Protein AF-A0A7S2Q339-F1 (afdb_monomer)

Radius of gyration: 24.32 Å; Cα contacts (8 Å, |Δi|>4): 926; chains: 1; bounding box: 44×59×64 Å

InterPro domains:
  IPR000177 Apple domain [SM00223] (201-274)
  IPR000177 Apple domain [SM00223] (283-352)
  IPR000177 Apple domain [cd01100] (285-348)
  IPR003609 PAN/Apple domain [PF14295] (208-254)
  IPR003609 PAN/Apple domain [PF14295] (287-332)
  IPR003609 PAN/Apple domain [PS50948] (201-266)
  IPR003609 PAN/Apple domain [PS50948] (280-352)
  IPR036691 Endonuclease/exonuclease/phosphatase superfamily [G3DSA:3.60.10.10] (2-188)
  IPR036691 Endonuclease/exonuclease/phosphatase superfamily [SSF56219] (8-181)

Structure (mmCIF, N/CA/C/O backbone):
data_AF-A0A7S2Q339-F1
#
_entry.id   AF-A0A7S2Q339-F1
#
loop_
_atom_site.group_PDB
_atom_site.id
_atom_site.type_symbol
_atom_site.label_atom_id
_atom_site.label_alt_id
_atom_site.label_comp_id
_atom_site.label_asym_id
_atom_site.label_entity_id
_atom_site.label_seq_id
_atom_site.pdbx_PDB_ins_code
_atom_site.Cartn_x
_atom_site.Cartn_y
_atom_site.Cartn_z
_atom_site.occupancy
_atom_site.B_iso_or_equiv
_atom_site.auth_seq_id
_atom_site.auth_comp_id
_atom_site.auth_asym_id
_atom_site.auth_atom_id
_atom_site.pdbx_PDB_model_num
ATOM 1 N N . ALA A 1 1 ? -13.416 22.831 -3.984 1.00 58.16 1 ALA A N 1
ATOM 2 C CA . ALA A 1 1 ? -14.832 22.430 -4.177 1.00 58.16 1 ALA A CA 1
ATOM 3 C C . ALA A 1 1 ? -14.951 20.942 -4.512 1.00 58.16 1 ALA A C 1
ATOM 5 O O . ALA A 1 1 ? -15.651 20.247 -3.791 1.00 58.16 1 ALA A O 1
ATOM 6 N N . ARG A 1 2 ? -14.211 20.446 -5.516 1.00 77.88 2 ARG A N 1
ATOM 7 C CA . ARG A 1 2 ? -14.168 19.031 -5.934 1.00 77.88 2 ARG A CA 1
ATOM 8 C C . ARG A 1 2 ? -13.890 18.036 -4.796 1.00 77.88 2 ARG A C 1
ATOM 10 O O . ARG A 1 2 ? -14.763 17.239 -4.483 1.00 77.88 2 ARG A O 1
ATOM 17 N N . LEU A 1 3 ? -12.748 18.150 -4.105 1.00 81.31 3 LEU A N 1
ATOM 18 C CA . LEU A 1 3 ? -12.412 17.266 -2.972 1.00 81.31 3 LEU A CA 1
ATOM 19 C C . LEU A 1 3 ? -13.465 17.318 -1.852 1.00 81.31 3 LEU A C 1
ATOM 21 O O . LEU A 1 3 ? -13.786 16.310 -1.240 1.00 81.31 3 LEU A O 1
ATOM 25 N N . ARG A 1 4 ? -14.076 18.485 -1.615 1.00 78.56 4 ARG A N 1
ATOM 26 C CA . ARG A 1 4 ? -15.152 18.627 -0.622 1.00 78.56 4 ARG A CA 1
ATOM 27 C C . ARG A 1 4 ? -16.400 17.821 -1.003 1.00 78.56 4 ARG A C 1
ATOM 29 O O . ARG A 1 4 ? -17.017 17.238 -0.122 1.00 78.56 4 ARG A O 1
ATOM 36 N N . GLY A 1 5 ? -16.756 17.789 -2.289 1.00 75.75 5 GLY A N 1
ATOM 37 C CA . GLY A 1 5 ? -17.900 17.027 -2.804 1.00 75.75 5 GLY A CA 1
ATOM 38 C C . GLY A 1 5 ? -17.664 15.516 -2.882 1.00 75.75 5 GLY A C 1
ATOM 39 O O . GLY A 1 5 ? -18.626 14.761 -2.885 1.00 75.75 5 GLY A O 1
ATOM 40 N N . ALA A 1 6 ? -16.403 15.076 -2.899 1.00 81.12 6 ALA A N 1
ATOM 41 C CA . ALA A 1 6 ? -16.034 13.661 -2.959 1.00 81.12 6 ALA A CA 1
ATOM 42 C C . ALA A 1 6 ? -16.034 12.955 -1.589 1.00 81.12 6 ALA A C 1
ATOM 44 O O . ALA A 1 6 ? -15.820 11.743 -1.521 1.00 81.12 6 ALA A O 1
ATOM 45 N N . ARG A 1 7 ? -16.271 13.690 -0.494 1.00 80.81 7 ARG A N 1
ATOM 46 C CA . ARG A 1 7 ? -16.345 13.130 0.862 1.00 80.81 7 ARG A CA 1
ATOM 47 C C . ARG A 1 7 ? -17.466 12.085 1.002 1.00 80.81 7 ARG A C 1
ATOM 49 O O . ARG A 1 7 ? -18.466 12.176 0.292 1.00 80.81 7 ARG A O 1
ATOM 56 N N . PRO A 1 8 ? -17.333 11.121 1.932 1.00 86.31 8 PRO A N 1
ATOM 57 C CA . PRO A 1 8 ? -16.209 10.928 2.864 1.00 86.31 8 PRO A CA 1
ATOM 58 C C . PRO A 1 8 ? -15.007 10.233 2.207 1.00 86.31 8 PRO A C 1
ATOM 60 O O . PRO A 1 8 ? -15.196 9.502 1.240 1.00 86.31 8 PRO A O 1
ATOM 63 N N . PHE A 1 9 ? -13.797 10.479 2.708 1.00 89.88 9 PHE A N 1
ATOM 64 C CA . PHE A 1 9 ? -12.590 9.685 2.452 1.00 89.88 9 PHE A CA 1
ATOM 65 C C . PHE A 1 9 ? -11.576 9.923 3.573 1.00 89.88 9 PHE A C 1
ATOM 67 O O . PHE A 1 9 ? -11.584 11.001 4.163 1.00 89.88 9 PHE A O 1
ATOM 74 N N . ASP A 1 10 ? -10.719 8.938 3.824 1.00 95.50 10 ASP A N 1
ATOM 75 C CA . ASP A 1 10 ? -9.747 8.927 4.922 1.00 95.50 10 ASP A CA 1
ATOM 76 C C . ASP A 1 10 ? -8.309 9.055 4.405 1.00 95.50 10 ASP A C 1
ATOM 78 O O . ASP A 1 10 ? -7.446 9.593 5.091 1.00 95.50 10 ASP A O 1
ATOM 82 N N . LEU A 1 11 ? -8.050 8.562 3.189 1.00 98.25 11 LEU A N 1
ATOM 83 C CA . LEU A 1 11 ? -6.752 8.594 2.517 1.00 98.25 11 LEU A CA 1
ATOM 84 C C . LEU A 1 11 ? -6.882 9.339 1.185 1.00 98.25 11 LEU A C 1
ATOM 86 O O . LEU A 1 11 ? -7.855 9.147 0.452 1.00 98.25 11 LEU A O 1
ATOM 90 N N . LEU A 1 12 ? -5.909 10.189 0.867 1.00 98.00 12 LEU A N 1
ATOM 91 C CA . LEU A 1 12 ? -5.907 11.027 -0.328 1.00 98.00 12 LEU A CA 1
ATOM 92 C C . LEU A 1 12 ? -4.541 11.000 -1.022 1.00 98.00 12 LEU A C 1
ATOM 94 O O . LEU A 1 12 ? -3.536 11.418 -0.446 1.00 98.00 12 LEU A O 1
ATOM 98 N N . GLY A 1 13 ? -4.526 10.541 -2.272 1.00 98.12 13 GLY A N 1
ATOM 99 C CA . GLY A 1 13 ? -3.401 10.666 -3.197 1.00 98.12 13 GLY A CA 1
ATOM 100 C C . GLY A 1 13 ? -3.677 11.780 -4.201 1.00 98.12 13 GLY A C 1
ATOM 101 O O . GLY A 1 13 ? -4.756 11.822 -4.793 1.00 98.12 13 GLY A O 1
ATOM 102 N N . LEU A 1 14 ? -2.727 12.704 -4.366 1.00 97.00 14 LEU A N 1
ATOM 103 C CA . LEU A 1 14 ? -2.820 13.786 -5.348 1.00 97.00 14 LEU A CA 1
ATOM 104 C C . LEU A 1 14 ? -1.651 13.762 -6.329 1.00 97.00 14 LEU A C 1
ATOM 106 O O . LEU A 1 14 ? -0.545 13.357 -5.979 1.00 97.00 14 LEU A O 1
ATOM 110 N N . GLN A 1 15 ? -1.876 14.270 -7.533 1.00 96.00 15 GLN A N 1
ATOM 111 C CA . GLN A 1 15 ? -0.841 14.537 -8.533 1.00 96.00 15 GLN A CA 1
ATOM 112 C C . GLN A 1 15 ? -0.993 15.972 -9.037 1.00 96.00 15 GLN A C 1
ATOM 114 O O . GLN A 1 15 ? -2.033 16.610 -8.837 1.00 96.00 15 GLN A O 1
ATOM 119 N N . GLU A 1 16 ? 0.084 16.507 -9.616 1.00 92.81 16 GLU A N 1
ATOM 120 C CA . GLU A 1 16 ? 0.150 17.899 -10.097 1.00 92.81 16 GLU A CA 1
ATOM 121 C C . GLU A 1 16 ? -0.255 18.926 -9.028 1.00 92.81 16 GLU A C 1
ATOM 123 O O . GLU A 1 16 ? -0.877 19.956 -9.283 1.00 92.81 16 GLU A O 1
ATOM 128 N N . CYS A 1 17 ? 0.081 18.625 -7.774 1.00 94.00 17 CYS A N 1
ATOM 129 C CA . CYS A 1 17 ? -0.297 19.432 -6.628 1.00 94.00 17 CYS A CA 1
ATOM 130 C C . CYS A 1 17 ? 0.942 20.082 -6.017 1.00 94.00 17 CYS A C 1
ATOM 132 O O . CYS A 1 17 ? 1.569 19.530 -5.117 1.00 94.00 17 CYS A O 1
ATOM 134 N N . GLU A 1 18 ? 1.277 21.285 -6.478 1.00 94.19 18 GLU A N 1
ATOM 135 C CA . GLU A 1 18 ? 2.463 22.035 -6.026 1.00 94.19 18 GLU A CA 1
ATOM 136 C C . GLU A 1 18 ? 2.366 22.541 -4.574 1.00 94.19 18 GLU A C 1
ATOM 138 O O . GLU A 1 18 ? 3.360 22.957 -3.981 1.00 94.19 18 GLU A O 1
ATOM 143 N N . ASN A 1 19 ? 1.160 22.547 -3.992 1.00 95.44 19 ASN A N 1
ATOM 144 C CA . ASN A 1 19 ? 0.942 22.932 -2.600 1.00 95.44 19 ASN A CA 1
ATOM 145 C C . ASN A 1 19 ? -0.238 22.161 -1.989 1.00 95.44 19 ASN A C 1
ATOM 147 O O . ASN A 1 19 ? -1.398 22.599 -2.042 1.00 95.44 19 ASN A O 1
ATOM 151 N N . VAL A 1 20 ? 0.061 21.007 -1.393 1.00 95.94 20 VAL A N 1
ATOM 152 C CA . VAL A 1 20 ? -0.943 20.136 -0.770 1.00 95.94 20 VAL A CA 1
ATOM 153 C C . VAL A 1 20 ? -1.599 20.811 0.432 1.00 95.94 20 VAL A C 1
ATOM 155 O O . VAL A 1 20 ? -2.821 20.777 0.547 1.00 95.94 20 VAL A O 1
ATOM 158 N N . SER A 1 21 ? -0.837 21.534 1.257 1.00 96.06 21 SER A N 1
ATOM 159 C CA . SER A 1 21 ? -1.364 22.237 2.435 1.00 96.06 21 SER A CA 1
ATOM 160 C C . SER A 1 21 ? -2.459 23.242 2.053 1.00 96.06 21 SER A C 1
ATOM 162 O O . SER A 1 21 ? -3.567 23.213 2.592 1.00 96.06 21 SER A O 1
ATOM 164 N N . GLN A 1 22 ? -2.207 24.078 1.041 1.00 94.75 22 GLN A N 1
ATOM 165 C CA . GLN A 1 22 ? -3.202 25.029 0.544 1.00 94.75 22 GLN A CA 1
ATOM 166 C C . GLN A 1 22 ? -4.410 24.320 -0.094 1.00 94.75 22 GLN A C 1
ATOM 168 O O . GLN A 1 22 ? -5.547 24.784 0.046 1.00 94.75 22 GLN A O 1
ATOM 173 N N . THR A 1 23 ? -4.179 23.212 -0.801 1.00 93.00 23 THR A N 1
ATOM 174 C CA . THR A 1 23 ? -5.235 22.417 -1.449 1.00 93.00 23 THR A CA 1
ATOM 175 C C . THR A 1 23 ? -6.185 21.800 -0.420 1.00 93.00 23 THR A C 1
ATOM 177 O O . THR A 1 23 ? -7.412 21.876 -0.584 1.00 93.00 23 THR A O 1
ATOM 180 N N . LEU A 1 24 ? -5.637 21.260 0.671 1.00 93.19 24 LEU A N 1
ATOM 181 C CA . LEU A 1 24 ? -6.392 20.720 1.800 1.00 93.19 24 LEU A CA 1
ATOM 182 C C . LEU A 1 24 ? -7.191 21.817 2.507 1.00 93.19 24 LEU A C 1
ATOM 184 O O . LEU A 1 24 ? -8.406 21.666 2.664 1.00 93.19 24 LEU A O 1
ATOM 188 N N . ALA A 1 25 ? -6.566 22.958 2.811 1.00 92.31 25 ALA A N 1
ATOM 189 C CA . ALA A 1 25 ? -7.227 24.076 3.486 1.00 92.31 25 ALA A CA 1
ATOM 190 C C . ALA A 1 25 ? -8.428 24.619 2.692 1.00 92.31 25 ALA A C 1
ATOM 192 O O . ALA A 1 25 ? -9.550 24.735 3.190 1.00 92.31 25 ALA A O 1
ATOM 193 N N . LYS A 1 26 ? -8.261 24.844 1.381 1.00 90.38 26 LYS A N 1
ATOM 194 C CA . LYS A 1 26 ? -9.373 25.253 0.493 1.00 90.38 26 LYS A CA 1
ATOM 195 C C . LYS A 1 26 ? -10.493 24.203 0.426 1.00 90.38 26 LYS A C 1
ATOM 197 O O . LYS A 1 26 ? -11.649 24.521 0.114 1.00 90.38 26 LYS A O 1
ATOM 202 N N . SER A 1 27 ? -10.175 22.949 0.727 1.00 88.25 27 SER A N 1
ATOM 203 C CA . SER A 1 27 ? -11.104 21.817 0.716 1.00 88.25 27 SER A CA 1
ATOM 204 C C . SER A 1 27 ? -11.713 21.511 2.089 1.00 88.25 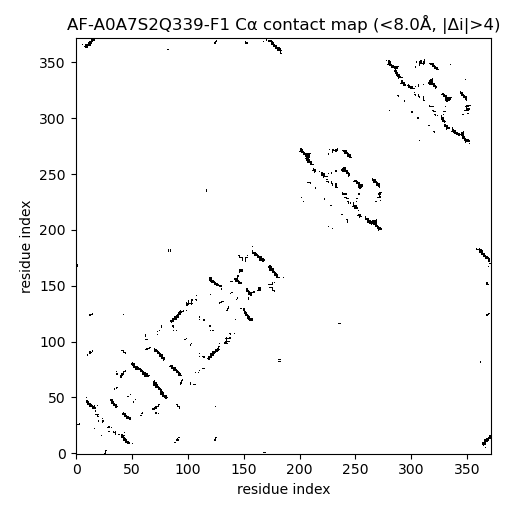27 SER A C 1
ATOM 206 O O . SER A 1 27 ? -12.584 20.641 2.167 1.00 88.25 27 SER A O 1
ATOM 208 N N . GLY A 1 28 ? -11.352 22.272 3.130 1.00 89.12 28 GLY A N 1
ATOM 209 C CA . GLY A 1 28 ? -11.799 22.086 4.515 1.00 89.12 28 GLY A CA 1
ATOM 210 C C . GLY A 1 28 ? -11.207 20.845 5.184 1.00 89.12 28 GLY A C 1
ATOM 211 O O . GLY A 1 28 ? -11.868 20.244 6.029 1.00 89.12 28 GLY A O 1
ATOM 212 N N . LEU A 1 29 ? -10.052 20.380 4.706 1.00 90.19 29 LEU A N 1
ATOM 213 C CA . LEU A 1 29 ? -9.312 19.211 5.198 1.00 90.19 29 LEU A CA 1
ATOM 214 C C . LEU A 1 29 ? -8.103 19.664 6.031 1.00 90.19 29 LEU A C 1
ATOM 216 O O . LEU A 1 29 ? -7.062 19.024 6.011 1.00 90.19 29 LEU A O 1
ATOM 220 N N . ASP A 1 30 ? -8.211 20.799 6.721 1.00 89.75 30 ASP A N 1
ATOM 221 C CA . ASP A 1 30 ? -7.119 21.404 7.495 1.00 89.75 30 ASP A CA 1
ATOM 222 C C . ASP A 1 30 ? -6.582 20.482 8.604 1.00 89.75 30 ASP A C 1
ATOM 224 O O . ASP A 1 30 ? -5.448 20.643 9.041 1.00 89.75 30 ASP A O 1
ATOM 228 N N . SER A 1 31 ? -7.394 19.518 9.050 1.00 90.00 31 SER A N 1
ATOM 229 C CA . SER A 1 31 ? -7.024 18.498 10.034 1.00 90.00 31 SER A CA 1
ATOM 230 C C . SER A 1 31 ? -6.265 17.307 9.446 1.00 90.00 31 SER A C 1
ATOM 232 O O . SER A 1 31 ? -5.758 16.495 10.215 1.00 90.00 31 SER A O 1
ATOM 234 N N . PHE A 1 32 ? -6.198 17.170 8.117 1.00 95.94 32 PHE A N 1
ATOM 235 C CA . PHE A 1 32 ? -5.480 16.063 7.491 1.00 95.94 32 PHE A CA 1
ATOM 236 C C . PHE A 1 32 ? -3.974 16.286 7.618 1.00 95.94 32 PHE A C 1
ATOM 238 O O . PHE A 1 32 ? -3.427 17.329 7.236 1.00 95.94 32 PHE A O 1
ATOM 245 N N . GLU A 1 33 ? -3.297 15.256 8.104 1.00 98.31 33 GLU A N 1
ATOM 246 C CA . GLU A 1 33 ? -1.851 15.159 7.999 1.00 98.31 33 GLU A CA 1
ATOM 247 C C . GLU A 1 33 ? -1.475 14.933 6.531 1.00 98.31 33 GLU A C 1
ATOM 249 O O . GLU A 1 33 ? -2.259 14.383 5.753 1.00 98.31 33 GLU A O 1
ATOM 254 N N . HIS A 1 34 ? -0.303 15.411 6.115 1.00 98.38 34 HIS A N 1
ATOM 255 C CA . HIS A 1 34 ? 0.071 15.382 4.707 1.00 98.38 34 HIS A CA 1
ATOM 256 C C . HIS A 1 34 ? 1.573 15.420 4.471 1.00 98.38 34 HIS A C 1
ATOM 258 O O . HIS A 1 34 ? 2.359 15.875 5.300 1.00 98.38 34 HIS A O 1
ATOM 264 N N . PHE A 1 35 ? 1.952 15.004 3.269 1.00 98.50 35 PHE A N 1
ATOM 265 C CA . PHE A 1 35 ? 3.314 15.041 2.773 1.00 98.50 35 PHE A CA 1
ATOM 266 C C . PHE A 1 35 ? 3.332 15.527 1.324 1.00 98.50 35 PHE A C 1
ATOM 268 O O . PHE A 1 35 ? 2.649 14.970 0.471 1.00 98.50 35 PHE A O 1
ATOM 275 N N . GLN A 1 36 ? 4.110 16.578 1.054 1.00 98.00 36 GLN A N 1
ATOM 276 C CA . GLN A 1 36 ? 4.171 17.245 -0.252 1.00 98.00 36 GLN A CA 1
ATOM 277 C C . GLN A 1 36 ? 4.900 16.417 -1.323 1.00 98.00 36 GLN A C 1
ATOM 279 O O . GLN A 1 36 ? 4.576 16.517 -2.503 1.00 98.00 36 GLN A O 1
ATOM 284 N N . GLY A 1 37 ? 5.886 15.610 -0.934 1.00 95.00 37 GLY A N 1
ATOM 285 C CA . GLY A 1 37 ? 6.795 14.974 -1.884 1.00 95.00 37 GLY A CA 1
ATOM 286 C C . GLY A 1 37 ? 7.755 15.958 -2.580 1.00 95.00 37 GLY A C 1
ATOM 287 O O . GLY A 1 37 ? 7.668 17.175 -2.380 1.00 95.00 37 GLY A O 1
ATOM 288 N N . PRO A 1 38 ? 8.720 15.443 -3.360 1.00 95.69 38 PRO A N 1
ATOM 289 C CA . PRO A 1 38 ? 9.753 16.259 -3.987 1.00 95.69 38 PRO A CA 1
ATOM 290 C C . PRO A 1 38 ? 9.215 17.070 -5.178 1.00 95.69 38 PRO A C 1
ATOM 292 O O . PRO A 1 38 ? 8.343 16.586 -5.902 1.00 95.69 38 PRO A O 1
ATOM 295 N N . PRO A 1 39 ? 9.749 18.281 -5.428 1.00 92.56 39 PRO A N 1
ATOM 296 C CA . PRO A 1 39 ? 9.611 18.944 -6.718 1.00 92.56 39 PRO A CA 1
ATOM 297 C C . PRO A 1 39 ? 10.627 18.365 -7.723 1.00 92.56 39 PRO A C 1
ATOM 299 O O . PRO A 1 39 ? 11.740 18.007 -7.348 1.00 92.56 39 PRO A O 1
ATOM 302 N N . LYS A 1 40 ? 10.363 18.340 -9.030 1.00 91.50 40 LYS A N 1
ATOM 303 C CA . LYS A 1 40 ? 9.132 18.721 -9.749 1.00 91.50 40 LYS A CA 1
ATOM 304 C C . LYS A 1 40 ? 8.213 17.506 -9.917 1.00 91.50 40 LYS A C 1
ATOM 306 O O . LYS A 1 40 ? 8.673 16.383 -9.795 1.00 91.50 40 LYS A O 1
ATOM 311 N N . ASN A 1 41 ? 6.949 17.736 -10.276 1.00 93.62 41 ASN A N 1
ATOM 312 C CA . ASN A 1 41 ? 5.931 16.690 -10.450 1.00 93.62 41 ASN A CA 1
ATOM 313 C C . ASN A 1 41 ? 5.606 15.942 -9.140 1.00 93.62 41 ASN A C 1
ATOM 315 O O . ASN A 1 41 ? 5.663 14.709 -9.103 1.00 93.62 41 ASN A O 1
ATOM 319 N N . PRO A 1 42 ? 5.264 16.662 -8.055 1.00 96.19 42 PRO A N 1
ATOM 320 C CA . PRO A 1 42 ? 4.991 16.023 -6.777 1.00 96.19 42 PRO A CA 1
ATOM 321 C C . PRO A 1 42 ? 3.787 15.075 -6.870 1.00 96.19 42 PRO A C 1
ATOM 323 O O . PRO A 1 42 ? 2.814 15.342 -7.584 1.00 96.19 42 PRO A O 1
ATOM 326 N N . CYS A 1 43 ? 3.827 14.006 -6.073 1.00 97.38 43 CYS A N 1
ATOM 327 C CA . CYS A 1 43 ? 2.689 13.127 -5.800 1.00 97.38 43 CYS A CA 1
ATOM 328 C C . CYS A 1 43 ? 2.366 13.131 -4.292 1.00 97.38 43 CYS A C 1
ATOM 330 O O . CYS A 1 43 ? 2.805 12.230 -3.563 1.00 97.38 43 CYS A O 1
ATOM 332 N N . PRO A 1 44 ? 1.679 14.171 -3.774 1.00 98.31 44 PRO A N 1
ATOM 333 C CA . PRO A 1 44 ? 1.427 14.294 -2.345 1.00 98.31 44 PRO A CA 1
ATOM 334 C C . PRO A 1 44 ? 0.542 13.189 -1.775 1.00 98.31 44 PRO A C 1
ATOM 336 O O . PRO A 1 44 ? -0.282 12.595 -2.472 1.00 98.31 44 PRO A O 1
ATOM 339 N N . LEU A 1 45 ? 0.676 12.986 -0.470 1.00 98.19 45 LEU A N 1
ATOM 340 C CA . LEU A 1 45 ? -0.202 12.155 0.346 1.00 98.19 45 LEU A CA 1
ATOM 341 C C . LEU A 1 45 ? -0.917 13.029 1.366 1.00 98.19 45 LEU A C 1
ATOM 343 O O . LEU A 1 45 ? -0.328 13.983 1.879 1.00 98.19 45 LEU A O 1
ATOM 347 N N . ALA A 1 46 ? -2.143 12.666 1.718 1.00 98.44 46 ALA A N 1
ATOM 348 C CA . ALA A 1 46 ? -2.798 13.151 2.920 1.00 98.44 46 ALA A CA 1
ATOM 349 C C . ALA A 1 46 ? -3.650 12.052 3.561 1.00 98.44 46 ALA A C 1
ATOM 351 O O . ALA A 1 46 ? -4.179 11.187 2.861 1.00 98.44 46 ALA A O 1
ATOM 352 N N . TRP A 1 47 ? -3.781 12.083 4.883 1.00 98.44 47 TRP A N 1
ATOM 353 C CA . TRP A 1 47 ? -4.583 11.125 5.639 1.00 98.44 47 TRP A CA 1
ATOM 354 C C . TRP A 1 47 ? -5.289 11.788 6.821 1.00 98.44 47 TRP A C 1
ATOM 356 O O . TRP A 1 47 ? -4.820 12.783 7.378 1.00 98.44 47 TRP A O 1
ATOM 366 N N . ASP A 1 48 ? -6.430 11.224 7.203 1.00 95.69 48 ASP A N 1
ATOM 367 C CA . ASP A 1 48 ? -7.164 11.633 8.393 1.00 95.69 48 ASP A CA 1
ATOM 368 C C . ASP A 1 48 ? -6.482 11.078 9.655 1.00 95.69 48 ASP A C 1
ATOM 370 O O . ASP A 1 48 ? -6.511 9.871 9.913 1.00 95.69 48 ASP A O 1
ATOM 374 N N . GLY A 1 49 ? -5.875 11.959 10.454 1.00 91.56 49 GLY A N 1
ATOM 375 C CA . GLY A 1 49 ? -5.196 11.598 11.703 1.00 91.56 49 GLY A CA 1
ATOM 376 C C . GLY A 1 49 ? -6.133 11.086 12.810 1.00 91.56 49 GLY A C 1
ATOM 377 O O . GLY A 1 49 ? -5.674 10.452 13.770 1.00 91.56 49 GLY A O 1
ATOM 378 N N . GLU A 1 50 ? -7.449 11.312 12.696 1.00 88.25 50 GLU A N 1
ATOM 379 C CA . GLU A 1 50 ? -8.454 10.725 13.595 1.00 88.25 50 GLU A CA 1
ATOM 380 C C . GLU A 1 50 ? -8.770 9.267 13.234 1.00 88.25 50 GLU A C 1
ATOM 382 O O . GLU A 1 50 ? -9.180 8.491 14.101 1.00 88.25 50 GLU A O 1
ATOM 387 N N . VAL A 1 51 ? -8.542 8.868 11.979 1.00 88.75 51 VAL A N 1
ATOM 388 C CA . VAL A 1 51 ? -8.770 7.502 11.476 1.00 88.75 51 VAL A CA 1
ATOM 389 C C . VAL A 1 51 ? -7.474 6.689 11.484 1.00 88.75 51 VAL A C 1
ATOM 391 O O . VAL A 1 51 ? -7.480 5.499 11.822 1.00 88.75 51 VAL A O 1
ATOM 394 N N . PHE A 1 52 ? -6.351 7.333 11.176 1.00 95.06 52 PHE A N 1
ATOM 395 C CA . PHE A 1 52 ? -5.040 6.712 11.051 1.00 95.06 52 PHE A CA 1
ATOM 396 C C . PHE A 1 52 ? -4.003 7.325 11.987 1.00 95.06 52 PHE A C 1
ATOM 398 O O . PHE A 1 52 ? -4.032 8.499 12.334 1.00 95.06 52 PHE A O 1
ATOM 405 N N . GLU A 1 53 ? -3.057 6.495 12.400 1.00 94.75 53 GLU A N 1
ATOM 406 C CA . GLU A 1 53 ? -1.846 6.909 13.097 1.00 94.75 53 GLU A CA 1
ATOM 407 C C . GLU A 1 53 ? -0.637 6.619 12.214 1.00 94.75 53 GLU A C 1
ATOM 409 O O . GLU A 1 53 ? -0.468 5.480 11.770 1.00 94.75 53 GLU A O 1
ATOM 414 N N . ALA A 1 54 ? 0.214 7.617 11.981 1.00 95.25 54 ALA A N 1
ATOM 415 C CA . ALA A 1 54 ? 1.478 7.405 11.291 1.00 95.25 54 ALA A CA 1
ATOM 416 C C . ALA A 1 54 ? 2.433 6.557 12.147 1.00 95.25 54 ALA A C 1
ATOM 418 O O . ALA A 1 54 ? 2.725 6.880 13.297 1.00 95.25 54 ALA A O 1
ATOM 419 N N . LEU A 1 55 ? 2.916 5.455 11.574 1.00 94.00 55 LEU A N 1
ATOM 420 C CA . LEU A 1 55 ? 3.930 4.573 12.163 1.00 94.00 55 LEU A CA 1
ATOM 421 C C . LEU A 1 55 ? 5.336 4.846 11.616 1.00 94.00 55 LEU A C 1
ATOM 423 O O . LEU A 1 55 ? 6.309 4.265 12.098 1.00 94.00 55 LEU A O 1
ATOM 427 N N . SER A 1 56 ? 5.440 5.684 10.588 1.00 94.06 56 SER A N 1
ATOM 428 C CA . SER A 1 56 ? 6.690 6.128 9.985 1.00 94.06 56 SER A CA 1
ATOM 429 C C . SER A 1 56 ? 6.599 7.606 9.627 1.00 94.06 56 SER A C 1
ATOM 431 O O . SER A 1 56 ? 5.513 8.119 9.364 1.00 94.06 56 SER A O 1
ATOM 433 N N . GLU A 1 57 ? 7.752 8.262 9.519 1.00 94.25 57 GLU A N 1
ATOM 434 C CA . GLU A 1 57 ? 7.827 9.524 8.785 1.00 94.25 57 GLU A CA 1
ATOM 435 C C . GLU A 1 57 ? 7.461 9.273 7.310 1.00 94.25 57 GLU A C 1
ATOM 437 O O . GLU A 1 57 ? 7.914 8.268 6.741 1.00 94.25 57 GLU A O 1
ATOM 442 N N . PRO A 1 58 ? 6.640 10.130 6.680 1.00 97.50 58 PRO A N 1
ATOM 443 C CA . PRO A 1 58 ? 6.343 10.011 5.260 1.00 97.50 58 PRO A CA 1
ATOM 444 C C . PRO A 1 58 ? 7.590 10.333 4.425 1.00 97.50 58 PRO A C 1
ATOM 446 O O . PRO A 1 58 ? 8.393 11.198 4.783 1.00 97.50 58 PRO A O 1
ATOM 449 N N . ASN A 1 59 ? 7.766 9.646 3.298 1.00 97.50 59 ASN A N 1
ATOM 450 C CA . ASN A 1 59 ? 8.939 9.833 2.442 1.00 97.50 59 ASN A CA 1
ATOM 451 C C . ASN A 1 59 ? 8.615 9.587 0.962 1.00 97.50 59 ASN A C 1
ATOM 453 O O . ASN A 1 59 ? 7.521 9.137 0.620 1.00 97.50 59 ASN A O 1
ATOM 457 N N . ALA A 1 60 ? 9.562 9.884 0.072 1.00 97.50 60 ALA A N 1
ATOM 458 C CA . ALA A 1 60 ? 9.440 9.643 -1.357 1.00 97.50 60 ALA A CA 1
ATOM 459 C C . ALA A 1 60 ? 10.716 9.080 -1.984 1.00 97.50 60 ALA A C 1
ATOM 461 O O . ALA A 1 60 ? 11.818 9.212 -1.456 1.00 97.50 60 ALA A O 1
ATOM 462 N N . SER A 1 61 ? 10.555 8.505 -3.169 1.00 95.56 61 SER A N 1
ATOM 463 C CA . SER A 1 61 ? 11.645 8.071 -4.041 1.00 95.56 61 SER A CA 1
ATOM 464 C C . SER A 1 61 ? 11.327 8.399 -5.496 1.00 95.56 61 SER A C 1
ATOM 466 O O . SER A 1 61 ? 10.165 8.583 -5.864 1.00 95.56 61 SER A O 1
ATOM 468 N N . THR A 1 62 ? 12.359 8.479 -6.330 1.00 97.06 62 THR A N 1
ATOM 469 C CA . THR A 1 62 ? 12.207 8.641 -7.779 1.00 97.06 62 THR A CA 1
ATOM 470 C C . THR A 1 62 ? 12.005 7.270 -8.422 1.00 97.06 62 THR A C 1
ATOM 472 O O . THR A 1 62 ? 12.818 6.367 -8.233 1.00 97.06 62 THR A O 1
ATOM 475 N N . ILE A 1 63 ? 10.916 7.109 -9.176 1.00 95.19 63 ILE A N 1
ATOM 476 C CA . ILE A 1 63 ? 10.535 5.850 -9.829 1.00 95.19 63 ILE A CA 1
ATOM 477 C C . ILE A 1 63 ? 10.957 5.784 -11.299 1.00 95.19 63 ILE A C 1
ATOM 479 O O . ILE A 1 63 ? 11.181 4.703 -11.857 1.00 95.19 63 ILE A O 1
ATOM 483 N N . ALA A 1 64 ? 11.056 6.950 -11.934 1.00 96.00 64 ALA A N 1
ATOM 484 C CA . ALA A 1 64 ? 11.458 7.116 -13.319 1.00 96.00 64 ALA A CA 1
ATOM 485 C C . ALA A 1 64 ? 11.861 8.573 -13.588 1.00 96.00 64 ALA A C 1
ATOM 487 O O . ALA A 1 64 ? 11.662 9.466 -12.763 1.00 96.00 64 ALA A O 1
ATOM 488 N N . THR A 1 65 ? 12.390 8.809 -14.782 1.00 95.88 65 THR A N 1
ATOM 489 C CA . THR A 1 65 ? 12.629 10.145 -15.323 1.00 95.88 65 THR A CA 1
ATOM 490 C C . THR A 1 65 ? 12.104 10.167 -16.749 1.00 95.88 65 THR A C 1
ATOM 492 O O . THR A 1 65 ? 12.367 9.237 -17.511 1.00 95.88 65 THR A O 1
ATOM 495 N N . ASP A 1 66 ? 11.373 11.216 -17.109 1.00 95.06 66 ASP A N 1
ATOM 496 C CA . ASP A 1 66 ? 10.905 11.453 -18.474 1.00 95.06 66 ASP A CA 1
ATOM 497 C C . ASP A 1 66 ? 11.296 12.863 -18.958 1.00 95.06 66 ASP A C 1
ATOM 499 O O . ASP A 1 66 ? 12.112 13.552 -18.341 1.00 95.06 66 ASP A O 1
ATOM 503 N N . ALA A 1 67 ? 10.731 13.303 -20.087 1.00 94.62 67 ALA A N 1
ATOM 504 C CA . ALA A 1 67 ? 11.017 14.613 -20.675 1.00 94.62 67 ALA A CA 1
ATOM 505 C C . ALA A 1 67 ? 10.642 15.814 -19.775 1.00 94.62 67 ALA A C 1
ATOM 507 O O . ALA A 1 67 ? 11.134 16.920 -20.005 1.00 94.62 67 ALA A O 1
ATOM 508 N N . HIS A 1 68 ? 9.799 15.613 -18.760 1.00 91.44 68 HIS A N 1
ATOM 509 C CA . HIS A 1 68 ? 9.322 16.631 -17.821 1.00 91.44 68 HIS A CA 1
ATOM 510 C C . HIS A 1 68 ? 10.001 16.544 -16.447 1.00 91.44 68 HIS A C 1
ATOM 512 O O . HIS A 1 68 ? 9.714 17.358 -15.564 1.00 91.44 68 HIS A O 1
ATOM 518 N N . GLY A 1 69 ? 10.945 15.616 -16.277 1.00 95.06 69 GLY A N 1
ATOM 519 C CA . GLY A 1 69 ? 11.804 15.510 -15.104 1.00 95.06 69 GLY A CA 1
ATOM 520 C C . GLY A 1 69 ? 11.611 14.213 -14.334 1.00 95.06 69 GLY A C 1
ATOM 521 O O . GLY A 1 69 ? 11.219 13.182 -14.880 1.00 95.06 69 GLY A O 1
ATOM 522 N N . GLU A 1 70 ? 11.962 14.262 -13.052 1.00 97.12 70 GLU A N 1
ATOM 523 C CA . GLU A 1 70 ? 11.785 13.130 -12.154 1.00 97.12 70 GLU A CA 1
ATOM 524 C C . GLU A 1 70 ? 10.302 12.858 -11.890 1.00 97.12 70 GLU A C 1
ATOM 526 O O . GLU A 1 70 ? 9.447 13.748 -11.947 1.00 97.12 70 GLU A O 1
ATOM 531 N N . ARG A 1 71 ? 10.019 11.580 -11.652 1.00 97.56 71 ARG A N 1
ATOM 532 C CA . ARG A 1 71 ? 8.699 11.027 -11.379 1.00 97.56 71 ARG A CA 1
ATOM 533 C C . ARG A 1 71 ? 8.776 10.250 -10.091 1.00 97.56 71 ARG A C 1
ATOM 535 O O . ARG A 1 71 ? 9.744 9.519 -9.874 1.00 97.56 71 ARG A O 1
ATOM 542 N N . HIS A 1 72 ? 7.783 10.418 -9.234 1.00 97.88 72 HIS A N 1
ATOM 543 C CA . HIS A 1 72 ? 7.937 10.079 -7.829 1.00 97.88 72 HIS A CA 1
ATOM 544 C C . HIS A 1 72 ? 6.937 9.028 -7.351 1.00 97.88 72 HIS A C 1
ATOM 546 O O . HIS A 1 72 ? 5.876 8.788 -7.937 1.00 97.88 72 HIS A O 1
ATOM 552 N N . PHE A 1 73 ? 7.330 8.396 -6.255 1.00 98.12 73 PHE A N 1
ATOM 553 C CA . PHE A 1 73 ? 6.536 7.508 -5.429 1.00 98.12 73 PHE A CA 1
ATOM 554 C C . PHE A 1 73 ? 6.669 7.999 -3.988 1.00 98.12 73 PHE A C 1
ATOM 556 O O . PHE A 1 73 ? 7.768 7.956 -3.432 1.00 98.12 73 PHE A O 1
ATOM 563 N N . SER A 1 74 ? 5.574 8.477 -3.408 1.00 98.69 74 SER A N 1
ATOM 564 C CA . SER A 1 74 ? 5.472 8.893 -2.007 1.00 98.69 74 SER A CA 1
ATOM 565 C C . SER A 1 74 ? 4.794 7.797 -1.197 1.00 98.69 74 SER A C 1
ATOM 567 O O . SER A 1 74 ? 3.889 7.132 -1.701 1.00 98.69 74 SER A O 1
ATOM 569 N N . TRP A 1 75 ? 5.168 7.634 0.067 1.00 98.69 75 TRP A N 1
ATOM 570 C CA . TRP A 1 75 ? 4.554 6.645 0.951 1.00 98.69 75 TRP A CA 1
ATOM 571 C C . TRP A 1 75 ? 4.554 7.082 2.418 1.00 98.69 75 TRP A C 1
ATOM 573 O O . TRP A 1 75 ? 5.356 7.915 2.845 1.00 98.69 75 TRP A O 1
ATOM 583 N N . VAL A 1 76 ? 3.657 6.475 3.191 1.00 98.69 76 VAL A N 1
ATOM 584 C CA . VAL A 1 76 ? 3.624 6.512 4.655 1.00 98.69 76 VAL A CA 1
ATOM 585 C C . VAL A 1 76 ? 3.069 5.187 5.177 1.00 98.69 76 VAL A C 1
ATOM 587 O O . VAL A 1 76 ? 2.143 4.615 4.593 1.00 98.69 76 VAL A O 1
ATOM 590 N N . ARG A 1 77 ? 3.629 4.670 6.272 1.00 98.19 77 ARG A N 1
ATOM 591 C CA . ARG A 1 77 ? 3.075 3.504 6.964 1.00 98.19 77 ARG A CA 1
ATOM 592 C C . ARG A 1 77 ? 2.099 3.964 8.041 1.00 98.19 77 ARG A C 1
ATOM 594 O O . ARG A 1 77 ? 2.452 4.780 8.888 1.00 98.19 77 ARG A O 1
ATOM 601 N N . LEU A 1 78 ? 0.888 3.421 8.027 1.00 97.44 78 LEU A N 1
ATOM 602 C CA . LEU A 1 78 ? -0.230 3.846 8.863 1.00 97.44 78 LEU A CA 1
ATOM 603 C C . LEU A 1 78 ? -0.793 2.678 9.678 1.00 97.44 78 LEU A C 1
ATOM 605 O O . LEU A 1 78 ? -0.772 1.526 9.246 1.00 97.44 78 LEU A O 1
ATOM 609 N N . ARG A 1 79 ? -1.361 2.986 10.842 1.00 91.88 79 ARG A N 1
ATOM 610 C CA . ARG A 1 79 ? -2.222 2.089 11.620 1.00 91.88 79 ARG A CA 1
ATOM 611 C C . ARG A 1 79 ? -3.636 2.638 11.640 1.00 91.88 79 ARG A C 1
ATOM 613 O O . ARG A 1 79 ? -3.861 3.738 12.138 1.00 91.88 79 ARG A O 1
ATOM 620 N N . HIS A 1 80 ? -4.590 1.861 11.145 1.00 90.69 80 HIS A N 1
ATOM 621 C CA . HIS A 1 80 ? -6.004 2.175 11.273 1.00 90.69 80 HIS A CA 1
ATOM 622 C C . HIS A 1 80 ? -6.412 2.062 12.745 1.00 90.69 80 HIS A C 1
ATOM 624 O O . HIS A 1 80 ? -6.344 0.982 13.337 1.00 90.69 80 HIS A O 1
ATOM 630 N N . ARG A 1 81 ? -6.829 3.170 13.360 1.00 85.50 81 ARG A N 1
ATOM 631 C CA . ARG A 1 81 ? -7.016 3.252 14.818 1.00 85.50 81 ARG A CA 1
ATOM 632 C C . ARG A 1 81 ? -8.112 2.326 15.333 1.00 85.50 81 ARG A C 1
ATOM 634 O O . ARG A 1 81 ? -7.978 1.778 16.422 1.00 85.50 81 ARG A O 1
ATOM 641 N N . ARG A 1 82 ? -9.186 2.133 14.559 1.00 78.81 82 ARG A N 1
ATOM 642 C CA . ARG A 1 82 ? -10.339 1.324 14.987 1.00 78.81 82 ARG A CA 1
ATOM 643 C C . ARG A 1 82 ? -10.082 -0.178 14.907 1.00 78.81 82 ARG A C 1
ATOM 645 O O . ARG A 1 82 ? -10.466 -0.893 15.824 1.00 78.81 82 ARG A O 1
ATOM 652 N N . SER A 1 83 ? -9.485 -0.655 13.813 1.00 79.31 83 SER A N 1
ATOM 653 C CA . SER A 1 83 ? -9.249 -2.095 13.611 1.00 79.31 83 SER A CA 1
ATOM 654 C C . SER A 1 83 ? -7.865 -2.553 14.065 1.00 79.31 83 SER A C 1
ATOM 656 O O . SER A 1 83 ? -7.624 -3.750 14.156 1.00 79.31 83 SER A O 1
ATOM 658 N N . GLY A 1 84 ? -6.932 -1.627 14.303 1.00 79.62 84 GLY A N 1
ATOM 659 C CA . GLY A 1 84 ? -5.528 -1.936 14.574 1.00 79.62 84 GLY A CA 1
ATOM 660 C C . GLY A 1 84 ? -4.742 -2.406 13.344 1.00 79.62 84 GLY A C 1
ATOM 661 O O . GLY A 1 84 ? -3.533 -2.603 13.449 1.00 79.62 84 GLY A O 1
ATOM 662 N N . ARG A 1 85 ? -5.394 -2.559 12.180 1.00 84.44 85 ARG A N 1
ATOM 663 C CA . ARG A 1 85 ? -4.769 -2.998 10.926 1.00 84.44 85 ARG A CA 1
ATOM 664 C C . ARG A 1 85 ? -3.708 -1.994 10.487 1.00 84.44 85 ARG A C 1
ATOM 666 O O . ARG A 1 85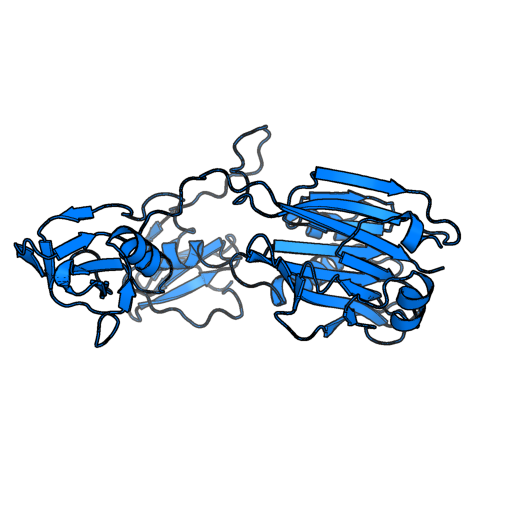 ? -3.965 -0.790 10.456 1.00 84.44 85 ARG A O 1
ATOM 673 N N . THR A 1 86 ? -2.531 -2.487 10.134 1.00 90.44 86 THR A N 1
ATOM 674 C CA . THR A 1 86 ? -1.446 -1.674 9.586 1.00 90.44 86 THR A CA 1
ATOM 675 C C . THR A 1 86 ? -1.443 -1.746 8.067 1.00 90.44 86 THR A C 1
ATOM 677 O O . THR A 1 86 ? -1.776 -2.780 7.486 1.00 90.44 86 THR A O 1
ATOM 680 N N . LEU A 1 87 ? -1.104 -0.636 7.417 1.00 94.50 87 LEU A N 1
ATOM 681 C CA . LEU A 1 87 ? -1.011 -0.560 5.966 1.00 94.50 87 LEU A CA 1
ATOM 682 C C . LEU A 1 87 ? 0.079 0.406 5.514 1.00 94.50 87 LEU A C 1
ATOM 684 O O . LEU A 1 87 ? 0.387 1.377 6.203 1.00 94.50 87 LEU A O 1
ATOM 688 N N . VAL A 1 88 ? 0.635 0.164 4.333 1.00 97.75 88 VAL A N 1
ATOM 689 C CA . VAL A 1 88 ? 1.407 1.158 3.586 1.00 97.75 88 VAL A CA 1
ATOM 690 C C . VAL A 1 88 ? 0.446 1.887 2.658 1.00 97.75 88 VAL A C 1
ATOM 692 O O . VAL A 1 88 ? -0.147 1.267 1.772 1.00 97.75 88 VAL A O 1
ATOM 695 N N . PHE A 1 89 ? 0.292 3.196 2.856 1.00 98.69 89 PHE A N 1
ATOM 696 C CA . PHE A 1 89 ? -0.405 4.058 1.910 1.00 98.69 89 PHE A CA 1
ATOM 697 C C . PHE A 1 89 ? 0.627 4.755 1.033 1.00 98.69 89 PHE A C 1
ATOM 699 O O . PHE A 1 89 ? 1.507 5.462 1.528 1.00 98.69 89 PHE A O 1
ATOM 706 N N . ALA A 1 90 ? 0.524 4.534 -0.269 1.00 98.75 90 ALA A N 1
ATOM 707 C CA . ALA A 1 90 ? 1.433 5.073 -1.254 1.00 98.75 90 ALA A CA 1
ATOM 708 C C . ALA A 1 90 ? 0.685 5.786 -2.381 1.00 98.75 90 ALA A C 1
ATOM 710 O O . ALA A 1 90 ? -0.480 5.506 -2.683 1.00 98.75 90 ALA A O 1
ATOM 711 N N . ASN A 1 91 ? 1.386 6.721 -3.008 1.00 98.81 91 ASN A N 1
ATOM 712 C CA . ASN A 1 91 ? 0.901 7.485 -4.139 1.00 98.81 91 ASN A CA 1
ATOM 713 C C . ASN A 1 91 ? 2.023 7.687 -5.160 1.00 98.81 91 ASN A C 1
ATOM 715 O O . ASN A 1 91 ? 3.181 7.869 -4.780 1.00 98.81 91 ASN A O 1
ATOM 719 N N . THR A 1 92 ? 1.696 7.683 -6.449 1.00 98.62 92 THR A N 1
ATOM 720 C CA . THR A 1 92 ? 2.668 7.910 -7.520 1.00 98.62 92 THR A CA 1
ATOM 721 C C . THR A 1 92 ? 2.176 8.916 -8.555 1.00 98.62 92 THR A C 1
ATOM 723 O O . THR A 1 92 ? 0.978 9.130 -8.736 1.00 98.62 92 THR A O 1
ATOM 726 N N . HIS A 1 93 ? 3.139 9.541 -9.226 1.00 97.94 93 HIS A N 1
ATOM 727 C CA . HIS A 1 93 ? 2.944 10.247 -10.483 1.00 97.94 93 HIS A CA 1
ATOM 728 C C . HIS A 1 93 ? 3.949 9.661 -11.478 1.00 97.94 93 HIS A C 1
ATOM 730 O O . HIS A 1 93 ? 5.144 9.960 -11.414 1.00 97.94 93 HIS A O 1
ATOM 736 N N . GLY A 1 94 ? 3.467 8.748 -12.319 1.00 97.31 94 GLY A N 1
ATOM 737 C CA . GLY A 1 94 ? 4.255 7.942 -13.245 1.00 97.31 94 GLY A CA 1
ATOM 738 C C . GLY A 1 94 ? 4.805 8.722 -14.443 1.00 97.31 94 GLY A C 1
ATOM 739 O O . GLY A 1 94 ? 4.369 9.843 -14.710 1.00 97.31 94 GLY A O 1
ATOM 740 N N . PRO A 1 95 ? 5.787 8.151 -15.163 1.00 97.44 95 PRO A N 1
ATOM 741 C CA . PRO A 1 95 ? 6.346 8.759 -16.366 1.00 97.44 95 PRO A CA 1
ATOM 742 C C . PRO A 1 95 ? 5.372 8.733 -17.542 1.00 97.44 95 PRO A C 1
ATOM 744 O O . PRO A 1 95 ? 4.570 7.814 -17.680 1.00 97.44 95 PRO A O 1
ATOM 747 N N . LEU A 1 96 ? 5.511 9.699 -18.450 1.00 94.62 96 LEU A N 1
ATOM 748 C CA . LEU A 1 96 ? 4.803 9.683 -19.728 1.00 94.62 96 LEU A CA 1
ATOM 749 C C . LEU A 1 96 ? 5.351 8.552 -20.621 1.00 94.62 96 LEU A C 1
ATOM 751 O O . LEU A 1 96 ? 6.336 8.727 -21.342 1.00 94.62 96 LEU A O 1
ATOM 755 N N . GLY A 1 97 ? 4.706 7.384 -20.572 1.00 92.00 97 GLY A N 1
ATOM 756 C CA . GLY A 1 97 ? 5.066 6.189 -21.341 1.00 92.00 97 GLY A CA 1
ATOM 757 C C . GLY A 1 97 ? 6.039 5.243 -20.623 1.00 92.00 97 GLY A C 1
ATOM 758 O O . GLY A 1 97 ? 6.307 5.365 -19.434 1.00 92.00 97 GLY A O 1
ATOM 759 N N . GLY A 1 98 ? 6.566 4.250 -21.352 1.00 92.50 98 GLY A N 1
ATOM 760 C CA . GLY A 1 98 ? 7.500 3.265 -20.781 1.00 92.50 98 GLY A CA 1
ATOM 761 C C . GLY A 1 98 ? 6.847 2.231 -19.853 1.00 92.50 98 GLY A C 1
ATOM 762 O O . GLY A 1 98 ? 7.492 1.751 -18.923 1.00 92.50 98 GLY A O 1
ATOM 763 N N . CYS A 1 99 ? 5.581 1.880 -20.108 1.00 96.38 99 CYS A N 1
ATOM 764 C CA . CYS A 1 99 ? 4.764 0.946 -19.319 1.00 96.38 99 CYS A CA 1
ATOM 765 C C . CYS A 1 99 ? 5.170 -0.537 -19.470 1.00 96.38 99 CYS A C 1
ATOM 767 O O . CYS A 1 99 ? 4.323 -1.409 -19.665 1.00 96.38 99 CYS A O 1
ATOM 769 N N . GLU A 1 100 ? 6.465 -0.827 -19.388 1.00 94.25 100 GLU A N 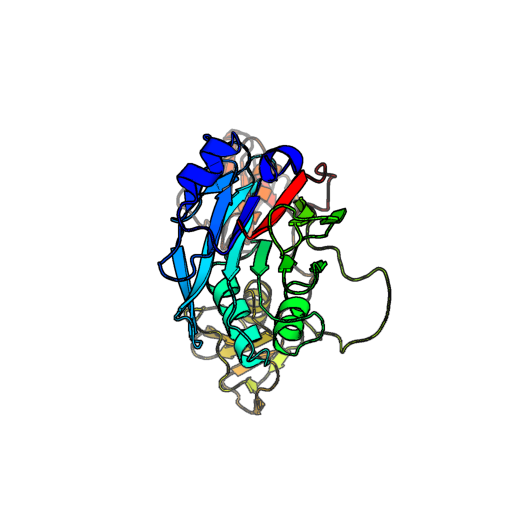1
ATOM 770 C CA . GLU A 1 100 ? 7.044 -2.173 -19.410 1.00 94.25 100 GLU A CA 1
ATOM 771 C C . GLU A 1 100 ? 7.078 -2.801 -18.006 1.00 94.25 100 GLU A C 1
ATOM 773 O O . GLU A 1 100 ? 7.033 -2.095 -16.996 1.00 94.25 100 GLU A O 1
ATOM 778 N N . ASP A 1 101 ? 7.259 -4.123 -17.928 1.00 90.75 101 ASP A N 1
ATOM 779 C CA . ASP A 1 101 ? 7.337 -4.869 -16.660 1.00 90.75 101 ASP A CA 1
ATOM 780 C C . ASP A 1 101 ? 8.365 -4.288 -15.685 1.00 90.75 101 ASP A C 1
ATOM 782 O O . ASP A 1 101 ? 8.149 -4.275 -14.476 1.00 90.75 101 ASP A O 1
ATOM 786 N N . SER A 1 102 ? 9.476 -3.751 -16.203 1.00 90.75 102 SER A N 1
ATOM 787 C CA . SER A 1 102 ? 10.526 -3.155 -15.374 1.00 90.75 102 SER A CA 1
ATOM 788 C C . SER A 1 102 ? 10.037 -1.944 -14.573 1.00 90.75 102 SER A C 1
ATOM 790 O O . SER A 1 102 ? 10.499 -1.734 -13.451 1.00 90.75 102 SER A O 1
ATOM 792 N N . LEU A 1 103 ? 9.114 -1.146 -15.121 1.00 97.38 103 LEU A N 1
ATOM 793 C CA . LEU A 1 103 ? 8.502 -0.018 -14.417 1.00 97.38 103 LEU A CA 1
ATOM 794 C C . LEU A 1 103 ? 7.511 -0.518 -13.361 1.00 97.38 103 LEU A C 1
ATOM 796 O O . LEU A 1 103 ? 7.563 -0.061 -12.220 1.00 97.38 103 LEU A O 1
ATOM 800 N N . GLY A 1 104 ? 6.695 -1.515 -13.715 1.00 94.50 104 GLY A N 1
ATOM 801 C CA . GLY A 1 104 ? 5.812 -2.215 -12.778 1.00 94.50 104 GLY A CA 1
ATOM 802 C C . GLY A 1 104 ? 6.564 -2.774 -11.570 1.00 94.50 104 GLY A C 1
ATOM 803 O O . GLY A 1 104 ? 6.174 -2.550 -10.424 1.00 94.50 104 GLY A O 1
ATOM 804 N N . GLN A 1 105 ? 7.699 -3.429 -11.823 1.00 93.25 105 GLN A N 1
ATOM 805 C CA . GLN A 1 105 ? 8.538 -4.012 -10.781 1.00 93.25 105 GLN A CA 1
ATOM 806 C C . GLN A 1 105 ? 9.137 -2.946 -9.862 1.00 93.25 105 GLN A C 1
ATOM 808 O O . GLN A 1 105 ? 9.169 -3.154 -8.654 1.00 93.25 105 GLN A O 1
ATOM 813 N N . ARG A 1 106 ? 9.545 -1.783 -10.392 1.00 95.31 106 ARG A N 1
ATOM 814 C CA . ARG A 1 106 ? 10.025 -0.674 -9.552 1.00 95.31 106 ARG A CA 1
ATOM 815 C C . ARG A 1 106 ? 8.945 -0.192 -8.586 1.00 95.31 106 ARG A C 1
ATOM 817 O O . ARG A 1 106 ? 9.239 -0.036 -7.406 1.00 95.31 106 ARG A O 1
ATOM 824 N N . TRP A 1 107 ? 7.708 0.015 -9.050 1.00 98.19 107 TRP A N 1
ATOM 825 C CA . TRP A 1 107 ? 6.608 0.407 -8.155 1.00 98.19 107 TRP A CA 1
ATOM 826 C C . TRP A 1 107 ? 6.351 -0.653 -7.085 1.00 98.19 107 TRP A C 1
ATOM 828 O O . TRP A 1 107 ? 6.240 -0.326 -5.903 1.00 98.19 107 TRP A O 1
ATOM 838 N N . LEU A 1 108 ? 6.295 -1.920 -7.491 1.00 94.38 108 LEU A N 1
ATOM 839 C CA . LEU A 1 108 ? 6.060 -3.041 -6.589 1.00 94.38 108 LEU A CA 1
ATOM 840 C C . LEU A 1 108 ? 7.163 -3.177 -5.528 1.00 94.38 108 LEU A C 1
ATOM 842 O O . LEU A 1 108 ? 6.862 -3.364 -4.349 1.00 94.38 108 LEU A O 1
ATOM 846 N N . ASP A 1 109 ? 8.428 -3.057 -5.927 1.00 86.75 109 ASP A N 1
ATOM 847 C CA . ASP A 1 109 ? 9.571 -3.092 -5.013 1.00 86.75 109 ASP A CA 1
ATOM 848 C C . ASP A 1 109 ? 9.539 -1.904 -4.046 1.00 86.75 109 ASP A C 1
ATOM 850 O O . ASP A 1 109 ? 9.762 -2.090 -2.848 1.00 86.75 109 ASP A O 1
ATOM 854 N N . SER A 1 110 ? 9.184 -0.707 -4.530 1.00 91.50 110 SER A N 1
ATOM 855 C CA . SER A 1 110 ? 9.020 0.479 -3.685 1.00 91.50 110 SER A CA 1
ATOM 856 C C . SER A 1 110 ? 7.922 0.310 -2.640 1.00 91.50 110 SER A C 1
ATOM 858 O O . SER A 1 110 ? 8.142 0.725 -1.506 1.00 91.50 110 SER A O 1
ATOM 860 N N . VAL A 1 111 ? 6.786 -0.320 -2.971 1.00 92.62 111 VAL A N 1
ATOM 861 C CA . VAL A 1 111 ? 5.736 -0.664 -1.991 1.00 92.62 111 VAL A CA 1
ATOM 862 C C . VAL A 1 111 ? 6.270 -1.671 -0.974 1.00 92.62 111 VAL A C 1
ATOM 864 O O . VAL A 1 111 ? 6.234 -1.416 0.229 1.00 92.62 111 VAL A O 1
ATOM 867 N N . ARG A 1 112 ? 6.810 -2.799 -1.449 1.00 87.31 112 ARG A N 1
ATOM 868 C CA . ARG A 1 112 ? 7.268 -3.911 -0.600 1.00 87.31 112 ARG A CA 1
ATOM 869 C C . ARG A 1 112 ? 8.361 -3.505 0.377 1.00 87.31 112 ARG A C 1
ATOM 871 O O . ARG A 1 112 ? 8.360 -3.982 1.506 1.00 87.31 112 ARG A O 1
ATOM 878 N N . ALA A 1 113 ? 9.261 -2.614 -0.030 1.00 84.88 113 ALA A N 1
ATOM 879 C CA . ALA A 1 113 ? 10.336 -2.121 0.824 1.00 84.88 113 ALA A CA 1
ATOM 880 C C . ALA A 1 113 ? 9.834 -1.394 2.087 1.00 84.88 113 ALA A C 1
ATOM 882 O O . ALA A 1 113 ? 10.593 -1.281 3.046 1.00 84.88 113 ALA A O 1
ATOM 883 N N . GLN A 1 114 ? 8.578 -0.930 2.105 1.00 88.19 114 GLN A N 1
ATOM 884 C CA . GLN A 1 114 ? 7.991 -0.212 3.248 1.00 88.19 114 GLN A CA 1
ATOM 885 C C . GLN A 1 114 ? 7.064 -1.084 4.099 1.00 88.19 114 GLN A C 1
ATOM 887 O O . GLN A 1 114 ? 6.579 -0.634 5.138 1.00 88.19 114 GLN A O 1
ATOM 892 N N . MET A 1 115 ? 6.794 -2.315 3.660 1.00 85.19 115 MET A N 1
ATOM 893 C CA . MET A 1 115 ? 5.873 -3.225 4.332 1.00 85.19 115 MET A CA 1
ATOM 894 C C . MET A 1 115 ? 6.578 -4.030 5.425 1.00 85.19 115 MET A C 1
ATOM 896 O O . MET A 1 115 ? 7.707 -4.495 5.266 1.00 85.19 115 MET A O 1
ATOM 900 N N . GLN A 1 116 ? 5.864 -4.266 6.519 1.00 81.19 116 GLN A N 1
ATOM 901 C CA . GLN A 1 116 ? 6.173 -5.284 7.520 1.00 81.19 116 GLN A CA 1
ATOM 902 C C . GLN A 1 116 ? 5.227 -6.488 7.377 1.00 81.19 116 GLN A C 1
ATOM 904 O O . GLN A 1 116 ? 4.158 -6.363 6.771 1.00 81.19 116 GLN A O 1
ATOM 909 N N . PRO A 1 117 ? 5.580 -7.664 7.935 1.00 78.75 117 PRO A N 1
ATOM 910 C CA . PRO A 1 117 ? 4.680 -8.811 7.955 1.00 78.75 117 PRO A CA 1
ATOM 911 C C . PRO A 1 117 ? 3.312 -8.442 8.530 1.00 78.75 117 PRO A C 1
ATOM 913 O O . PRO A 1 117 ? 3.213 -7.881 9.620 1.00 78.75 117 PRO A O 1
ATOM 916 N N . GLY A 1 118 ? 2.260 -8.767 7.782 1.00 76.94 118 GLY A N 1
ATOM 917 C CA . GLY A 1 118 ? 0.889 -8.442 8.152 1.00 76.94 118 GLY A CA 1
ATOM 918 C C . GLY A 1 118 ? 0.416 -7.055 7.720 1.00 76.94 118 GLY A C 1
ATOM 919 O O . GLY A 1 118 ? -0.765 -6.789 7.899 1.00 76.94 118 GLY A O 1
ATOM 920 N N . ASP A 1 119 ? 1.245 -6.198 7.123 1.00 85.81 119 ASP A N 1
ATOM 921 C CA . ASP A 1 119 ? 0.753 -4.944 6.548 1.00 85.81 119 ASP A CA 1
ATOM 922 C C . ASP A 1 119 ? -0.113 -5.197 5.308 1.00 85.81 119 ASP A C 1
ATOM 924 O O . ASP A 1 119 ? 0.187 -6.055 4.476 1.00 85.81 119 ASP A O 1
ATOM 928 N N . ALA A 1 120 ? -1.165 -4.399 5.165 1.00 91.75 120 ALA A N 1
ATOM 929 C CA . ALA A 1 120 ? -1.845 -4.193 3.895 1.00 91.75 120 ALA A CA 1
ATOM 930 C C . ALA A 1 120 ? -1.094 -3.171 3.022 1.00 91.75 120 ALA A C 1
ATOM 932 O O . ALA A 1 120 ? -0.240 -2.425 3.509 1.00 91.75 120 ALA A O 1
ATOM 933 N N . ALA A 1 121 ? -1.441 -3.076 1.742 1.00 96.06 121 ALA A N 1
ATOM 934 C CA . ALA A 1 121 ? -0.968 -2.003 0.873 1.00 96.06 121 ALA A CA 1
ATOM 935 C C . ALA A 1 121 ? -2.125 -1.352 0.113 1.00 96.06 121 ALA A C 1
ATOM 937 O O . ALA A 1 121 ? -3.039 -2.033 -0.354 1.00 96.06 121 ALA A O 1
ATOM 938 N N . ILE A 1 122 ? -2.064 -0.029 -0.021 1.00 98.06 122 ILE A N 1
ATOM 939 C CA . ILE A 1 122 ? -2.926 0.778 -0.885 1.00 98.06 122 ILE A CA 1
ATOM 940 C C . ILE A 1 122 ? -2.004 1.710 -1.669 1.00 98.06 122 ILE A C 1
ATOM 942 O O . ILE A 1 122 ? -1.376 2.595 -1.089 1.00 98.06 122 ILE A O 1
ATOM 946 N N . LEU A 1 123 ? -1.920 1.515 -2.980 1.00 98.56 123 LEU A N 1
ATOM 947 C CA . LEU A 1 123 ? -1.155 2.344 -3.903 1.00 98.56 123 LEU A CA 1
ATOM 948 C C . LEU A 1 123 ? -2.121 3.075 -4.836 1.00 98.56 123 LEU A C 1
ATOM 950 O O . LEU A 1 123 ? -2.788 2.455 -5.655 1.00 98.56 123 LEU A O 1
ATOM 954 N N . SER A 1 124 ? -2.173 4.395 -4.723 1.00 98.44 124 SER A N 1
ATOM 955 C CA . SER A 1 124 ? -2.912 5.275 -5.634 1.00 98.44 124 SER A CA 1
ATOM 956 C C . SER A 1 124 ? -1.969 5.969 -6.616 1.00 98.44 124 SER A C 1
ATOM 958 O O . SER A 1 124 ? -0.752 5.957 -6.425 1.00 98.44 124 SER A O 1
ATOM 960 N N . GLY A 1 125 ? -2.497 6.563 -7.678 1.00 97.81 125 GLY A N 1
ATOM 961 C CA . GLY A 1 125 ? -1.683 7.418 -8.529 1.00 97.81 125 GLY A CA 1
ATOM 962 C C . GLY A 1 125 ? -2.272 7.701 -9.892 1.00 97.81 125 GLY A C 1
ATOM 963 O O . GLY A 1 125 ? -3.139 6.967 -10.362 1.00 97.81 125 GLY A O 1
ATOM 964 N N . ASP A 1 126 ? -1.706 8.714 -10.541 1.00 97.75 126 ASP A N 1
ATOM 965 C CA . ASP A 1 126 ? -1.666 8.779 -11.998 1.00 97.75 126 ASP A CA 1
ATOM 966 C C . ASP A 1 126 ? -0.436 7.991 -12.451 1.00 97.75 126 ASP A C 1
ATOM 968 O O . ASP A 1 126 ? 0.709 8.387 -12.212 1.00 97.75 126 ASP A O 1
ATOM 972 N N . PHE A 1 127 ? -0.665 6.838 -13.067 1.00 97.88 127 PHE A N 1
ATOM 973 C CA . PHE A 1 127 ? 0.404 5.957 -13.522 1.00 97.88 127 PHE A CA 1
ATOM 974 C C . PHE A 1 127 ? 0.898 6.320 -14.918 1.00 97.88 127 PHE A C 1
ATOM 976 O O . PHE A 1 127 ? 1.946 5.815 -15.322 1.00 97.88 127 PHE A O 1
ATOM 983 N N . ASN A 1 128 ? 0.150 7.140 -15.668 1.00 96.62 128 ASN A N 1
ATOM 984 C CA . ASN A 1 128 ? 0.351 7.365 -17.101 1.00 96.62 128 ASN A CA 1
ATOM 985 C C . ASN A 1 128 ? 0.423 6.063 -17.930 1.00 96.62 128 ASN A C 1
ATOM 987 O O . ASN A 1 128 ? 0.969 6.019 -19.035 1.00 96.62 128 ASN A O 1
ATOM 991 N N . CYS A 1 129 ? -0.183 4.997 -17.402 1.00 94.31 129 CYS A N 1
ATOM 992 C CA . CYS A 1 129 ? -0.277 3.679 -18.008 1.00 94.31 129 CYS A CA 1
ATOM 993 C C . CYS A 1 129 ? -1.735 3.225 -17.995 1.00 94.31 129 CYS A C 1
ATOM 995 O O . CYS A 1 129 ? -2.416 3.320 -16.979 1.00 94.31 129 CYS A O 1
ATOM 997 N N . LEU A 1 130 ? -2.212 2.708 -19.128 1.00 89.44 130 LEU A N 1
ATOM 998 C CA . LEU A 1 130 ? -3.552 2.132 -19.219 1.00 89.44 130 LEU A CA 1
ATOM 999 C C . LEU A 1 130 ? -3.590 0.740 -18.582 1.00 89.44 130 LEU A C 1
ATOM 1001 O O . LEU A 1 130 ? -2.589 0.008 -18.586 1.00 89.44 130 LEU A O 1
ATOM 1005 N N . ALA A 1 131 ? -4.766 0.345 -18.095 1.00 87.44 131 ALA A N 1
ATOM 1006 C CA . ALA A 1 131 ? -5.012 -1.026 -17.667 1.00 87.44 131 ALA A CA 1
ATOM 1007 C C . ALA A 1 131 ? -4.641 -2.034 -18.771 1.00 87.44 131 ALA A C 1
ATOM 1009 O O . ALA A 1 131 ? -4.876 -1.811 -19.959 1.00 87.44 131 ALA A O 1
ATOM 1010 N N . GLY A 1 132 ? -4.032 -3.154 -18.372 1.00 82.62 132 GLY A N 1
ATOM 1011 C CA . GLY A 1 132 ? -3.557 -4.195 -19.292 1.00 82.62 132 GLY A CA 1
ATOM 1012 C C . GLY A 1 132 ? -2.167 -3.948 -19.888 1.00 82.62 132 GLY A C 1
ATOM 1013 O O . GLY A 1 132 ? -1.651 -4.819 -20.585 1.00 82.62 132 GLY A O 1
ATOM 1014 N N . THR A 1 133 ? -1.528 -2.809 -19.602 1.00 91.19 133 THR A N 1
ATOM 1015 C CA . THR A 1 133 ? -0.098 -2.636 -19.896 1.00 91.19 133 THR A CA 1
ATOM 1016 C C . THR A 1 133 ? 0.762 -3.580 -19.042 1.00 91.19 133 THR A C 1
ATOM 1018 O O . THR A 1 133 ? 0.374 -3.893 -17.911 1.00 91.19 133 THR A O 1
ATOM 1021 N N . PRO A 1 134 ? 1.943 -4.006 -19.536 1.00 90.12 134 PRO A N 1
ATOM 1022 C CA . PRO A 1 134 ? 2.850 -4.877 -18.783 1.00 90.12 134 PRO A CA 1
ATOM 1023 C C . PRO A 1 134 ? 3.184 -4.336 -17.377 1.00 90.12 134 PRO A C 1
ATOM 1025 O O . PRO A 1 134 ? 3.056 -5.047 -16.381 1.00 90.12 134 PRO A O 1
ATOM 1028 N N . ALA A 1 135 ? 3.458 -3.030 -17.255 1.00 94.38 135 ALA A N 1
ATOM 1029 C CA . ALA A 1 135 ? 3.722 -2.399 -15.958 1.00 94.38 135 ALA A CA 1
ATOM 1030 C C . ALA A 1 135 ? 2.581 -2.579 -14.937 1.00 94.38 135 ALA A C 1
ATOM 1032 O O . ALA A 1 135 ? 2.835 -2.924 -13.781 1.00 94.38 135 ALA A O 1
ATOM 1033 N N . LEU A 1 136 ? 1.324 -2.366 -15.345 1.00 93.81 136 LEU A N 1
ATOM 1034 C CA . LEU A 1 136 ? 0.182 -2.513 -14.436 1.00 93.81 136 LEU A CA 1
ATOM 1035 C C . LEU A 1 136 ? -0.199 -3.979 -14.202 1.00 93.81 136 LEU A C 1
ATOM 1037 O O . LEU A 1 136 ? -0.750 -4.297 -13.150 1.00 93.81 136 LEU A O 1
ATOM 1041 N N . ALA A 1 137 ? 0.134 -4.884 -15.127 1.00 87.38 137 ALA A N 1
ATOM 1042 C CA . ALA A 1 137 ? -0.028 -6.321 -14.917 1.00 87.38 137 ALA A CA 1
ATOM 1043 C C . ALA A 1 137 ? 0.852 -6.827 -13.760 1.00 87.38 137 ALA A C 1
ATOM 1045 O O . ALA A 1 137 ? 0.372 -7.595 -12.928 1.00 87.38 137 ALA A O 1
ATOM 1046 N N . VAL A 1 138 ? 2.095 -6.336 -13.647 1.00 89.19 138 VAL A N 1
ATOM 1047 C CA . VAL A 1 138 ? 2.990 -6.651 -12.515 1.00 89.19 138 VAL A CA 1
ATOM 1048 C C . VAL A 1 138 ? 2.386 -6.212 -11.179 1.00 89.19 138 VAL A C 1
ATOM 1050 O O . VAL A 1 138 ? 2.399 -6.981 -10.218 1.00 89.19 138 VAL A O 1
ATOM 1053 N N . LEU A 1 139 ? 1.828 -4.998 -11.115 1.00 91.00 139 LEU A N 1
ATOM 1054 C CA . LEU A 1 139 ? 1.170 -4.503 -9.904 1.00 91.00 139 LEU A CA 1
ATOM 1055 C C . LEU A 1 139 ? -0.073 -5.324 -9.570 1.00 91.00 139 LEU A C 1
ATOM 1057 O O . LEU A 1 139 ? -0.182 -5.817 -8.451 1.00 91.00 139 LEU A O 1
ATOM 1061 N N . LYS A 1 140 ? -0.963 -5.545 -10.541 1.00 83.62 140 LYS A N 1
ATOM 1062 C CA . LYS A 1 140 ? -2.208 -6.298 -10.346 1.00 83.62 140 LYS A CA 1
ATOM 1063 C C . LYS A 1 140 ? -1.971 -7.746 -9.912 1.00 83.62 140 LYS A C 1
ATOM 1065 O O . LYS A 1 140 ? -2.763 -8.295 -9.159 1.00 83.62 140 LYS A O 1
ATOM 1070 N N . ALA A 1 141 ? -0.868 -8.364 -10.328 1.00 81.12 141 ALA A N 1
ATOM 1071 C CA . ALA A 1 141 ? -0.515 -9.713 -9.887 1.00 81.12 141 ALA A CA 1
ATOM 1072 C C . ALA A 1 141 ? -0.217 -9.809 -8.377 1.00 81.12 141 ALA A C 1
ATOM 1074 O O . ALA A 1 141 ? -0.181 -10.910 -7.835 1.00 81.12 141 ALA A O 1
ATOM 1075 N N . GLN A 1 142 ? 0.059 -8.690 -7.701 1.00 84.06 142 GLN A N 1
ATOM 1076 C CA . GLN A 1 142 ? 0.460 -8.654 -6.286 1.00 84.06 142 GLN A CA 1
ATOM 1077 C C . GLN A 1 142 ? -0.441 -7.765 -5.422 1.00 84.06 142 GLN A C 1
ATOM 1079 O O . GLN A 1 142 ? -0.519 -7.959 -4.212 1.00 84.06 142 GLN A O 1
ATOM 1084 N N . LEU A 1 143 ? -1.124 -6.815 -6.051 1.00 90.25 143 LEU A N 1
ATOM 1085 C CA . LEU A 1 143 ? -2.133 -5.922 -5.499 1.00 90.25 143 LEU A CA 1
ATOM 1086 C C . LEU A 1 143 ? -3.412 -6.112 -6.344 1.00 90.25 143 LEU A C 1
ATOM 1088 O O . LEU A 1 143 ? -3.690 -5.294 -7.224 1.00 90.25 143 LEU A O 1
ATOM 1092 N N . PRO A 1 144 ? -4.116 -7.249 -6.184 1.00 84.94 144 PRO A N 1
ATOM 1093 C CA . PRO A 1 144 ? -5.154 -7.688 -7.123 1.00 84.94 144 PRO A CA 1
ATOM 1094 C C . PRO A 1 144 ? -6.436 -6.858 -7.064 1.00 84.94 144 PRO A C 1
ATOM 1096 O O . PRO A 1 144 ? -7.184 -6.811 -8.044 1.00 84.94 144 PRO A O 1
ATOM 1099 N N . GLU A 1 145 ? -6.675 -6.201 -5.934 1.00 90.12 145 GLU A N 1
ATOM 1100 C CA . GLU A 1 145 ? -7.841 -5.366 -5.694 1.00 90.12 145 GLU A CA 1
ATOM 1101 C C . GLU A 1 145 ? -7.564 -3.946 -6.175 1.00 90.12 145 GLU A C 1
ATOM 1103 O O . GLU A 1 145 ? -6.430 -3.468 -6.123 1.00 90.12 145 GLU A O 1
ATOM 1108 N N . GLY A 1 146 ? -8.582 -3.243 -6.659 1.00 88.44 146 GLY A N 1
ATOM 1109 C CA . GLY A 1 146 ? -8.351 -1.903 -7.165 1.00 88.44 146 GLY A CA 1
ATOM 1110 C C . GLY A 1 146 ? -9.459 -1.318 -8.015 1.00 88.44 146 GLY A C 1
ATOM 1111 O O . GLY A 1 146 ? -10.492 -1.937 -8.262 1.00 88.44 146 GLY A O 1
ATOM 1112 N N . LEU A 1 147 ? -9.217 -0.094 -8.466 1.00 89.94 147 LEU A N 1
ATOM 1113 C CA . LEU A 1 147 ? -10.126 0.695 -9.283 1.00 89.94 147 LEU A CA 1
ATOM 1114 C C . LEU A 1 147 ? -9.366 1.327 -10.442 1.00 89.94 147 LEU A C 1
ATOM 1116 O O . LEU A 1 147 ? -8.278 1.868 -10.251 1.00 89.94 147 LEU A O 1
ATOM 1120 N N . ASP A 1 148 ? -9.986 1.279 -11.615 1.00 89.50 148 ASP A N 1
ATOM 1121 C CA . ASP A 1 148 ? -9.454 1.778 -12.879 1.00 89.50 148 ASP A CA 1
ATOM 1122 C C . ASP A 1 148 ? -10.186 3.068 -13.282 1.00 89.50 148 ASP A C 1
ATOM 1124 O O . ASP A 1 148 ? -11.413 3.087 -13.430 1.00 89.50 148 ASP A O 1
ATOM 1128 N N . GLY A 1 149 ? -9.430 4.152 -13.430 1.00 87.31 149 GLY A N 1
ATOM 1129 C CA . GLY A 1 149 ? -9.859 5.447 -13.956 1.00 87.31 149 GLY A CA 1
ATOM 1130 C C . GLY A 1 149 ? -9.184 5.817 -15.278 1.00 87.31 149 GLY A C 1
ATOM 1131 O O . GLY A 1 149 ? -9.173 6.990 -15.645 1.00 87.31 149 GLY A O 1
ATOM 1132 N N . GLY A 1 150 ? -8.615 4.851 -16.000 1.00 87.81 150 GLY A N 1
ATOM 1133 C CA . GLY A 1 150 ? -7.866 5.054 -17.236 1.00 87.81 150 GLY A CA 1
ATOM 1134 C C . GLY A 1 150 ? -6.364 5.148 -16.982 1.00 87.81 150 GLY A C 1
ATOM 1135 O O . GLY A 1 150 ? -5.665 4.139 -17.055 1.00 87.81 150 GLY A O 1
ATOM 1136 N N . LEU A 1 151 ? -5.857 6.360 -16.742 1.00 91.56 151 LEU A N 1
ATOM 1137 C CA . LEU A 1 151 ? -4.456 6.592 -16.341 1.00 91.56 151 LEU A CA 1
ATOM 1138 C C . LEU A 1 151 ? -4.296 6.608 -14.815 1.00 91.56 151 LEU A C 1
ATOM 1140 O O . LEU A 1 151 ? -3.235 6.273 -14.289 1.00 91.56 151 LEU A O 1
ATOM 1144 N N . ASP A 1 152 ? -5.383 6.938 -14.124 1.00 95.62 152 ASP A N 1
ATOM 1145 C CA . ASP A 1 152 ? -5.497 6.954 -12.676 1.00 95.62 152 ASP A CA 1
ATOM 1146 C C . ASP A 1 152 ? -5.932 5.593 -12.147 1.00 95.62 152 ASP A C 1
ATOM 1148 O O . ASP A 1 152 ? -6.964 5.068 -12.566 1.00 95.62 152 ASP A O 1
ATOM 1152 N N . HIS A 1 153 ? -5.197 5.041 -11.184 1.00 96.00 153 HIS A N 1
ATOM 1153 C CA . HIS A 1 153 ? -5.536 3.751 -10.580 1.00 96.00 153 HIS A CA 1
ATOM 1154 C C . HIS A 1 153 ? -5.423 3.797 -9.061 1.00 96.00 153 HIS A C 1
ATOM 1156 O O . HIS A 1 153 ? -4.662 4.576 -8.483 1.00 96.00 153 HIS A O 1
ATOM 1162 N N . ILE A 1 154 ? -6.171 2.913 -8.408 1.00 98.06 154 ILE A N 1
ATOM 1163 C CA . ILE A 1 154 ? -5.907 2.501 -7.029 1.00 98.06 154 ILE A CA 1
ATOM 1164 C C . ILE A 1 154 ? -5.689 0.992 -7.055 1.00 98.06 154 ILE A C 1
ATOM 1166 O O . ILE A 1 154 ? -6.539 0.279 -7.569 1.00 98.06 154 ILE A O 1
ATOM 1170 N N . PHE A 1 155 ? -4.584 0.516 -6.492 1.00 97.00 155 PHE A N 1
ATOM 1171 C CA . PHE A 1 155 ? -4.258 -0.894 -6.299 1.00 97.00 155 PHE A CA 1
ATOM 1172 C C . PHE A 1 155 ? -4.176 -1.207 -4.808 1.00 97.00 155 PHE A C 1
ATOM 1174 O O . PHE A 1 155 ? -3.679 -0.393 -4.027 1.00 97.00 155 PHE A O 1
ATOM 1181 N N . SER A 1 156 ? -4.624 -2.385 -4.393 1.00 95.38 156 SER A N 1
ATOM 1182 C CA . SER A 1 156 ? -4.604 -2.795 -2.997 1.00 95.38 156 SER A CA 1
ATOM 1183 C C . SER A 1 156 ? -4.462 -4.303 -2.812 1.00 95.38 156 SER A C 1
ATOM 1185 O O . SER A 1 156 ? -4.770 -5.103 -3.693 1.00 95.38 156 SER A O 1
ATOM 1187 N N . THR A 1 157 ? -3.983 -4.688 -1.631 1.00 91.19 157 THR A N 1
ATOM 1188 C CA . THR A 1 157 ? -4.122 -6.053 -1.107 1.00 91.19 157 THR A CA 1
ATOM 1189 C C . THR A 1 157 ? -5.485 -6.304 -0.462 1.00 91.19 157 THR A C 1
ATOM 1191 O O . THR A 1 157 ? -5.816 -7.452 -0.190 1.00 91.19 157 THR A O 1
ATOM 1194 N N . GLU A 1 158 ? -6.243 -5.253 -0.149 1.00 85.94 158 GLU A N 1
ATOM 1195 C CA . GLU A 1 158 ? -7.500 -5.333 0.595 1.00 85.94 158 GLU A CA 1
ATOM 1196 C C . GLU A 1 158 ? -8.690 -5.225 -0.358 1.00 85.94 158 GLU A C 1
ATOM 1198 O O . GLU A 1 158 ? -8.640 -4.495 -1.346 1.00 85.94 158 GLU A O 1
ATOM 1203 N N . GLN A 1 159 ? -9.768 -5.944 -0.047 1.00 83.81 159 GLN A N 1
ATOM 1204 C CA . GLN A 1 159 ? -10.929 -6.055 -0.924 1.00 83.81 159 GLN A CA 1
ATOM 1205 C C . GLN A 1 159 ? -11.605 -4.704 -1.163 1.00 83.81 159 GLN A C 1
ATOM 1207 O O . GLN A 1 159 ? -11.948 -4.000 -0.206 1.00 83.81 159 GLN A O 1
ATOM 1212 N N . VAL A 1 160 ? -11.889 -4.390 -2.430 1.00 84.81 160 VAL A N 1
ATOM 1213 C CA . VAL A 1 160 ? -12.777 -3.276 -2.784 1.00 84.81 160 VAL A CA 1
ATOM 1214 C C . VAL A 1 160 ? -14.218 -3.646 -2.428 1.00 84.81 160 VAL A C 1
ATOM 1216 O O . VAL A 1 160 ? -14.774 -4.620 -2.928 1.00 84.81 160 VAL A O 1
ATOM 1219 N N . VAL A 1 161 ? -14.841 -2.840 -1.574 1.00 83.25 161 VAL A N 1
ATOM 1220 C CA . VAL A 1 161 ? -16.248 -2.978 -1.161 1.00 83.25 161 VAL A CA 1
ATOM 1221 C C . VAL A 1 161 ? -17.167 -2.148 -2.053 1.00 83.25 161 VAL A C 1
ATOM 1223 O O . VAL A 1 161 ? -18.272 -2.571 -2.379 1.00 83.25 161 VAL A O 1
ATOM 1226 N N . ASP A 1 162 ? -16.719 -0.952 -2.427 1.00 77.88 162 ASP A N 1
ATOM 1227 C CA . ASP A 1 162 ? -17.458 -0.014 -3.271 1.00 77.88 162 ASP A CA 1
ATOM 1228 C C . ASP A 1 162 ? -16.477 0.967 -3.917 1.00 77.88 162 ASP A C 1
ATOM 1230 O O . ASP A 1 162 ? -15.391 1.203 -3.383 1.00 77.88 162 ASP A O 1
ATOM 1234 N N . GLY A 1 163 ? -16.845 1.571 -5.040 1.00 87.56 163 GLY A N 1
ATOM 1235 C CA . GLY A 1 163 ? -16.027 2.596 -5.672 1.00 87.56 163 GLY A CA 1
ATOM 1236 C C . GLY A 1 163 ? -16.076 2.611 -7.189 1.00 87.56 163 GLY A C 1
ATOM 1237 O O . GLY A 1 163 ? -16.775 1.838 -7.838 1.00 87.56 163 GLY A O 1
ATOM 1238 N N . GLY A 1 164 ? -15.312 3.536 -7.756 1.00 80.75 164 GLY A N 1
ATOM 1239 C CA . GLY A 1 164 ? -15.204 3.719 -9.193 1.00 80.75 164 GLY A CA 1
ATOM 1240 C C . GLY A 1 164 ? -14.551 5.039 -9.573 1.00 80.75 164 GLY A C 1
ATOM 1241 O O . GLY A 1 164 ? -14.051 5.789 -8.727 1.00 80.75 164 GLY A O 1
ATOM 1242 N N . ALA A 1 165 ? -14.576 5.313 -10.873 1.00 84.62 165 ALA A N 1
ATOM 1243 C CA . ALA A 1 165 ? -14.179 6.592 -11.433 1.00 84.62 165 ALA A CA 1
ATOM 1244 C C . ALA A 1 165 ? -15.385 7.538 -11.534 1.00 84.62 165 ALA A C 1
ATOM 1246 O O . ALA A 1 165 ? -16.480 7.144 -11.941 1.00 84.62 165 ALA A O 1
ATOM 1247 N N . PHE A 1 166 ? -15.176 8.807 -11.196 1.00 84.06 166 PHE A N 1
ATOM 1248 C CA . PHE A 1 166 ? -16.194 9.855 -11.215 1.00 84.06 166 PHE A CA 1
ATOM 1249 C C . PHE A 1 166 ? -15.671 11.091 -11.959 1.00 84.06 166 PHE A C 1
ATOM 1251 O O . PHE A 1 166 ? -14.459 11.329 -11.971 1.00 84.06 166 PHE A O 1
ATOM 1258 N N . PRO A 1 167 ? -16.556 11.919 -12.551 1.00 80.44 167 PRO A N 1
ATOM 1259 C CA . PRO A 1 167 ? -16.146 13.139 -13.239 1.00 80.44 167 PRO A CA 1
ATOM 1260 C C . PRO A 1 167 ? -15.240 14.023 -12.373 1.00 80.44 167 PRO A C 1
ATOM 1262 O O . PRO A 1 167 ? -15.569 14.345 -11.230 1.00 80.44 167 PRO A O 1
ATOM 1265 N N . GLY A 1 168 ? -14.097 14.420 -12.929 1.00 70.25 168 GLY A N 1
ATOM 1266 C CA . GLY A 1 168 ? -13.048 15.123 -12.193 1.00 70.25 168 GLY A CA 1
ATOM 1267 C C . GLY A 1 168 ? -12.988 16.635 -12.390 1.00 70.25 168 GLY A C 1
ATOM 1268 O O . GLY A 1 168 ? -12.066 17.276 -11.891 1.00 70.25 168 GLY A O 1
ATOM 1269 N N . PHE A 1 169 ? -13.979 17.235 -13.053 1.00 73.25 169 PHE A N 1
ATOM 1270 C CA . PHE A 1 169 ? -14.007 18.681 -13.281 1.00 73.25 169 PHE A CA 1
ATOM 1271 C C . PHE A 1 169 ? -13.779 19.472 -11.967 1.00 73.25 169 PHE A C 1
ATOM 1273 O O . PHE A 1 169 ? -14.415 19.168 -10.946 1.00 73.25 169 PHE A O 1
ATOM 1280 N N . PRO A 1 170 ? -12.900 20.497 -11.946 1.00 74.75 170 PRO A N 1
ATOM 1281 C CA . PRO A 1 170 ? -12.275 21.179 -13.089 1.00 74.75 170 PRO A CA 1
ATOM 1282 C C . PRO A 1 170 ? -10.998 20.546 -13.661 1.00 74.75 170 PRO A C 1
ATOM 1284 O O . PRO A 1 170 ? -10.508 21.061 -14.659 1.00 74.75 170 PRO A O 1
ATOM 1287 N N . SER A 1 171 ? -10.484 19.458 -13.082 1.00 83.50 171 SER A N 1
ATOM 1288 C CA . SER A 1 171 ? -9.369 18.717 -13.683 1.00 83.50 171 SER A CA 1
ATOM 1289 C C . SER A 1 171 ? -9.840 17.951 -14.919 1.00 83.50 171 SER A C 1
ATOM 1291 O O . SER A 1 171 ? -11.013 17.582 -15.046 1.00 83.50 171 SER A O 1
ATOM 1293 N N . ASP A 1 172 ? -8.902 17.730 -15.823 1.00 80.81 172 ASP A N 1
ATOM 1294 C CA . ASP A 1 172 ? -8.983 16.871 -16.997 1.00 80.81 172 ASP A CA 1
ATOM 1295 C C . ASP A 1 172 ? -8.907 15.370 -16.671 1.00 80.81 172 ASP A C 1
ATOM 1297 O O . ASP A 1 172 ? -9.363 14.555 -17.474 1.00 80.81 172 ASP A O 1
ATOM 1301 N N . HIS A 1 173 ? -8.428 15.003 -15.482 1.00 86.75 173 HIS A N 1
ATOM 1302 C CA . HIS A 1 173 ? -8.425 13.630 -14.980 1.00 86.75 173 HIS A CA 1
ATOM 1303 C C . HIS A 1 173 ? -9.666 13.328 -14.130 1.00 86.75 173 HIS A C 1
ATOM 1305 O O . HIS A 1 173 ? -10.115 14.194 -13.369 1.00 86.75 173 HIS A O 1
ATOM 1311 N N . PRO A 1 174 ? -10.227 12.104 -14.186 1.00 84.94 174 PRO A N 1
ATOM 1312 C CA . PRO A 1 174 ? -11.295 11.687 -13.280 1.00 84.94 174 PRO A CA 1
ATOM 1313 C C . PRO A 1 174 ? -10.830 11.662 -11.813 1.00 84.94 174 PRO A C 1
ATOM 1315 O O . PRO A 1 174 ? -9.646 11.685 -11.500 1.00 84.94 174 PRO A O 1
ATOM 1318 N N . LEU A 1 175 ? -11.779 11.641 -10.873 1.00 87.62 175 LEU A N 1
ATOM 1319 C CA . LEU A 1 175 ? -11.483 11.144 -9.523 1.00 87.62 175 LEU A CA 1
ATOM 1320 C C . LEU A 1 175 ? -11.642 9.633 -9.519 1.00 87.62 175 LEU A C 1
ATOM 1322 O O . LEU A 1 175 ? -12.654 9.144 -10.014 1.00 87.62 175 LEU A O 1
ATOM 1326 N N . VAL A 1 176 ? -10.733 8.919 -8.868 1.00 91.50 176 VAL A N 1
ATOM 1327 C CA . VAL A 1 176 ? -10.923 7.498 -8.558 1.00 91.50 176 VAL A CA 1
ATOM 1328 C C . VAL A 1 176 ? -11.110 7.375 -7.056 1.00 91.50 176 VAL A C 1
ATOM 1330 O O . VAL A 1 176 ? -10.280 7.853 -6.287 1.00 91.50 176 VAL A O 1
ATOM 1333 N N . LYS A 1 177 ? -12.227 6.794 -6.619 1.00 90.44 177 LYS A N 1
ATOM 1334 C CA . LYS A 1 177 ? -12.559 6.664 -5.197 1.00 90.44 177 LYS A CA 1
ATOM 1335 C C . LYS A 1 177 ? -12.985 5.244 -4.884 1.00 90.44 177 LYS A C 1
ATOM 1337 O O . LYS A 1 177 ? -13.884 4.740 -5.552 1.00 90.44 177 LYS A O 1
ATOM 1342 N N . GLY A 1 178 ? -12.409 4.656 -3.841 1.00 88.38 178 GLY A N 1
ATOM 1343 C CA . GLY A 1 178 ? -12.747 3.310 -3.388 1.00 88.38 178 GLY A CA 1
ATOM 1344 C C . GLY A 1 178 ? -12.874 3.191 -1.885 1.00 88.38 178 GLY A C 1
ATOM 1345 O O . GLY A 1 178 ? -12.148 3.846 -1.147 1.00 88.38 178 GLY A O 1
ATOM 1346 N N . THR A 1 179 ? -13.783 2.333 -1.450 1.00 85.88 179 THR A N 1
ATOM 1347 C CA . THR A 1 179 ? -13.931 1.871 -0.075 1.00 85.88 179 THR A CA 1
ATOM 1348 C C . THR A 1 179 ? -13.363 0.461 0.006 1.00 85.88 179 THR A C 1
ATOM 1350 O O . THR A 1 179 ? -13.775 -0.409 -0.756 1.00 85.88 179 THR A O 1
ATOM 1353 N N . PHE A 1 180 ? -12.441 0.232 0.932 1.00 88.62 180 PHE A N 1
ATOM 1354 C CA . PHE A 1 180 ? -11.700 -1.013 1.098 1.00 88.62 180 PHE A CA 1
ATOM 1355 C C . PHE A 1 180 ? -12.015 -1.631 2.456 1.00 88.62 180 PHE A C 1
ATOM 1357 O O . PHE A 1 180 ? -12.054 -0.916 3.462 1.00 88.62 180 PHE A O 1
ATOM 1364 N N . SER A 1 181 ? -12.242 -2.943 2.493 1.00 84.56 181 SER A N 1
ATOM 1365 C CA . SER A 1 181 ? -12.471 -3.688 3.734 1.00 84.56 181 SER A CA 1
ATOM 1366 C C . SER A 1 181 ? -11.149 -3.880 4.472 1.00 84.56 181 SER A C 1
ATOM 1368 O O . SER A 1 181 ? -10.246 -4.521 3.957 1.00 84.56 181 SER A O 1
ATOM 1370 N N . LEU A 1 182 ? -11.041 -3.325 5.676 1.00 78.62 182 LEU A N 1
ATOM 1371 C CA . LEU A 1 182 ? -9.931 -3.495 6.605 1.00 78.62 182 LEU A CA 1
ATOM 1372 C C . LEU A 1 182 ? -10.383 -4.385 7.768 1.00 78.62 182 LEU A C 1
ATOM 1374 O O . LEU A 1 182 ? -11.087 -3.926 8.675 1.00 78.62 182 LEU A O 1
ATOM 1378 N N . GLY A 1 183 ? -9.922 -5.633 7.808 1.00 57.50 183 GLY A N 1
ATOM 1379 C CA . GLY A 1 183 ? -10.151 -6.502 8.970 1.00 57.50 183 GLY A CA 1
ATOM 1380 C C . GLY A 1 183 ? -10.754 -7.872 8.691 1.00 57.50 183 GLY A C 1
ATOM 1381 O O . GLY A 1 183 ? -11.240 -8.497 9.627 1.00 57.50 183 GLY A O 1
ATOM 1382 N N . GLU A 1 184 ? -10.682 -8.371 7.463 1.00 51.50 184 GLU A N 1
ATOM 1383 C CA . GLU A 1 184 ? -10.671 -9.817 7.255 1.00 51.50 184 GLU A CA 1
ATOM 1384 C C . GLU A 1 184 ? -9.202 -10.268 7.234 1.00 51.50 184 GLU A C 1
ATOM 1386 O O . GLU A 1 184 ? -8.349 -9.617 6.627 1.00 51.50 184 GLU A O 1
ATOM 1391 N N . THR A 1 185 ? -8.863 -11.369 7.911 1.00 45.41 185 THR A N 1
ATOM 1392 C CA . THR A 1 185 ? -7.712 -12.163 7.456 1.00 45.41 185 THR A CA 1
ATOM 1393 C C . THR A 1 185 ? -7.903 -12.425 5.958 1.00 45.41 185 THR A C 1
ATOM 1395 O O . THR A 1 185 ? -9.054 -12.594 5.552 1.00 45.41 185 THR A O 1
ATOM 1398 N N . PRO A 1 186 ? -6.837 -12.428 5.130 1.00 37.69 186 PRO A N 1
ATOM 1399 C CA . PRO A 1 186 ? -6.976 -12.608 3.687 1.00 37.69 186 PRO A CA 1
ATOM 1400 C C . PRO A 1 186 ? -7.950 -13.748 3.403 1.00 37.69 186 PRO A C 1
ATOM 1402 O O . PRO A 1 186 ? -7.774 -14.837 3.956 1.00 37.69 186 PRO A O 1
ATOM 1405 N N . ARG A 1 187 ? -9.006 -13.481 2.620 1.00 33.91 187 ARG A N 1
ATOM 1406 C CA . ARG A 1 187 ? -9.959 -14.516 2.208 1.00 33.91 187 ARG A CA 1
ATOM 1407 C C . ARG A 1 187 ? -9.157 -15.721 1.719 1.00 33.91 187 ARG A C 1
ATOM 1409 O O . ARG A 1 187 ? -8.334 -15.585 0.814 1.00 33.91 187 ARG A O 1
ATOM 1416 N N . ALA A 1 188 ? -9.392 -16.881 2.333 1.00 36.81 188 ALA A N 1
ATOM 1417 C CA . ALA A 1 188 ? -8.977 -18.148 1.758 1.00 36.81 188 ALA A CA 1
ATOM 1418 C C . ALA A 1 188 ? -9.511 -18.201 0.319 1.00 36.81 188 ALA A C 1
ATOM 1420 O O . ALA A 1 188 ? -10.671 -17.867 0.065 1.00 36.81 188 ALA A O 1
ATOM 1421 N N . VAL A 1 189 ? -8.637 -18.554 -0.618 1.00 38.44 189 VAL A N 1
ATOM 1422 C CA . VAL A 1 189 ? -8.859 -18.484 -2.069 1.00 38.44 189 VAL A CA 1
ATOM 1423 C C . VAL A 1 189 ? -9.719 -19.661 -2.560 1.00 38.44 189 VAL A C 1
ATOM 1425 O O . VAL A 1 189 ? -9.451 -20.230 -3.611 1.00 38.44 189 VAL A O 1
ATOM 1428 N N . ASP A 1 190 ? -10.748 -20.046 -1.803 1.00 39.50 190 ASP A N 1
ATOM 1429 C CA . ASP A 1 190 ? -11.528 -21.260 -2.082 1.00 39.50 190 ASP A CA 1
ATOM 1430 C C . ASP A 1 190 ? -12.901 -21.007 -2.713 1.00 39.50 190 ASP A C 1
ATOM 1432 O O . ASP A 1 190 ? -13.591 -21.963 -3.056 1.00 39.50 190 ASP A O 1
ATOM 1436 N N . ASP A 1 191 ? -13.283 -19.757 -2.981 1.00 38.94 191 ASP A N 1
ATOM 1437 C CA . ASP A 1 191 ? -14.530 -19.476 -3.695 1.00 38.94 191 ASP A CA 1
ATOM 1438 C C . ASP A 1 191 ? -14.289 -18.729 -5.017 1.00 38.94 191 ASP A C 1
ATOM 1440 O O . ASP A 1 191 ? -14.180 -17.504 -5.064 1.00 38.94 191 ASP A O 1
ATOM 1444 N N . ILE A 1 192 ? -14.352 -19.530 -6.092 1.00 38.59 192 ILE A N 1
ATOM 1445 C CA . ILE A 1 192 ? -14.560 -19.232 -7.526 1.00 38.59 192 ILE A CA 1
ATOM 1446 C C . ILE A 1 192 ? -13.320 -19.478 -8.416 1.00 38.59 192 ILE A C 1
ATOM 1448 O O . ILE A 1 192 ? -12.313 -18.783 -8.386 1.00 38.59 192 ILE A O 1
ATOM 1452 N N . ALA A 1 193 ? -13.460 -20.511 -9.252 1.00 35.31 193 ALA A N 1
ATOM 1453 C CA . ALA A 1 193 ? -12.435 -21.219 -10.014 1.00 35.31 193 ALA A CA 1
ATOM 1454 C C . ALA A 1 193 ? -11.881 -20.519 -11.275 1.00 35.31 193 ALA A C 1
ATOM 1456 O O . ALA A 1 193 ? -12.656 -20.020 -12.090 1.00 35.31 193 ALA A O 1
ATOM 1457 N N . ALA A 1 194 ? -10.565 -20.658 -11.507 1.00 33.12 194 ALA A N 1
ATOM 1458 C CA . ALA A 1 194 ? -9.913 -21.263 -12.692 1.00 33.12 194 ALA A CA 1
ATOM 1459 C C . ALA A 1 194 ? -8.369 -21.298 -12.492 1.00 33.12 194 ALA A C 1
ATOM 1461 O O . ALA A 1 194 ? -7.857 -20.512 -11.701 1.00 33.12 194 ALA A O 1
ATOM 1462 N N . PRO A 1 195 ? -7.614 -22.218 -13.135 1.00 42.06 195 PRO A N 1
ATOM 1463 C CA . PRO A 1 195 ? -6.369 -22.742 -12.579 1.00 42.06 195 PRO A CA 1
ATOM 1464 C C . PRO A 1 195 ? -5.131 -21.959 -13.031 1.00 42.06 195 PRO A C 1
ATOM 1466 O O . PRO A 1 195 ? -4.744 -22.018 -14.198 1.00 42.06 195 PRO A O 1
ATOM 1469 N N . GLU A 1 196 ? -4.429 -21.341 -12.088 1.00 41.12 196 GLU A N 1
ATOM 1470 C CA . GLU A 1 196 ? -2.999 -21.071 -12.225 1.00 41.12 196 GLU A CA 1
ATOM 1471 C C . GLU A 1 196 ? -2.254 -21.923 -11.194 1.00 41.12 196 GLU A C 1
ATOM 1473 O O . GLU A 1 196 ? -2.643 -21.985 -10.032 1.00 41.12 196 GLU A O 1
ATOM 1478 N N . LYS A 1 197 ? -1.250 -22.667 -11.680 1.00 38.50 197 LYS A N 1
ATOM 1479 C CA . LYS A 1 197 ? -0.410 -23.650 -10.970 1.00 38.50 197 LYS A CA 1
ATOM 1480 C C . LYS A 1 197 ? -0.330 -23.398 -9.456 1.00 38.50 197 LYS A C 1
ATOM 1482 O O . LYS A 1 197 ? 0.310 -22.441 -9.026 1.00 38.50 197 LYS A O 1
ATOM 1487 N N . GLU A 1 198 ? -0.928 -24.302 -8.679 1.00 45.34 198 GLU A N 1
ATOM 1488 C CA . GLU A 1 198 ? -0.870 -24.295 -7.217 1.00 45.34 198 GLU A CA 1
ATOM 1489 C C . GLU A 1 198 ? 0.570 -24.100 -6.716 1.00 45.34 198 GLU A C 1
ATOM 1491 O O . GLU A 1 198 ? 1.515 -24.758 -7.169 1.00 45.34 198 GLU A O 1
ATOM 1496 N N . ILE A 1 199 ? 0.737 -23.202 -5.744 1.00 49.66 199 ILE A N 1
ATOM 1497 C CA . ILE A 1 199 ? 1.945 -23.136 -4.928 1.00 49.66 199 ILE A CA 1
ATOM 1498 C C . ILE A 1 199 ? 1.960 -24.410 -4.079 1.00 49.66 199 ILE A C 1
ATOM 1500 O O . ILE A 1 199 ? 1.391 -24.445 -2.994 1.00 49.66 199 ILE A O 1
ATOM 1504 N N . GLU A 1 200 ? 2.609 -25.467 -4.570 1.00 66.38 200 GLU A N 1
ATOM 1505 C CA . GLU A 1 200 ? 2.853 -26.672 -3.771 1.00 66.38 200 GLU A CA 1
ATOM 1506 C C . GLU A 1 200 ? 3.649 -26.256 -2.520 1.00 66.38 200 GLU A C 1
ATOM 1508 O O . GLU A 1 200 ? 4.764 -25.735 -2.648 1.00 66.38 200 GLU A O 1
ATOM 1513 N N . CYS A 1 201 ? 3.036 -26.396 -1.343 1.00 71.50 201 CYS A N 1
ATOM 1514 C CA . CYS A 1 201 ? 3.609 -26.109 -0.029 1.00 71.50 201 CYS A CA 1
ATOM 1515 C C . CYS A 1 201 ? 4.067 -27.410 0.650 1.00 71.50 201 CYS A C 1
ATOM 1517 O O . CYS A 1 201 ? 3.706 -28.509 0.241 1.00 71.50 201 CYS A O 1
ATOM 1519 N N . GLY A 1 202 ? 4.869 -27.304 1.710 1.00 76.06 202 GLY A N 1
ATOM 1520 C CA . GLY A 1 202 ? 5.243 -28.439 2.560 1.00 76.06 202 GLY A CA 1
ATOM 1521 C C . GLY A 1 202 ? 6.226 -29.448 1.955 1.00 76.06 202 GLY A C 1
ATOM 1522 O O . GLY A 1 202 ? 6.595 -30.404 2.636 1.00 76.06 202 GLY A O 1
ATOM 1523 N N . LYS A 1 203 ? 6.703 -29.242 0.723 1.00 86.44 203 LYS A N 1
ATOM 1524 C CA . LYS A 1 203 ? 7.757 -30.057 0.115 1.00 86.44 203 LYS A CA 1
ATOM 1525 C C . LYS A 1 203 ? 9.070 -29.881 0.881 1.00 86.44 203 LYS A C 1
ATOM 1527 O O . LYS A 1 203 ? 9.515 -28.754 1.094 1.00 86.44 203 LYS A O 1
ATOM 1532 N N . VAL A 1 204 ? 9.699 -30.996 1.247 1.00 86.38 204 VAL A N 1
ATOM 1533 C CA . VAL A 1 204 ? 11.039 -31.054 1.848 1.00 86.38 204 VAL A CA 1
ATOM 1534 C C . VAL A 1 204 ? 11.884 -32.038 1.046 1.00 86.38 204 VAL A C 1
ATOM 1536 O O . VAL A 1 204 ? 11.474 -33.174 0.816 1.00 86.38 204 VAL A O 1
ATOM 1539 N N . GLU A 1 205 ? 13.056 -31.591 0.619 1.00 89.31 205 GLU A N 1
ATOM 1540 C CA . GLU A 1 205 ? 14.022 -32.340 -0.175 1.00 89.31 205 GLU A CA 1
ATOM 1541 C C . GLU A 1 205 ? 15.325 -32.447 0.611 1.00 89.31 205 GLU A C 1
ATOM 1543 O O . GLU A 1 205 ? 16.052 -31.470 0.804 1.00 89.31 205 GLU A O 1
ATOM 1548 N N . GLU A 1 206 ? 15.597 -33.653 1.101 1.00 89.06 206 GLU A N 1
ATOM 1549 C CA . GLU A 1 206 ? 16.866 -33.971 1.746 1.00 89.06 206 GLU A CA 1
ATOM 1550 C C . GLU A 1 206 ? 18.019 -33.950 0.744 1.00 89.06 206 GLU A C 1
ATOM 1552 O O . GLU A 1 206 ? 17.837 -34.171 -0.455 1.00 89.06 206 GLU A O 1
ATOM 1557 N N . ASP A 1 207 ? 19.213 -33.681 1.268 1.00 90.00 207 ASP A N 1
ATOM 1558 C CA . ASP A 1 207 ? 20.480 -33.685 0.535 1.00 90.00 207 ASP A CA 1
ATOM 1559 C C . ASP A 1 207 ? 20.420 -32.854 -0.755 1.00 90.00 207 ASP A C 1
ATOM 1561 O O . ASP A 1 207 ? 20.881 -33.263 -1.824 1.00 90.00 207 ASP A O 1
ATOM 1565 N N . THR A 1 208 ? 19.792 -31.684 -0.641 1.00 89.00 208 THR A N 1
ATOM 1566 C CA . THR A 1 208 ? 19.528 -30.763 -1.742 1.00 89.00 208 THR A CA 1
ATOM 1567 C C . THR A 1 208 ? 19.843 -29.339 -1.300 1.00 89.00 208 THR A C 1
ATOM 1569 O O . THR A 1 208 ? 19.308 -28.869 -0.292 1.00 89.00 208 THR A O 1
ATOM 1572 N N . ASP A 1 209 ? 20.659 -28.625 -2.077 1.00 87.75 209 ASP A N 1
ATOM 1573 C CA . ASP A 1 209 ? 20.891 -27.185 -1.932 1.00 87.75 209 ASP A CA 1
ATOM 1574 C C . ASP A 1 209 ? 20.253 -26.407 -3.088 1.00 87.75 209 ASP A C 1
ATOM 1576 O O . ASP A 1 209 ? 20.665 -26.517 -4.249 1.00 87.75 209 ASP A O 1
ATOM 1580 N N . TYR A 1 210 ? 19.264 -25.572 -2.769 1.00 87.69 210 TYR A N 1
ATOM 1581 C CA . TYR A 1 210 ? 18.823 -24.511 -3.666 1.00 87.69 210 TYR A CA 1
ATOM 1582 C C . TYR A 1 210 ? 19.825 -23.349 -3.656 1.00 87.69 210 TYR A C 1
ATOM 1584 O O . TYR A 1 210 ? 19.749 -22.429 -2.838 1.00 87.69 210 TYR A O 1
ATOM 1592 N N . SER A 1 211 ? 20.761 -23.359 -4.603 1.00 76.75 211 SER A N 1
ATOM 1593 C CA . SER A 1 211 ? 21.791 -22.319 -4.703 1.00 76.75 211 SER A CA 1
ATOM 1594 C C . SER A 1 211 ? 21.236 -20.959 -5.166 1.00 76.75 211 SER A C 1
ATOM 1596 O O . SER A 1 211 ? 20.339 -20.879 -6.002 1.00 76.75 211 SER A O 1
ATOM 1598 N N . GLY A 1 212 ? 21.796 -19.858 -4.651 1.00 75.25 212 GLY A N 1
ATOM 1599 C CA . GLY A 1 212 ? 21.419 -18.500 -5.066 1.00 75.25 212 GLY A CA 1
ATOM 1600 C C . GLY A 1 212 ? 20.031 -18.057 -4.584 1.00 75.25 212 GLY A C 1
ATOM 1601 O O . GLY A 1 212 ? 19.477 -18.626 -3.647 1.00 75.25 212 GLY A O 1
ATOM 1602 N N . GLY A 1 213 ? 19.503 -16.975 -5.171 1.00 70.06 213 GLY A N 1
ATOM 1603 C CA . GLY A 1 213 ? 18.116 -16.528 -4.963 1.00 70.06 213 GLY A CA 1
ATOM 1604 C C . GLY A 1 213 ? 17.725 -16.118 -3.539 1.00 70.06 213 GLY A C 1
ATOM 1605 O O . GLY A 1 213 ? 16.531 -16.055 -3.253 1.00 70.06 213 GLY A O 1
ATOM 1606 N N . ASN A 1 214 ? 18.686 -15.849 -2.648 1.00 78.12 214 ASN A N 1
ATOM 1607 C CA . ASN A 1 214 ? 18.392 -15.453 -1.269 1.00 78.12 214 ASN A CA 1
ATOM 1608 C C . ASN A 1 214 ? 17.532 -14.177 -1.235 1.00 78.12 214 ASN A C 1
ATOM 1610 O O . ASN A 1 214 ? 17.737 -13.245 -2.023 1.00 78.12 214 ASN A O 1
ATOM 1614 N N . LEU A 1 215 ? 16.564 -14.141 -0.325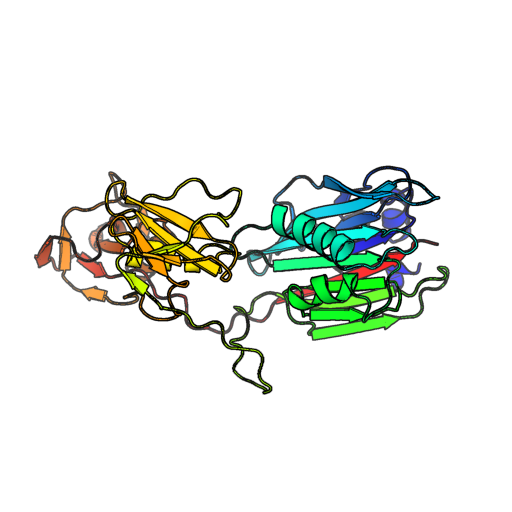 1.00 70.44 215 LEU A N 1
ATOM 1615 C CA . LEU A 1 215 ? 15.761 -12.957 -0.041 1.00 70.44 215 LEU A CA 1
ATOM 1616 C C . LEU A 1 215 ? 16.682 -11.875 0.561 1.00 70.44 215 LEU A C 1
ATOM 1618 O O . LEU A 1 215 ? 17.283 -12.083 1.613 1.00 70.44 215 LEU A O 1
ATOM 1622 N N . HIS A 1 216 ? 16.852 -10.739 -0.124 1.00 51.25 216 HIS A N 1
ATOM 1623 C CA . HIS A 1 216 ? 17.700 -9.647 0.369 1.00 51.25 216 HIS A CA 1
ATOM 1624 C C . HIS A 1 216 ? 17.029 -8.959 1.567 1.00 51.25 216 HIS A C 1
ATOM 1626 O O . HIS A 1 216 ? 15.846 -8.642 1.502 1.00 51.25 216 HIS A O 1
ATOM 1632 N N . GLY A 1 217 ? 17.780 -8.736 2.652 1.00 48.38 217 GLY A N 1
ATOM 1633 C CA . GLY A 1 217 ? 17.272 -8.127 3.890 1.00 48.38 217 GLY A CA 1
ATOM 1634 C C . GLY A 1 217 ? 16.851 -9.120 4.982 1.00 48.38 217 GLY A C 1
ATOM 1635 O O . GLY A 1 217 ? 16.677 -8.709 6.124 1.00 48.38 217 GLY A O 1
ATOM 1636 N N . ALA A 1 218 ? 16.759 -10.422 4.682 1.00 50.28 218 ALA A N 1
ATOM 1637 C CA . ALA A 1 218 ? 16.730 -11.449 5.721 1.00 50.28 218 ALA A CA 1
ATOM 1638 C C . ALA A 1 218 ? 18.172 -11.710 6.189 1.00 50.28 218 ALA A C 1
ATOM 1640 O O . ALA A 1 218 ? 18.990 -12.229 5.425 1.00 50.28 218 ALA A O 1
ATOM 1641 N N . GLU A 1 219 ? 18.510 -11.334 7.425 1.00 58.81 219 GLU A N 1
ATOM 1642 C CA . GLU A 1 219 ? 19.693 -11.896 8.087 1.00 58.81 219 GLU A CA 1
ATOM 1643 C C . GLU A 1 219 ? 19.591 -13.432 8.075 1.00 58.81 219 GLU A C 1
ATOM 1645 O O . GLU A 1 219 ? 18.487 -13.981 8.089 1.00 58.81 219 GLU A O 1
ATOM 1650 N N . VAL A 1 220 ? 20.725 -14.143 8.015 1.00 68.25 220 VAL A N 1
ATOM 1651 C CA . VAL A 1 220 ? 20.712 -15.615 8.071 1.00 68.25 220 VAL A CA 1
ATOM 1652 C C . VAL A 1 220 ? 20.056 -16.035 9.384 1.00 68.25 220 VAL A C 1
ATOM 1654 O O . VAL A 1 220 ? 20.590 -15.776 10.462 1.00 68.25 220 VAL A O 1
ATOM 1657 N N . ILE A 1 221 ? 18.893 -16.678 9.289 1.00 76.19 221 ILE A N 1
ATOM 1658 C CA . ILE A 1 221 ? 18.147 -17.154 10.452 1.00 76.19 221 ILE A CA 1
ATOM 1659 C C . ILE A 1 221 ? 18.781 -18.472 10.888 1.00 76.19 221 ILE A C 1
ATOM 1661 O O . ILE A 1 221 ? 19.114 -19.294 10.044 1.00 76.19 221 ILE A O 1
ATOM 1665 N N . PHE A 1 222 ? 18.938 -18.708 12.186 1.00 78.06 222 PHE A N 1
ATOM 1666 C CA . PHE A 1 222 ? 19.384 -20.006 12.689 1.00 78.06 222 PHE A CA 1
ATOM 1667 C C . PHE A 1 222 ? 18.189 -20.788 13.224 1.00 78.06 222 PHE A C 1
ATOM 1669 O O . PHE A 1 222 ? 17.472 -20.313 14.105 1.00 78.06 222 PHE A O 1
ATOM 1676 N N . THR A 1 223 ? 17.967 -21.987 12.692 1.00 76.81 223 THR A N 1
ATOM 1677 C CA . THR A 1 223 ? 16.871 -22.879 13.090 1.00 76.81 223 THR A CA 1
ATOM 1678 C C . THR A 1 223 ? 17.417 -24.227 13.553 1.00 76.81 223 THR A C 1
ATOM 1680 O O . THR A 1 223 ? 18.524 -24.608 13.192 1.00 76.81 223 THR A O 1
ATOM 1683 N N . GLY A 1 224 ? 16.651 -24.968 14.360 1.00 73.62 224 GLY A N 1
ATOM 1684 C CA . GLY A 1 224 ? 17.094 -26.276 14.867 1.00 73.62 224 GLY A CA 1
ATOM 1685 C C . GLY A 1 224 ? 17.027 -27.409 13.838 1.00 73.62 224 GLY A C 1
ATOM 1686 O O . GLY A 1 224 ? 17.742 -28.399 13.970 1.00 73.62 224 GLY A O 1
ATOM 1687 N N . ASP A 1 225 ? 16.166 -27.276 12.827 1.00 78.25 225 ASP A N 1
ATOM 1688 C CA . ASP A 1 225 ? 15.956 -28.275 11.782 1.00 78.25 225 ASP A CA 1
ATOM 1689 C C . ASP A 1 225 ? 15.347 -27.655 10.508 1.00 78.25 225 ASP A C 1
ATOM 1691 O O . ASP A 1 225 ? 14.911 -26.498 10.484 1.00 78.25 225 ASP A O 1
ATOM 1695 N N . ALA A 1 226 ? 15.300 -28.449 9.435 1.00 83.19 226 ALA A N 1
ATOM 1696 C CA . ALA A 1 226 ? 14.738 -28.049 8.147 1.00 83.19 226 ALA A CA 1
ATOM 1697 C C . ALA A 1 226 ? 13.236 -27.737 8.211 1.00 83.19 226 ALA A C 1
ATOM 1699 O O . ALA A 1 226 ? 12.748 -26.880 7.477 1.00 83.19 226 ALA A O 1
ATOM 1700 N N . ARG A 1 227 ? 12.492 -28.384 9.117 1.00 82.50 227 ARG A N 1
ATOM 1701 C CA . ARG A 1 227 ? 11.063 -28.110 9.321 1.00 82.50 227 ARG A CA 1
ATOM 1702 C C . ARG A 1 227 ? 10.853 -26.711 9.901 1.00 82.50 227 ARG A C 1
ATOM 1704 O O . ARG A 1 227 ? 9.984 -25.981 9.437 1.00 82.50 227 ARG A O 1
ATOM 1711 N N . SER A 1 228 ? 11.673 -26.323 10.867 1.00 79.25 228 SER A N 1
ATOM 1712 C CA . SER A 1 228 ? 11.684 -24.991 11.468 1.00 79.25 228 SER A CA 1
ATOM 1713 C C . SER A 1 228 ? 12.094 -23.939 10.436 1.00 79.25 228 SER A C 1
ATOM 1715 O O . SER A 1 228 ? 11.531 -22.848 10.415 1.00 79.25 228 SER A O 1
ATOM 1717 N N . CYS A 1 229 ? 13.008 -24.278 9.522 1.00 84.19 229 CYS A N 1
ATOM 1718 C CA . CYS A 1 229 ? 13.358 -23.413 8.396 1.00 84.19 229 CYS A CA 1
ATOM 1719 C C . CYS A 1 229 ? 12.210 -23.256 7.377 1.00 84.19 229 CYS A C 1
ATOM 1721 O O . CYS A 1 229 ? 11.914 -22.144 6.940 1.00 84.19 229 CYS A O 1
ATOM 1723 N N . SER A 1 230 ? 11.488 -24.336 7.064 1.00 86.44 230 SER A N 1
ATOM 1724 C CA . SER A 1 230 ? 10.271 -24.302 6.237 1.00 86.44 230 SER A CA 1
ATOM 1725 C C . SER A 1 230 ? 9.169 -23.429 6.858 1.00 86.44 230 SER A C 1
ATOM 1727 O O . SER A 1 230 ? 8.514 -22.655 6.155 1.00 86.44 230 SER A O 1
ATOM 1729 N N . GLN A 1 231 ? 9.002 -23.490 8.184 1.00 79.44 231 GLN A N 1
ATOM 1730 C CA . GLN A 1 231 ? 8.087 -22.617 8.931 1.00 79.44 231 GLN A CA 1
ATOM 1731 C C . GLN A 1 231 ? 8.537 -21.153 8.903 1.00 79.44 231 GLN A C 1
ATOM 1733 O O . GLN A 1 231 ? 7.723 -20.268 8.653 1.00 79.44 231 GLN A O 1
ATOM 1738 N N . ALA A 1 232 ? 9.833 -20.888 9.092 1.00 74.88 232 ALA A N 1
ATOM 1739 C CA . ALA A 1 232 ? 10.387 -19.543 8.969 1.00 74.88 232 ALA A CA 1
ATOM 1740 C C . ALA A 1 232 ? 10.153 -18.961 7.565 1.00 74.88 232 ALA A C 1
ATOM 1742 O O . ALA A 1 232 ? 9.788 -17.795 7.443 1.00 74.88 232 ALA A O 1
ATOM 1743 N N . CYS A 1 233 ? 10.284 -19.783 6.519 1.00 80.12 233 CYS A N 1
ATOM 1744 C CA . CYS A 1 233 ? 9.956 -19.384 5.154 1.00 80.12 233 CYS A CA 1
ATOM 1745 C C . CYS A 1 233 ? 8.473 -19.023 5.003 1.00 80.12 233 CYS A C 1
ATOM 1747 O O . CYS A 1 233 ? 8.166 -17.975 4.450 1.00 80.12 233 CYS A O 1
ATOM 1749 N N . ARG A 1 234 ? 7.543 -19.809 5.561 1.00 80.31 234 ARG A N 1
ATOM 1750 C CA . ARG A 1 234 ? 6.106 -19.463 5.546 1.00 80.31 234 ARG A CA 1
ATOM 1751 C C . ARG A 1 234 ? 5.822 -18.106 6.198 1.00 80.31 234 ARG A C 1
ATOM 1753 O O . ARG A 1 234 ? 4.990 -17.361 5.690 1.00 80.31 234 ARG A O 1
ATOM 1760 N N . SER A 1 235 ? 6.515 -17.782 7.285 1.00 67.38 235 SER A N 1
ATOM 1761 C CA . SER A 1 235 ? 6.328 -16.525 8.020 1.00 67.38 235 SER A CA 1
ATOM 1762 C C . SER A 1 235 ? 6.987 -15.303 7.365 1.00 67.38 235 SER A C 1
ATOM 1764 O O . SER A 1 235 ? 6.745 -14.179 7.804 1.00 67.38 235 SER A O 1
ATOM 1766 N N . TYR A 1 236 ? 7.815 -15.490 6.332 1.00 65.06 236 TYR A N 1
ATOM 1767 C CA . TYR A 1 236 ? 8.517 -14.407 5.641 1.00 65.06 236 TYR A CA 1
ATOM 1768 C C . TYR A 1 236 ? 7.840 -14.055 4.314 1.00 65.06 236 TYR A C 1
ATOM 1770 O O . TYR A 1 236 ? 7.837 -14.839 3.363 1.00 65.06 236 TYR A O 1
ATOM 1778 N N . VAL A 1 237 ? 7.315 -12.829 4.228 1.00 62.59 237 VAL A N 1
ATOM 1779 C CA . VAL A 1 237 ? 6.707 -12.290 3.002 1.00 62.59 237 VAL A CA 1
ATOM 1780 C C . VAL A 1 237 ? 7.734 -12.315 1.865 1.00 62.59 237 VAL A C 1
ATOM 1782 O O . VAL A 1 237 ? 8.831 -11.775 1.988 1.00 62.59 237 VAL A O 1
ATOM 1785 N N . GLY A 1 238 ? 7.381 -12.967 0.754 1.00 67.31 238 GLY A N 1
ATOM 1786 C CA . GLY A 1 238 ? 8.259 -13.133 -0.408 1.00 67.31 238 GLY A CA 1
ATOM 1787 C C . GLY A 1 238 ? 9.172 -14.363 -0.368 1.00 67.31 238 GLY A C 1
ATOM 1788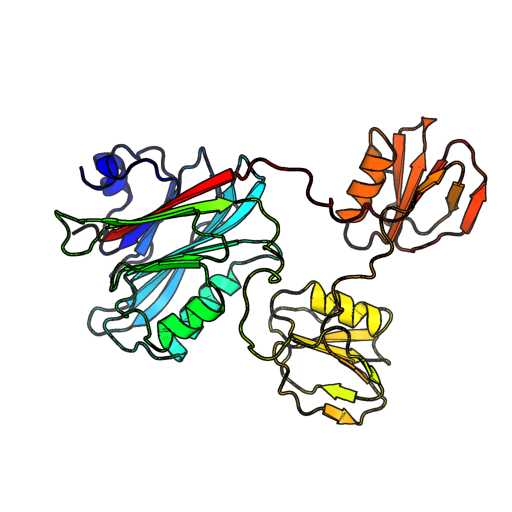 O O . GLY A 1 238 ? 9.911 -14.581 -1.328 1.00 67.31 238 GLY A O 1
ATOM 1789 N N . CYS A 1 239 ? 9.122 -15.190 0.684 1.00 77.88 239 CYS A N 1
ATOM 1790 C CA . CYS A 1 239 ? 9.801 -16.482 0.672 1.00 77.88 239 CYS A CA 1
ATOM 1791 C C . CYS A 1 239 ? 9.003 -17.505 -0.145 1.00 77.88 239 CYS A C 1
ATOM 1793 O O . CYS A 1 239 ? 7.862 -17.833 0.174 1.00 77.88 239 CYS A O 1
ATOM 1795 N N . LEU A 1 240 ? 9.619 -18.024 -1.203 1.00 82.50 240 LEU A N 1
ATOM 1796 C CA . LEU A 1 240 ? 9.042 -19.031 -2.093 1.00 82.50 240 LEU A CA 1
ATOM 1797 C C . LEU A 1 240 ? 9.715 -20.403 -1.955 1.00 82.50 240 LEU A C 1
ATOM 1799 O O . LEU A 1 240 ? 9.158 -21.398 -2.416 1.00 82.50 240 LEU A O 1
ATOM 1803 N N . ALA A 1 241 ? 10.890 -20.464 -1.323 1.00 88.19 241 ALA A N 1
ATOM 1804 C CA . ALA A 1 241 ? 11.617 -21.692 -1.010 1.00 88.19 241 ALA A CA 1
ATOM 1805 C C . ALA A 1 241 ? 12.637 -21.457 0.120 1.00 88.19 241 ALA A C 1
ATOM 1807 O O . ALA A 1 241 ? 12.934 -20.314 0.467 1.00 88.19 241 ALA A O 1
ATOM 1808 N N . PHE A 1 242 ? 13.207 -22.519 0.682 1.00 90.69 242 PHE A N 1
ATOM 1809 C CA . PHE A 1 242 ? 14.250 -22.434 1.707 1.00 90.69 242 PHE A CA 1
ATOM 1810 C C . PHE A 1 242 ? 15.382 -23.436 1.457 1.00 90.69 242 PHE A C 1
ATOM 1812 O O . PHE A 1 242 ? 15.157 -24.471 0.832 1.00 90.69 242 PHE A O 1
ATOM 1819 N N . THR A 1 243 ? 16.564 -23.144 2.007 1.00 92.12 243 THR A N 1
ATOM 1820 C CA . THR A 1 243 ? 17.661 -24.105 2.212 1.00 92.12 243 THR A CA 1
ATOM 1821 C C . THR A 1 243 ? 18.065 -24.084 3.685 1.00 92.12 243 THR A C 1
ATOM 1823 O O . THR A 1 243 ? 18.419 -23.032 4.212 1.00 92.12 243 THR A O 1
ATOM 1826 N N . TYR A 1 244 ? 18.062 -25.235 4.348 1.00 93.00 244 TYR A N 1
ATOM 1827 C CA . TYR A 1 244 ? 18.603 -25.432 5.691 1.00 93.00 244 TYR A CA 1
ATOM 1828 C C . TYR A 1 244 ? 19.980 -26.101 5.623 1.00 93.00 244 TYR A C 1
ATOM 1830 O O . TYR A 1 244 ? 20.118 -27.158 5.015 1.00 93.00 244 TYR A O 1
ATOM 1838 N N . SER A 1 245 ? 20.988 -25.517 6.269 1.00 92.06 245 SER A N 1
ATOM 1839 C CA . SER A 1 245 ? 22.336 -26.078 6.392 1.00 92.06 245 SER A CA 1
ATOM 1840 C C . SER A 1 245 ? 22.456 -26.928 7.657 1.00 92.06 245 SER A C 1
ATOM 1842 O O . SER A 1 245 ? 22.389 -26.415 8.776 1.00 92.06 245 SER A O 1
ATOM 1844 N N . LYS A 1 246 ? 22.700 -28.232 7.486 1.00 86.88 246 LYS A N 1
ATOM 1845 C CA . LYS A 1 246 ? 22.801 -29.209 8.583 1.00 86.88 246 LYS A CA 1
ATOM 1846 C C . LYS A 1 246 ? 23.995 -28.942 9.510 1.00 86.88 246 LYS A C 1
ATOM 1848 O O . LYS A 1 246 ? 23.948 -29.319 10.676 1.00 86.88 246 LYS A O 1
ATOM 1853 N N . SER A 1 247 ? 25.064 -28.314 9.007 1.00 84.00 247 SER A N 1
ATOM 1854 C CA . SER A 1 247 ? 26.311 -28.090 9.753 1.00 84.00 247 SER A CA 1
ATOM 1855 C C . SER A 1 247 ? 26.322 -26.793 10.562 1.00 84.00 247 SER A C 1
ATOM 1857 O O . SER A 1 247 ? 26.890 -26.766 11.652 1.00 84.00 247 SER A O 1
ATOM 1859 N N . SER A 1 248 ? 25.706 -25.725 10.046 1.00 82.88 248 SER A N 1
ATOM 1860 C CA . SER A 1 248 ? 25.669 -24.418 10.713 1.00 82.88 248 SER A CA 1
ATOM 1861 C C . SER A 1 248 ? 24.344 -24.124 11.417 1.00 82.88 248 SER A C 1
ATOM 1863 O O . SER A 1 248 ? 24.284 -23.192 12.215 1.00 82.88 248 SER A O 1
ATOM 1865 N N . GLY A 1 249 ? 23.280 -24.874 11.112 1.00 82.38 249 GLY A N 1
ATOM 1866 C CA . GLY A 1 249 ? 21.912 -24.536 11.512 1.00 82.38 249 GLY A CA 1
ATOM 1867 C C . GLY A 1 249 ? 21.334 -23.339 10.746 1.00 82.38 249 GLY A C 1
ATOM 1868 O O . GLY A 1 249 ? 20.270 -22.837 11.103 1.00 82.38 249 GLY A O 1
ATOM 1869 N N . GLY A 1 250 ? 22.036 -22.845 9.719 1.00 86.81 250 GLY A N 1
ATOM 1870 C CA . GLY A 1 250 ? 21.614 -21.691 8.931 1.00 86.81 250 GLY A CA 1
ATOM 1871 C C . GLY A 1 250 ? 20.405 -22.004 8.049 1.00 86.81 250 GLY A C 1
ATOM 1872 O O . GLY A 1 250 ? 20.393 -22.998 7.326 1.00 86.81 250 GLY A O 1
ATOM 1873 N N . CYS A 1 251 ? 19.408 -21.131 8.087 1.00 89.38 251 CYS A N 1
ATOM 1874 C CA . CYS A 1 251 ? 18.188 -21.155 7.299 1.00 89.38 251 CYS A CA 1
ATOM 1875 C C . CYS A 1 251 ? 18.207 -20.001 6.291 1.00 89.38 251 CYS A C 1
ATOM 1877 O O . CYS A 1 251 ? 18.145 -18.822 6.649 1.00 89.38 251 CYS A O 1
ATOM 1879 N N . TYR A 1 252 ? 18.306 -20.353 5.014 1.00 89.88 252 TYR A N 1
ATOM 1880 C CA . TYR A 1 252 ? 18.432 -19.425 3.899 1.00 89.88 252 TYR A CA 1
ATOM 1881 C C . TYR A 1 252 ? 17.109 -19.348 3.143 1.00 89.88 252 TYR A C 1
ATOM 1883 O O . TYR A 1 252 ? 16.742 -20.265 2.407 1.00 89.88 252 TYR A O 1
ATOM 1891 N N . LEU A 1 253 ? 16.399 -18.238 3.324 1.00 88.00 253 LEU A N 1
ATOM 1892 C CA . LEU A 1 253 ? 15.113 -17.977 2.684 1.00 88.00 253 LEU A CA 1
ATOM 1893 C C . LEU A 1 253 ? 15.304 -17.500 1.242 1.00 88.00 253 LEU A C 1
ATOM 1895 O O . LEU A 1 253 ? 16.175 -16.670 0.964 1.00 88.00 253 LEU A O 1
ATOM 1899 N N . LYS A 1 254 ? 14.493 -18.011 0.316 1.00 83.94 254 LYS A N 1
ATOM 1900 C CA . LYS A 1 254 ? 14.647 -17.815 -1.131 1.00 83.94 254 LYS A CA 1
ATOM 1901 C C . LYS A 1 254 ? 13.447 -17.094 -1.723 1.00 83.94 254 LYS A C 1
ATOM 1903 O O . LYS A 1 254 ? 12.313 -17.393 -1.374 1.00 83.94 254 LYS A O 1
ATOM 1908 N N . ARG A 1 255 ? 13.692 -16.202 -2.684 1.00 79.81 255 ARG A N 1
ATOM 1909 C CA . ARG A 1 255 ? 12.656 -15.390 -3.352 1.00 79.81 255 ARG A CA 1
ATOM 1910 C C . ARG A 1 255 ? 12.119 -15.972 -4.664 1.00 79.81 255 ARG A C 1
ATOM 1912 O O . ARG A 1 255 ? 11.356 -15.308 -5.350 1.00 79.81 255 ARG A O 1
ATOM 1919 N N . THR A 1 256 ? 12.575 -17.157 -5.068 1.00 71.44 256 THR A N 1
ATOM 1920 C CA . THR A 1 256 ? 12.166 -17.828 -6.315 1.00 71.44 256 THR A CA 1
ATOM 1921 C C . THR A 1 256 ? 12.192 -19.349 -6.153 1.00 71.44 256 THR A C 1
ATOM 1923 O O . THR A 1 256 ? 12.931 -19.864 -5.311 1.00 71.44 256 THR A O 1
ATOM 1926 N N . ARG A 1 257 ? 11.374 -20.046 -6.957 1.00 64.12 257 ARG A N 1
ATOM 1927 C CA . ARG A 1 257 ? 11.329 -21.515 -7.083 1.00 64.12 257 ARG A CA 1
ATOM 1928 C C . ARG A 1 257 ? 12.219 -22.045 -8.214 1.00 64.12 257 ARG A C 1
ATOM 1930 O O . ARG A 1 257 ? 12.505 -23.236 -8.227 1.00 64.12 257 ARG A O 1
ATOM 1937 N N . ASP A 1 258 ? 12.691 -21.185 -9.119 1.00 60.22 258 ASP A N 1
ATOM 1938 C CA . ASP A 1 258 ? 13.505 -21.562 -10.290 1.00 60.22 258 ASP A CA 1
ATOM 1939 C C . ASP A 1 258 ? 14.987 -21.775 -9.936 1.00 60.22 258 ASP A C 1
ATOM 1941 O O . ASP A 1 258 ? 15.901 -21.391 -10.671 1.00 60.22 258 ASP A O 1
ATOM 1945 N N . LEU A 1 259 ? 15.249 -22.349 -8.764 1.00 62.25 259 LEU A N 1
ATOM 1946 C CA . LEU A 1 259 ? 16.602 -22.608 -8.300 1.00 62.25 259 LEU A CA 1
ATOM 1947 C C . LEU A 1 259 ? 17.027 -23.997 -8.766 1.00 62.25 259 LEU A C 1
ATOM 1949 O O . LEU A 1 259 ? 16.337 -24.987 -8.534 1.00 62.25 259 LEU A O 1
ATOM 1953 N N . HIS A 1 260 ? 18.177 -24.071 -9.439 1.00 60.47 260 HIS A N 1
ATOM 1954 C CA . HIS A 1 260 ? 18.818 -25.350 -9.726 1.00 60.47 260 HIS A CA 1
ATOM 1955 C C . HIS A 1 260 ? 19.219 -25.990 -8.392 1.00 60.47 260 HIS A C 1
ATOM 1957 O O . HIS A 1 260 ? 20.136 -25.509 -7.723 1.00 60.47 260 HIS A O 1
ATOM 1963 N N . GLY A 1 261 ? 18.492 -27.040 -8.004 1.00 64.25 261 GLY A N 1
ATOM 1964 C CA . GLY A 1 261 ? 18.829 -27.872 -6.858 1.00 64.25 261 GLY A CA 1
ATOM 1965 C C . GLY A 1 261 ? 20.036 -28.740 -7.186 1.00 64.25 261 GLY A C 1
ATOM 1966 O O . GLY A 1 261 ? 19.989 -29.542 -8.121 1.00 64.25 261 GLY A O 1
ATOM 1967 N N . TYR A 1 262 ? 21.115 -28.580 -6.428 1.00 74.94 262 TYR A N 1
ATOM 1968 C CA . TYR A 1 262 ? 22.247 -29.498 -6.480 1.00 74.94 262 TYR A CA 1
ATOM 1969 C C . TYR A 1 262 ? 22.076 -30.557 -5.400 1.00 74.94 262 TYR A C 1
ATOM 1971 O O . TYR A 1 262 ? 21.694 -30.235 -4.277 1.00 74.94 262 TYR A O 1
ATOM 1979 N N . SER A 1 263 ? 22.361 -31.816 -5.740 1.00 77.00 263 SER A N 1
ATOM 1980 C CA . SER A 1 263 ? 22.445 -32.864 -4.726 1.00 77.00 263 SER A CA 1
ATOM 1981 C C . SER A 1 263 ? 23.662 -32.587 -3.846 1.00 77.00 263 SER A C 1
ATOM 1983 O O . SER A 1 263 ? 24.798 -32.653 -4.318 1.00 77.00 263 SER A O 1
ATOM 1985 N N . ASP A 1 264 ? 23.409 -32.237 -2.591 1.00 77.31 264 ASP A N 1
ATOM 1986 C CA . ASP A 1 264 ? 24.424 -31.911 -1.599 1.00 77.31 264 ASP A CA 1
ATOM 1987 C C . ASP A 1 264 ? 23.957 -32.343 -0.205 1.00 77.31 264 ASP A C 1
ATOM 1989 O O . ASP A 1 264 ? 22.989 -31.817 0.346 1.00 77.31 264 ASP A O 1
ATOM 1993 N N . GLY A 1 265 ? 24.692 -33.279 0.399 1.00 82.25 265 GLY A N 1
ATOM 1994 C CA . GLY A 1 265 ? 24.426 -33.772 1.751 1.00 82.25 265 GLY A CA 1
ATOM 1995 C C . GLY A 1 265 ? 24.569 -32.715 2.854 1.00 82.25 265 GLY A C 1
ATOM 1996 O O . GLY A 1 265 ? 24.241 -32.996 4.008 1.00 82.25 265 GLY A O 1
ATOM 1997 N N . CYS A 1 266 ? 25.048 -31.504 2.542 1.00 85.56 266 CYS A N 1
ATOM 1998 C CA . CYS A 1 266 ? 25.091 -30.390 3.488 1.00 85.56 266 CYS A CA 1
ATOM 1999 C C . CYS A 1 266 ? 23.711 -29.928 3.939 1.00 85.56 266 CYS A C 1
ATOM 2001 O O . CYS A 1 266 ? 23.595 -29.325 5.012 1.00 85.56 266 CYS A O 1
ATOM 2003 N N . CYS A 1 267 ? 22.698 -30.118 3.094 1.00 89.31 267 CYS A N 1
ATOM 2004 C CA . CYS A 1 267 ? 21.567 -29.217 3.093 1.00 89.31 267 CYS A CA 1
ATOM 2005 C C . CYS A 1 267 ? 20.240 -29.937 2.862 1.00 89.31 267 CYS A C 1
ATOM 2007 O O . CYS A 1 267 ? 20.168 -30.984 2.227 1.00 89.31 267 CYS A O 1
ATOM 2009 N N . THR A 1 268 ? 19.181 -29.363 3.417 1.00 92.38 268 THR A N 1
ATOM 2010 C CA . THR A 1 268 ? 17.802 -29.798 3.202 1.00 92.38 268 THR A CA 1
ATOM 2011 C C . THR A 1 268 ? 17.034 -28.595 2.683 1.00 92.38 268 THR A C 1
ATOM 2013 O O . THR A 1 268 ? 16.976 -27.570 3.363 1.00 92.38 268 THR A O 1
ATOM 2016 N N . SER A 1 269 ? 16.461 -28.695 1.492 1.00 92.44 269 SER A N 1
ATOM 2017 C CA . SER A 1 269 ? 15.737 -27.592 0.853 1.00 92.44 269 SER A CA 1
ATOM 2018 C C . SER A 1 269 ? 14.246 -27.888 0.762 1.00 92.44 269 SER A C 1
ATOM 2020 O O . SER A 1 269 ? 13.799 -28.984 1.093 1.00 92.44 269 SER A O 1
ATOM 2022 N N . GLY A 1 270 ? 13.445 -26.918 0.338 1.00 90.12 270 GLY A N 1
ATOM 2023 C CA . GLY A 1 270 ? 12.020 -27.154 0.154 1.00 90.12 270 GLY A CA 1
ATOM 2024 C C . GLY A 1 270 ? 11.187 -25.896 -0.023 1.00 90.12 270 GLY A C 1
ATOM 2025 O O . GLY A 1 270 ? 11.706 -24.792 -0.188 1.00 90.12 270 GLY A O 1
ATOM 2026 N N . THR A 1 271 ? 9.872 -26.068 0.016 1.00 87.38 271 THR A N 1
ATOM 2027 C CA . THR A 1 271 ? 8.878 -24.990 -0.099 1.00 87.38 271 THR A CA 1
ATOM 2028 C C . THR A 1 271 ? 8.428 -24.515 1.290 1.00 87.38 271 THR A C 1
ATOM 2030 O O . THR A 1 271 ? 8.632 -25.237 2.274 1.00 87.38 271 THR A O 1
ATOM 2033 N N . PRO A 1 272 ? 7.786 -23.335 1.411 1.00 82.88 272 PRO A N 1
ATOM 2034 C CA . PRO A 1 272 ? 7.167 -22.913 2.665 1.00 82.88 272 PRO A CA 1
ATOM 2035 C C . PRO A 1 272 ? 6.285 -24.012 3.258 1.00 82.88 272 PRO A C 1
ATOM 2037 O O . PRO A 1 272 ? 5.642 -24.753 2.509 1.00 82.88 272 PRO A O 1
ATOM 2040 N N . ALA A 1 273 ? 6.242 -24.116 4.585 1.00 79.31 273 ALA A N 1
ATOM 2041 C CA . ALA A 1 273 ? 5.331 -25.041 5.251 1.00 79.31 273 ALA A CA 1
ATOM 2042 C C . ALA A 1 273 ? 3.882 -24.751 4.816 1.00 79.31 273 ALA A C 1
ATOM 2044 O O . ALA A 1 273 ? 3.519 -23.587 4.625 1.00 79.31 273 ALA A O 1
ATOM 2045 N N . CYS A 1 274 ? 3.069 -25.797 4.640 1.00 74.00 274 CYS A N 1
ATOM 2046 C CA . CYS A 1 274 ? 1.635 -25.616 4.421 1.00 74.00 274 CYS A CA 1
ATOM 2047 C C . CYS A 1 274 ? 0.983 -24.941 5.632 1.00 74.00 274 CYS A C 1
ATOM 2049 O O . CYS A 1 274 ? 1.495 -25.040 6.753 1.00 74.00 274 CYS A O 1
ATOM 2051 N N . GLU A 1 275 ? -0.150 -24.271 5.411 1.00 61.88 275 GLU A N 1
ATOM 2052 C CA . GLU A 1 275 ? -1.061 -24.009 6.523 1.00 61.88 275 GLU A CA 1
ATOM 2053 C C . GLU A 1 275 ? -1.507 -25.357 7.102 1.00 61.88 275 GLU A C 1
ATOM 2055 O O . GLU A 1 275 ? -1.758 -26.302 6.361 1.00 61.88 275 GLU A O 1
ATOM 2060 N N . ASP A 1 276 ? -1.488 -25.431 8.433 1.00 48.25 276 ASP A N 1
ATOM 2061 C CA . ASP A 1 276 ? -1.688 -26.603 9.294 1.00 48.25 276 ASP A CA 1
ATOM 2062 C C . ASP A 1 276 ? -0.465 -27.494 9.587 1.00 48.25 276 ASP A C 1
ATOM 2064 O O . ASP A 1 276 ? -0.205 -28.520 8.965 1.00 48.25 276 ASP A O 1
ATOM 2068 N N . MET A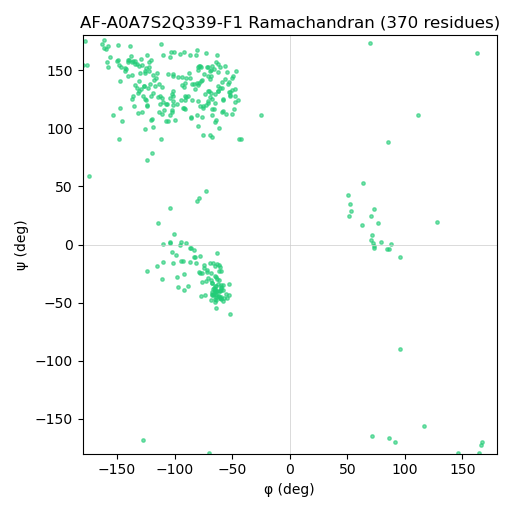 1 277 ? 0.256 -27.124 10.656 1.00 45.94 277 MET A N 1
ATOM 2069 C CA . MET A 1 277 ? 0.461 -27.969 11.853 1.00 45.94 277 MET A CA 1
ATOM 2070 C C . MET A 1 277 ? 1.221 -27.184 12.949 1.00 45.94 277 MET A C 1
ATOM 2072 O O . MET A 1 277 ? 2.304 -27.566 13.411 1.00 45.94 277 MET A O 1
ATOM 2076 N N . GLN A 1 278 ? 0.652 -26.058 13.391 1.00 50.25 278 GLN A N 1
ATOM 2077 C CA . GLN A 1 278 ? 0.993 -25.487 14.695 1.00 50.25 278 GLN A CA 1
ATOM 2078 C C . GLN A 1 278 ? 0.092 -26.183 15.725 1.00 50.25 278 GLN A C 1
ATOM 2080 O O . GLN A 1 278 ? -1.112 -25.972 15.731 1.00 50.25 278 GLN A O 1
ATOM 2085 N N . ASP A 1 279 ? 0.665 -27.052 16.560 1.00 61.84 279 ASP A N 1
ATOM 2086 C CA . ASP A 1 279 ? -0.015 -27.587 17.748 1.00 61.84 279 ASP A CA 1
ATOM 2087 C C . ASP A 1 279 ? -0.338 -26.397 18.669 1.00 61.84 279 ASP A C 1
ATOM 2089 O O . ASP A 1 279 ? 0.566 -25.821 19.281 1.00 61.84 279 ASP A O 1
ATOM 2093 N N . CYS A 1 280 ? -1.588 -25.939 18.633 1.00 68.62 280 CYS A N 1
ATOM 2094 C CA . CYS A 1 280 ? -2.080 -24.734 19.291 1.00 68.62 280 CYS A CA 1
ATOM 2095 C C . CYS A 1 280 ? -3.402 -25.030 20.008 1.00 68.62 280 CYS A C 1
ATOM 2097 O O . CYS A 1 280 ? -4.108 -25.983 19.685 1.00 68.62 280 CYS A O 1
ATOM 2099 N N . GLY A 1 281 ? -3.753 -24.209 20.996 1.00 70.19 281 GLY A N 1
ATOM 2100 C CA . GLY A 1 281 ? -5.018 -24.320 21.727 1.00 70.19 281 GLY A CA 1
ATOM 2101 C C . GLY A 1 281 ? -5.124 -25.496 22.707 1.00 70.19 281 GLY A C 1
ATOM 2102 O O . GLY A 1 281 ? -6.132 -25.601 23.403 1.00 70.19 281 GLY A O 1
ATOM 2103 N N . ALA A 1 282 ? -4.108 -26.354 22.827 1.00 82.31 282 ALA A N 1
ATOM 2104 C CA . ALA A 1 282 ? -4.065 -27.383 23.857 1.00 82.31 282 ALA A CA 1
ATOM 2105 C C . ALA A 1 282 ? -3.887 -26.751 25.245 1.00 82.31 282 ALA A C 1
ATOM 2107 O O . ALA A 1 282 ? -2.983 -25.940 25.462 1.00 82.31 282 ALA A O 1
ATOM 2108 N N . VAL A 1 283 ? -4.732 -27.160 26.193 1.00 86.94 283 VAL A N 1
ATOM 2109 C CA . VAL A 1 283 ? -4.701 -26.712 27.589 1.00 86.94 283 VAL A CA 1
ATOM 2110 C C . VAL A 1 283 ? -4.755 -27.925 28.513 1.00 86.94 283 VAL A C 1
ATOM 2112 O O . VAL A 1 283 ? -5.595 -28.809 28.363 1.00 86.94 283 VAL A O 1
ATOM 2115 N N . GLU A 1 284 ? -3.862 -27.950 29.494 1.00 89.38 284 GLU A N 1
ATOM 2116 C CA . GLU A 1 284 ? -3.730 -28.983 30.513 1.00 89.38 284 GLU A CA 1
ATOM 2117 C C . GLU A 1 284 ? -3.908 -28.359 31.900 1.00 89.38 284 GLU A C 1
ATOM 2119 O O . GLU A 1 284 ? -3.038 -27.648 32.415 1.00 89.38 284 GLU A O 1
ATOM 2124 N N . GLU A 1 285 ? -5.052 -28.632 32.524 1.00 92.06 285 GLU A N 1
ATOM 2125 C CA . GLU A 1 285 ? -5.333 -28.176 33.880 1.00 92.06 285 GLU A CA 1
ATOM 2126 C C . GLU A 1 285 ? -4.595 -29.028 34.922 1.00 92.06 285 GLU A C 1
ATOM 2128 O O . GLU A 1 285 ? -4.503 -30.253 34.818 1.00 92.06 285 GLU A O 1
ATOM 2133 N N . GLY A 1 286 ? -4.075 -28.382 35.964 1.00 92.19 286 GLY A N 1
ATOM 2134 C CA . GLY A 1 286 ? -3.388 -29.059 37.056 1.00 92.19 286 GLY A CA 1
ATOM 2135 C C . GLY A 1 286 ? -1.968 -29.508 36.705 1.00 92.19 286 GLY A C 1
ATOM 2136 O O . GLY A 1 286 ? -1.421 -30.385 37.384 1.00 92.19 286 GLY A O 1
ATOM 2137 N N . ILE A 1 287 ? -1.377 -28.945 35.648 1.00 92.19 287 ILE A N 1
ATOM 2138 C CA . ILE A 1 287 ? -0.043 -29.286 35.154 1.00 92.19 287 ILE A CA 1
ATOM 2139 C C . ILE A 1 287 ? 0.836 -28.035 35.124 1.00 92.19 287 ILE A C 1
ATOM 2141 O O . ILE A 1 287 ? 0.421 -26.980 34.653 1.00 92.19 287 ILE A O 1
ATOM 2145 N N . ASP A 1 288 ? 2.067 -28.176 35.612 1.00 91.12 288 ASP A N 1
ATOM 2146 C CA . ASP A 1 288 ? 3.167 -27.220 35.483 1.00 91.12 288 ASP A CA 1
ATOM 2147 C C . ASP A 1 288 ? 4.197 -27.745 34.473 1.00 91.12 288 ASP A C 1
ATOM 2149 O O . ASP A 1 288 ? 4.773 -28.822 34.672 1.00 91.12 288 ASP A O 1
ATOM 2153 N N .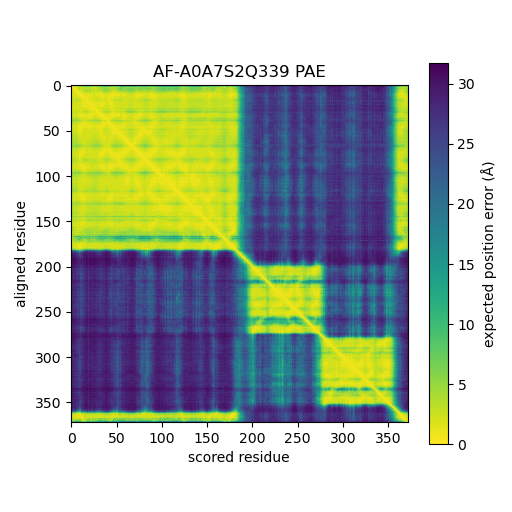 TYR A 1 289 ? 4.453 -26.994 33.401 1.00 91.31 289 TYR A N 1
ATOM 2154 C CA . TYR A 1 289 ? 5.608 -27.219 32.532 1.00 91.31 289 TYR A CA 1
ATOM 2155 C C . TYR A 1 289 ? 6.862 -26.611 33.178 1.00 91.31 289 TYR A C 1
ATOM 2157 O O . TYR A 1 289 ? 7.082 -25.403 33.147 1.00 91.31 289 TYR A O 1
ATOM 2165 N N . ASN A 1 290 ? 7.723 -27.432 33.780 1.00 82.94 290 ASN A N 1
ATOM 2166 C CA . ASN A 1 290 ? 8.882 -26.922 34.512 1.00 82.94 290 ASN A CA 1
ATOM 2167 C C . ASN A 1 290 ? 10.074 -26.592 33.590 1.00 82.94 290 ASN A C 1
ATOM 2169 O O . ASN A 1 290 ? 10.485 -27.428 32.782 1.00 82.94 290 ASN A O 1
ATOM 2173 N N . GLY A 1 291 ? 10.688 -25.419 33.791 1.00 82.19 291 GLY A N 1
ATOM 2174 C CA . GLY A 1 291 ? 11.851 -24.951 33.027 1.00 82.19 291 GLY A CA 1
ATOM 2175 C C . GLY A 1 291 ? 11.477 -24.223 31.733 1.00 82.19 291 GLY A C 1
ATOM 2176 O O . GLY A 1 291 ? 10.331 -23.808 31.563 1.00 82.19 291 GLY A O 1
ATOM 2177 N N . GLY A 1 292 ? 12.467 -24.013 30.860 1.00 81.38 292 GLY A N 1
ATOM 2178 C CA . GLY A 1 292 ? 12.250 -23.516 29.495 1.00 81.38 292 GLY A CA 1
ATOM 2179 C C . GLY A 1 292 ? 11.815 -22.052 29.367 1.00 81.38 292 GLY A C 1
ATOM 2180 O O . GLY A 1 292 ? 11.572 -21.604 28.251 1.00 81.38 292 GLY A O 1
ATOM 2181 N N . ASN A 1 293 ? 11.738 -21.287 30.462 1.00 87.69 293 ASN A N 1
ATOM 2182 C CA . ASN A 1 293 ? 11.203 -19.925 30.428 1.00 87.69 293 ASN A CA 1
ATOM 2183 C C . ASN A 1 293 ? 11.992 -19.026 29.465 1.00 87.69 293 ASN A C 1
ATOM 2185 O O . ASN A 1 293 ? 13.226 -19.038 29.468 1.00 87.69 293 ASN A O 1
ATOM 2189 N N . LEU A 1 294 ? 11.280 -18.247 28.654 1.00 79.38 294 LEU A N 1
ATOM 2190 C CA . LEU A 1 294 ? 11.850 -17.207 27.796 1.00 79.38 294 LEU A CA 1
ATOM 2191 C C . LEU A 1 294 ? 12.418 -16.048 28.620 1.00 79.38 294 LEU A C 1
ATOM 2193 O O . LEU A 1 294 ? 13.440 -15.477 28.249 1.00 79.38 294 LEU A O 1
ATOM 2197 N N . GLU A 1 295 ? 11.796 -15.765 29.762 1.00 84.81 295 GLU A N 1
ATOM 2198 C CA . GLU A 1 295 ? 12.118 -14.647 30.647 1.00 84.81 295 GLU A CA 1
ATOM 2199 C C . GLU A 1 295 ? 12.418 -15.133 32.075 1.00 84.81 295 GLU A C 1
ATOM 2201 O O . GLU A 1 295 ? 12.096 -16.262 32.458 1.00 84.81 295 GLU A O 1
ATOM 2206 N N . THR A 1 296 ? 13.061 -14.284 32.883 1.00 83.75 296 THR A N 1
ATOM 2207 C CA . THR A 1 296 ? 13.422 -14.600 34.278 1.00 83.75 296 THR A CA 1
ATOM 2208 C C . THR A 1 296 ? 12.219 -14.633 35.224 1.00 83.75 296 THR A C 1
ATOM 2210 O O . THR A 1 296 ? 12.295 -15.279 36.269 1.00 83.75 296 THR A O 1
ATOM 2213 N N . GLY A 1 297 ? 11.111 -13.980 34.866 1.00 86.06 297 GLY A N 1
ATOM 2214 C CA . GLY A 1 297 ? 9.894 -13.894 35.675 1.00 86.06 297 GLY A CA 1
ATOM 2215 C C . GLY A 1 297 ? 8.613 -14.047 34.848 1.00 86.06 297 GLY A C 1
ATOM 2216 O O . GLY A 1 297 ? 8.682 -14.090 33.620 1.00 86.06 297 GLY A O 1
ATOM 2217 N N . PRO A 1 298 ? 7.447 -14.166 35.512 1.00 91.56 298 PRO A N 1
ATOM 2218 C CA . PRO A 1 298 ? 6.161 -14.241 34.833 1.00 91.56 298 PRO A CA 1
ATOM 2219 C C . PRO A 1 298 ? 5.688 -12.867 34.356 1.00 91.56 298 PRO A C 1
ATOM 2221 O O . PRO A 1 298 ? 5.968 -11.842 34.982 1.00 91.56 298 PRO A O 1
ATOM 2224 N N . ARG A 1 299 ? 4.872 -12.866 33.305 1.00 91.75 299 ARG A N 1
ATOM 2225 C CA . ARG A 1 299 ? 4.024 -11.729 32.934 1.00 91.75 299 ARG A CA 1
ATOM 2226 C C . ARG A 1 299 ? 2.669 -11.861 33.624 1.00 91.75 299 ARG A C 1
ATOM 2228 O O . ARG A 1 299 ? 2.168 -12.968 33.773 1.00 91.75 299 ARG A O 1
ATOM 2235 N N . MET A 1 300 ? 2.074 -10.758 34.057 1.00 91.75 300 MET A N 1
ATOM 2236 C CA . MET A 1 300 ? 0.822 -10.798 34.820 1.00 91.75 300 MET A CA 1
ATOM 2237 C C . MET A 1 300 ? -0.381 -10.718 33.876 1.00 91.75 300 MET A C 1
ATOM 2239 O O . MET A 1 300 ? -0.464 -9.771 33.097 1.00 91.75 300 MET A O 1
ATOM 2243 N N . VAL A 1 301 ? -1.299 -11.685 33.948 1.00 87.00 301 VAL A N 1
ATOM 2244 C CA . VAL A 1 301 ? -2.516 -11.758 33.110 1.00 87.00 301 VAL A CA 1
ATOM 2245 C C . VAL A 1 301 ? -3.720 -12.241 33.919 1.00 87.00 301 VAL A C 1
ATOM 2247 O O . VAL A 1 301 ? -3.563 -12.880 34.961 1.00 87.00 301 VAL A O 1
ATOM 2250 N N . GLY A 1 302 ? -4.933 -11.955 33.453 1.00 81.19 302 GLY A N 1
ATOM 2251 C CA . GLY A 1 302 ? -6.171 -12.258 34.170 1.00 81.19 302 GLY A CA 1
ATOM 2252 C C . GLY A 1 302 ? -6.517 -13.747 34.232 1.00 81.19 302 GLY A C 1
ATOM 2253 O O . GLY A 1 302 ? -7.165 -14.185 35.182 1.00 81.19 302 GLY A O 1
ATOM 2254 N N . ASN A 1 303 ? -6.101 -14.540 33.240 1.00 86.00 303 ASN A N 1
ATOM 2255 C CA . ASN A 1 303 ? -6.441 -15.963 33.136 1.00 86.00 303 ASN A CA 1
ATOM 2256 C C . ASN A 1 303 ? -5.493 -16.734 32.190 1.00 86.00 303 ASN A C 1
ATOM 2258 O O . ASN A 1 303 ? -4.624 -16.163 31.531 1.00 86.00 303 ASN A O 1
ATOM 2262 N N . SER A 1 304 ? -5.673 -18.056 32.100 1.00 91.06 304 SER A N 1
ATOM 2263 C CA . SER A 1 304 ? -4.864 -18.920 31.232 1.00 91.06 304 SER A CA 1
ATOM 2264 C C . SER A 1 304 ? -5.097 -18.700 29.734 1.00 91.06 304 SER A C 1
ATOM 2266 O O . SER A 1 304 ? -4.188 -18.982 28.960 1.00 91.06 304 SER A O 1
ATOM 2268 N N . SER A 1 305 ? -6.263 -18.189 29.317 1.00 85.69 305 SER A N 1
ATOM 2269 C CA . SER A 1 305 ? -6.533 -17.850 27.909 1.00 85.69 305 SER A CA 1
ATOM 2270 C C . SER A 1 305 ? -5.680 -16.665 27.466 1.00 85.69 305 SER A C 1
ATOM 2272 O O . SER A 1 305 ? -4.968 -16.755 26.472 1.00 85.69 305 SER A O 1
ATOM 2274 N N . GLU A 1 306 ? -5.650 -15.599 28.267 1.00 84.12 306 GLU A N 1
ATOM 2275 C CA . GLU A 1 306 ? -4.771 -14.447 28.035 1.00 84.12 306 GLU A CA 1
ATOM 2276 C C . GLU A 1 306 ? -3.292 -14.856 28.036 1.00 84.12 306 GLU A C 1
ATOM 2278 O O . GLU A 1 306 ? -2.499 -14.332 27.261 1.00 84.12 306 GLU A O 1
ATOM 2283 N N . CYS A 1 307 ? -2.904 -15.836 28.860 1.00 91.56 307 CYS A N 1
ATOM 2284 C CA . CYS A 1 307 ? -1.546 -16.385 28.837 1.00 91.56 307 CYS A CA 1
ATOM 2285 C C . CYS A 1 307 ? -1.235 -17.144 27.531 1.00 91.56 307 CYS A C 1
ATOM 2287 O O . CYS A 1 307 ? -0.129 -17.039 26.995 1.00 91.56 307 CYS A O 1
ATOM 2289 N N . ALA A 1 308 ? -2.213 -17.877 26.991 1.00 87.44 308 ALA A N 1
ATOM 2290 C CA . ALA A 1 308 ? -2.098 -18.567 25.709 1.00 87.44 308 ALA A CA 1
ATOM 2291 C C . ALA A 1 308 ? -1.972 -17.578 24.537 1.00 87.44 308 ALA A C 1
ATOM 2293 O O . ALA A 1 308 ? -1.141 -17.782 23.650 1.00 87.44 308 ALA A O 1
ATOM 2294 N N . GLU A 1 309 ? -2.758 -16.500 24.548 1.00 82.69 309 GLU A N 1
ATOM 2295 C CA . GLU A 1 309 ? -2.688 -15.403 23.572 1.00 82.69 309 GLU A CA 1
ATOM 2296 C C . GLU A 1 309 ? -1.353 -14.665 23.660 1.00 82.69 309 GLU A C 1
ATOM 2298 O O . GLU A 1 309 ? -0.679 -14.468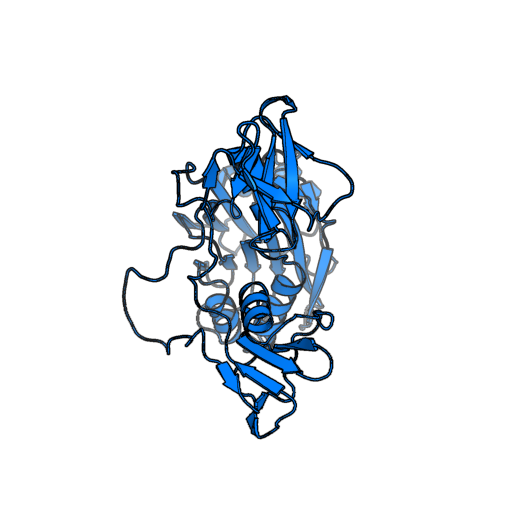 22.653 1.00 82.69 309 GLU A O 1
ATOM 2303 N N . LEU A 1 310 ? -0.903 -14.363 24.877 1.00 82.62 310 LEU A N 1
ATOM 2304 C CA . LEU A 1 310 ? 0.397 -13.750 25.110 1.00 82.62 310 LEU A CA 1
ATOM 2305 C C . LEU A 1 310 ? 1.543 -14.622 24.589 1.00 82.62 310 LEU A C 1
ATOM 2307 O O . LEU A 1 310 ? 2.520 -14.097 24.059 1.00 82.62 310 LEU A O 1
ATOM 2311 N N . CYS A 1 311 ? 1.432 -15.947 24.719 1.00 83.75 311 CYS A N 1
ATOM 2312 C CA . CYS A 1 311 ? 2.392 -16.873 24.131 1.00 83.75 311 CYS A CA 1
ATOM 2313 C C . CYS A 1 311 ? 2.326 -16.859 22.599 1.00 83.75 311 CYS A C 1
ATOM 2315 O O . CYS A 1 311 ? 3.369 -16.779 21.962 1.00 83.75 311 CYS A O 1
ATOM 2317 N N . ARG A 1 312 ? 1.133 -16.850 21.992 1.00 82.12 312 ARG A N 1
ATOM 2318 C CA . ARG A 1 312 ? 0.975 -16.715 20.529 1.00 82.12 312 ARG A CA 1
ATOM 2319 C C . ARG A 1 312 ? 1.673 -15.461 19.998 1.00 82.12 312 ARG A C 1
ATOM 2321 O O . ARG A 1 312 ? 2.365 -15.536 18.988 1.00 82.12 312 ARG A O 1
ATOM 2328 N N . ASP A 1 313 ? 1.529 -14.346 20.703 1.00 74.94 313 ASP A N 1
ATOM 2329 C CA . ASP A 1 313 ? 2.035 -13.042 20.265 1.00 74.94 313 ASP A CA 1
ATOM 2330 C C . ASP A 1 313 ? 3.503 -12.796 20.663 1.00 74.94 313 ASP A C 1
ATOM 2332 O O . ASP A 1 313 ? 4.080 -11.766 20.314 1.00 74.94 313 ASP A O 1
ATOM 2336 N N . THR A 1 314 ? 4.137 -13.728 21.386 1.00 72.31 314 THR A N 1
ATOM 2337 C CA . THR A 1 314 ? 5.534 -13.603 21.822 1.00 72.31 314 THR A CA 1
ATOM 2338 C C . THR A 1 314 ? 6.456 -14.461 20.948 1.00 72.31 314 THR A C 1
ATOM 2340 O O . THR A 1 314 ? 6.400 -15.693 21.026 1.00 72.31 314 THR A O 1
ATOM 2343 N N . PRO A 1 315 ? 7.369 -13.849 20.166 1.00 71.56 315 PRO A N 1
ATOM 2344 C CA . PRO A 1 315 ? 8.325 -14.584 19.344 1.00 71.56 315 PRO A CA 1
ATOM 2345 C C . PRO A 1 315 ? 9.122 -15.619 20.145 1.00 71.56 315 PRO A C 1
ATOM 2347 O O . PRO A 1 315 ? 9.670 -15.326 21.208 1.00 71.56 315 PRO A O 1
ATOM 2350 N N . GLY A 1 316 ? 9.191 -16.843 19.620 1.00 68.00 316 GLY A N 1
ATOM 2351 C CA . GLY A 1 316 ? 9.895 -17.956 20.258 1.00 68.00 316 GLY A CA 1
ATOM 2352 C C . GLY A 1 316 ? 9.128 -18.648 21.390 1.00 68.00 316 GLY A C 1
ATOM 2353 O O . GLY A 1 316 ? 9.674 -19.578 21.985 1.00 68.00 316 GLY A O 1
ATOM 2354 N N . CYS A 1 317 ? 7.887 -18.245 21.695 1.00 80.00 317 CYS A N 1
ATOM 2355 C CA . CYS A 1 317 ? 7.053 -18.967 22.653 1.00 80.00 317 CYS A CA 1
ATOM 2356 C C . CYS A 1 317 ? 6.421 -20.201 22.004 1.00 80.00 317 CYS A C 1
ATOM 2358 O O . CYS A 1 317 ? 5.739 -20.124 20.986 1.00 80.00 317 CYS A O 1
ATOM 2360 N N . MET A 1 318 ? 6.665 -21.359 22.608 1.00 80.25 318 MET A N 1
ATOM 2361 C CA . MET A 1 318 ? 6.184 -22.660 22.149 1.00 80.25 318 MET A CA 1
ATOM 2362 C C . MET A 1 318 ? 5.199 -23.304 23.130 1.00 80.25 318 MET A C 1
ATOM 2364 O O . MET A 1 318 ? 4.477 -24.218 22.738 1.00 80.25 318 MET A O 1
ATOM 2368 N N . SER A 1 319 ? 5.168 -22.855 24.389 1.00 88.75 319 SER A N 1
ATOM 2369 C CA . SER A 1 319 ? 4.194 -23.261 25.408 1.00 88.75 319 SER A CA 1
ATOM 2370 C C . SER A 1 319 ? 4.144 -22.253 26.562 1.00 88.75 319 SER A C 1
ATOM 2372 O O . SER A 1 319 ? 4.999 -21.370 26.671 1.00 88.75 319 SER A O 1
ATOM 2374 N N . PHE A 1 320 ? 3.150 -22.377 27.441 1.00 93.44 320 PHE A N 1
ATOM 2375 C CA . PHE A 1 320 ? 2.999 -21.529 28.621 1.00 93.44 320 PHE A CA 1
ATOM 2376 C C . PHE A 1 320 ? 2.641 -22.333 29.880 1.00 93.44 320 PHE A C 1
ATOM 2378 O O . PHE A 1 320 ? 2.080 -23.425 29.787 1.00 93.44 320 PHE A O 1
ATOM 2385 N N . THR A 1 321 ? 2.920 -21.753 31.054 1.00 95.00 321 THR A N 1
ATOM 2386 C CA . THR A 1 321 ? 2.309 -22.132 32.343 1.00 95.00 321 THR A CA 1
ATOM 2387 C C . THR A 1 321 ? 1.683 -20.894 32.985 1.00 95.00 321 THR A C 1
ATOM 2389 O O . THR A 1 321 ? 2.383 -19.917 33.240 1.00 95.00 321 THR A O 1
ATOM 2392 N N . PHE A 1 322 ? 0.393 -20.947 33.301 1.00 96.81 322 PHE A N 1
ATOM 2393 C CA . PHE A 1 322 ? -0.337 -19.949 34.078 1.00 96.81 322 PHE A CA 1
ATOM 2394 C C . PHE A 1 322 ? -0.533 -20.418 35.526 1.00 96.81 322 PHE A C 1
ATOM 2396 O O . PHE A 1 322 ? -0.981 -21.544 35.747 1.00 96.81 322 PHE A O 1
ATOM 2403 N N . THR A 1 323 ? -0.237 -19.567 36.510 1.00 95.25 323 THR A N 1
ATOM 2404 C CA . THR A 1 323 ? -0.485 -19.821 37.939 1.00 95.25 323 THR A CA 1
ATOM 2405 C C . THR A 1 323 ? -1.741 -19.090 38.408 1.00 95.25 323 THR A C 1
ATOM 2407 O O . THR A 1 323 ? -1.820 -17.863 38.343 1.00 95.25 323 THR A O 1
ATOM 2410 N N . LYS A 1 324 ? -2.736 -19.836 38.904 1.00 90.50 324 LYS A N 1
ATOM 2411 C CA . LYS A 1 324 ? -4.051 -19.292 39.282 1.00 90.50 324 LYS A CA 1
ATOM 2412 C C . LYS A 1 324 ? -3.944 -18.317 40.454 1.00 90.50 324 LYS A C 1
ATOM 2414 O O . LYS A 1 324 ? -4.502 -17.227 40.382 1.00 90.50 324 LYS A O 1
ATOM 2419 N N . ALA A 1 325 ? -3.220 -18.680 41.515 1.00 87.31 325 ALA A N 1
ATOM 2420 C CA . ALA A 1 325 ? -3.133 -17.865 42.729 1.00 87.31 325 ALA A CA 1
ATOM 2421 C C . ALA A 1 325 ? -2.378 -16.537 42.544 1.00 87.31 325 ALA A C 1
ATOM 2423 O O . ALA A 1 325 ? -2.668 -15.564 43.237 1.00 87.31 325 ALA A O 1
ATOM 2424 N N . ALA A 1 326 ? -1.398 -16.505 41.639 1.00 88.31 326 ALA A N 1
ATOM 2425 C CA . ALA A 1 326 ? -0.520 -15.354 41.442 1.00 88.31 326 ALA A CA 1
ATOM 2426 C C . ALA A 1 326 ? -0.760 -14.626 40.116 1.00 88.31 326 ALA A C 1
ATOM 2428 O O . ALA A 1 326 ? -0.047 -13.668 39.846 1.00 88.31 326 ALA A O 1
ATOM 2429 N N . SER A 1 327 ? -1.710 -15.066 39.282 1.00 91.69 327 SER A N 1
ATOM 2430 C CA . SER A 1 327 ? -1.958 -14.497 37.948 1.00 91.69 327 SER A CA 1
ATOM 2431 C C . SER A 1 327 ? -0.703 -14.441 37.059 1.00 91.69 327 SER A C 1
ATOM 2433 O O . SER A 1 327 ? -0.562 -13.556 36.215 1.00 91.69 327 SER A O 1
ATOM 2435 N N . GLY A 1 328 ? 0.237 -15.369 37.264 1.00 95.19 328 GLY A N 1
ATOM 2436 C CA . GLY A 1 328 ? 1.540 -15.364 36.605 1.00 95.19 328 GLY A CA 1
ATOM 2437 C C . GLY A 1 328 ? 1.555 -16.227 35.346 1.00 95.19 328 GLY A C 1
ATOM 2438 O O . GLY A 1 328 ? 1.278 -17.420 35.412 1.00 95.19 328 GLY A O 1
ATOM 2439 N N . CYS A 1 329 ? 1.934 -15.645 34.213 1.00 96.75 329 CYS A N 1
ATOM 2440 C CA . CYS A 1 329 ? 2.113 -16.297 32.920 1.00 96.75 329 CYS A CA 1
ATOM 2441 C C . CYS A 1 329 ? 3.600 -16.488 32.600 1.00 96.75 329 CYS A C 1
ATOM 2443 O O . CYS A 1 329 ? 4.333 -15.530 32.347 1.00 96.75 329 CYS A O 1
ATOM 2445 N N . TYR A 1 330 ? 4.050 -17.738 32.601 1.00 94.75 330 TYR A N 1
ATOM 2446 C CA . TYR A 1 330 ? 5.417 -18.127 32.271 1.00 94.75 330 TYR A CA 1
ATOM 2447 C C . TYR A 1 330 ? 5.476 -18.634 30.830 1.00 94.75 330 TYR A C 1
ATOM 2449 O O . TYR A 1 330 ? 5.017 -19.740 30.544 1.00 94.75 330 TYR A O 1
ATOM 2457 N N . LEU A 1 331 ? 6.062 -17.832 29.941 1.00 93.25 331 LEU A N 1
ATOM 2458 C CA . LEU A 1 331 ? 6.243 -18.147 28.521 1.00 93.25 331 LEU A CA 1
ATOM 2459 C C . LEU A 1 331 ? 7.485 -19.008 28.308 1.00 93.25 331 LEU A C 1
ATOM 2461 O O . LEU A 1 331 ? 8.523 -18.748 28.924 1.00 93.25 331 LEU A O 1
ATOM 2465 N N . LYS A 1 332 ? 7.408 -20.019 27.442 1.00 85.62 332 LYS A N 1
ATOM 2466 C CA . LYS A 1 332 ? 8.441 -21.057 27.327 1.00 85.62 332 LYS A CA 1
ATOM 2467 C C . LYS A 1 332 ? 8.891 -21.271 25.899 1.00 85.62 332 LYS A C 1
ATOM 2469 O O . LYS A 1 332 ? 8.101 -21.160 24.970 1.00 85.62 332 LYS A O 1
ATOM 2474 N N . ARG A 1 333 ? 10.166 -21.618 25.744 1.00 82.94 333 ARG A N 1
ATOM 2475 C CA . ARG A 1 333 ? 10.831 -21.835 24.451 1.00 82.94 333 ARG A CA 1
ATOM 2476 C C . ARG A 1 333 ? 10.756 -23.277 23.940 1.00 82.94 333 ARG A C 1
ATOM 2478 O O . ARG A 1 333 ? 11.361 -23.582 22.923 1.00 82.94 333 ARG A O 1
ATOM 2485 N N . ASP A 1 334 ? 10.092 -24.172 24.664 1.00 78.56 334 ASP A N 1
ATOM 2486 C CA . ASP A 1 334 ? 9.930 -25.590 24.345 1.00 78.56 334 ASP A CA 1
ATOM 2487 C C . ASP A 1 334 ? 8.445 -25.986 24.325 1.00 78.56 334 ASP A C 1
ATOM 2489 O O . ASP A 1 334 ? 7.626 -25.426 25.051 1.00 78.56 334 ASP A O 1
ATOM 2493 N N . LYS A 1 335 ? 8.066 -26.944 23.463 1.00 63.34 335 LYS A N 1
ATOM 2494 C CA . LYS A 1 335 ? 6.658 -27.365 23.306 1.00 63.34 335 LYS A CA 1
ATOM 2495 C C . LYS A 1 335 ? 6.102 -28.072 24.545 1.00 63.34 335 LYS A C 1
ATOM 2497 O O . LYS A 1 335 ? 4.920 -27.943 24.839 1.00 63.34 335 LYS A O 1
ATOM 2502 N N . GLN A 1 336 ? 6.944 -28.818 25.263 1.00 62.56 336 GLN A N 1
ATOM 2503 C CA . GLN A 1 336 ? 6.595 -29.564 26.473 1.00 62.56 336 GLN A CA 1
ATOM 2504 C C . GLN A 1 336 ? 7.799 -29.547 27.423 1.00 62.56 336 GLN A C 1
ATOM 2506 O O . GLN A 1 336 ? 8.787 -30.242 27.194 1.00 62.56 336 GLN A O 1
ATOM 2511 N N . GLY A 1 337 ? 7.712 -28.756 28.494 1.00 60.12 337 GLY A N 1
ATOM 2512 C CA . GLY A 1 337 ? 8.668 -28.831 29.602 1.00 60.12 337 GLY A CA 1
ATOM 2513 C C . GLY A 1 337 ? 8.503 -30.126 30.414 1.00 60.12 337 GLY A C 1
ATOM 2514 O O . GLY A 1 337 ? 7.619 -30.948 30.155 1.00 60.12 337 GLY A O 1
ATOM 2515 N N . ARG A 1 338 ? 9.311 -30.313 31.469 1.00 74.12 338 ARG A N 1
ATOM 2516 C CA . ARG A 1 338 ? 9.111 -31.432 32.415 1.00 74.12 338 ARG A CA 1
ATOM 2517 C C . ARG A 1 338 ? 7.776 -31.249 33.142 1.00 74.12 338 ARG A C 1
ATOM 2519 O O . ARG A 1 338 ? 7.676 -30.404 34.029 1.00 74.12 338 ARG A O 1
ATOM 2526 N N . LYS A 1 339 ? 6.765 -32.036 32.769 1.00 84.88 339 LYS A N 1
ATOM 2527 C CA . LYS A 1 339 ? 5.408 -31.941 33.323 1.00 84.88 339 LYS A CA 1
ATOM 2528 C C . LYS A 1 339 ? 5.369 -32.389 34.783 1.00 84.88 339 LYS A C 1
ATOM 2530 O O . LYS A 1 339 ? 5.782 -33.503 35.110 1.00 84.88 339 LYS A O 1
ATOM 2535 N N . LYS A 1 340 ? 4.822 -31.550 35.660 1.00 88.62 340 LYS A N 1
ATOM 2536 C CA . LYS A 1 340 ? 4.574 -31.871 37.070 1.00 88.62 340 LYS A CA 1
ATOM 2537 C C . LYS A 1 340 ? 3.114 -31.602 37.417 1.00 88.62 340 LYS A C 1
ATOM 2539 O O . LYS A 1 340 ? 2.577 -30.562 37.060 1.00 88.62 340 LYS A O 1
ATOM 2544 N N . LYS A 1 341 ? 2.482 -32.518 38.156 1.00 91.38 341 LYS A N 1
ATOM 2545 C CA . LYS A 1 341 ? 1.140 -32.280 38.708 1.00 91.38 341 LYS A CA 1
ATOM 2546 C C . LYS A 1 341 ? 1.191 -31.142 39.727 1.00 91.38 341 LYS A C 1
ATOM 2548 O O . LYS A 1 341 ? 1.922 -31.237 40.715 1.00 91.38 341 LYS A O 1
ATOM 2553 N N . ASN A 1 342 ? 0.410 -30.099 39.488 1.00 90.62 342 ASN A N 1
ATOM 2554 C CA . ASN A 1 342 ? 0.208 -28.971 40.384 1.00 90.62 342 ASN A CA 1
ATOM 2555 C C . ASN A 1 342 ? -1.172 -28.348 40.123 1.00 90.62 342 ASN A C 1
ATOM 2557 O O . ASN A 1 342 ? -1.377 -27.733 39.083 1.00 90.62 342 ASN A O 1
ATOM 2561 N N . GLY A 1 343 ? -2.102 -28.483 41.074 1.00 89.81 343 GLY A N 1
ATOM 2562 C CA . GLY A 1 343 ? -3.485 -28.003 40.932 1.00 89.81 343 GLY A CA 1
ATOM 2563 C C . GLY A 1 343 ? -3.639 -26.484 40.768 1.00 89.81 343 GLY A C 1
ATOM 2564 O O . GLY A 1 343 ? -4.689 -26.032 40.310 1.00 89.81 343 GLY A O 1
ATOM 2565 N N . ASP A 1 344 ? -2.605 -25.709 41.107 1.00 93.25 344 ASP A N 1
ATOM 2566 C CA . ASP A 1 344 ? -2.573 -24.250 40.931 1.00 93.25 344 ASP A CA 1
ATOM 2567 C C . ASP A 1 344 ? -2.167 -23.821 39.508 1.00 93.25 344 ASP A C 1
ATOM 2569 O O . ASP A 1 344 ? -2.306 -22.654 39.148 1.00 93.25 344 ASP A O 1
ATOM 2573 N N . CYS A 1 345 ? -1.690 -24.750 38.676 1.00 93.25 345 CYS A N 1
ATOM 2574 C CA . CYS A 1 345 ? -1.178 -24.438 37.346 1.00 93.25 345 CYS A CA 1
ATOM 2575 C C . CYS A 1 345 ? -2.139 -24.861 36.228 1.00 93.25 345 CYS A C 1
ATOM 2577 O O . CYS A 1 345 ? -2.812 -25.890 36.310 1.00 93.25 345 CYS A O 1
ATOM 2579 N N . ILE A 1 346 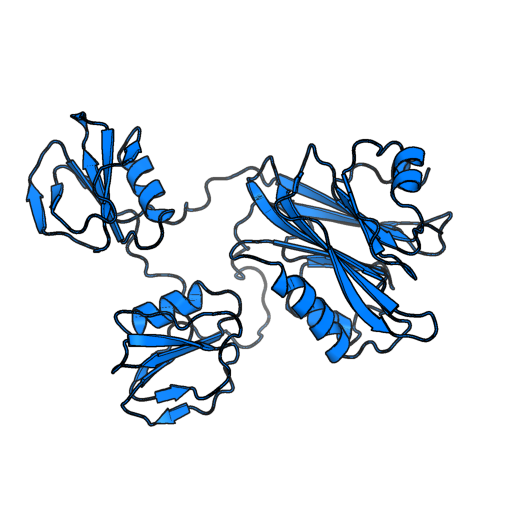? -2.154 -24.080 35.153 1.00 94.94 346 ILE A N 1
ATOM 2580 C CA . ILE A 1 346 ? -2.723 -24.440 33.853 1.00 94.94 346 ILE A CA 1
ATOM 2581 C C . ILE A 1 346 ? -1.611 -24.264 32.826 1.00 94.94 346 ILE A C 1
ATOM 2583 O O . ILE A 1 346 ? -1.108 -23.155 32.671 1.00 94.94 346 ILE A O 1
ATOM 2587 N N . SER A 1 347 ? -1.218 -25.326 32.134 1.00 94.12 347 SER A N 1
ATOM 2588 C CA . SER A 1 347 ? -0.206 -25.245 31.072 1.00 94.12 347 SER A CA 1
ATOM 2589 C C . SER A 1 347 ? -0.834 -25.467 29.704 1.00 94.12 347 SER A C 1
ATOM 2591 O O . SER A 1 347 ? -1.944 -25.982 29.613 1.00 94.12 347 SER A O 1
ATOM 2593 N N . GLY A 1 348 ? -0.147 -25.095 28.630 1.00 90.69 348 GLY A N 1
ATOM 2594 C CA . GLY A 1 348 ? -0.697 -25.277 27.292 1.00 90.69 348 GLY A CA 1
ATOM 2595 C C . GLY A 1 348 ? 0.227 -24.842 26.169 1.00 90.69 348 GLY A C 1
ATOM 2596 O O . GLY A 1 348 ? 1.312 -24.307 26.399 1.00 90.69 348 GLY A O 1
ATOM 2597 N N . THR A 1 349 ? -0.205 -25.094 24.942 1.00 86.94 349 THR A N 1
ATOM 2598 C CA . THR A 1 349 ? 0.392 -24.530 23.722 1.00 86.94 349 THR A CA 1
ATOM 2599 C C . THR A 1 349 ? -0.127 -23.106 23.493 1.00 86.94 349 THR A C 1
ATOM 2601 O O . THR A 1 349 ? -1.170 -22.768 24.051 1.00 86.94 349 THR A O 1
ATOM 2604 N N . PRO A 1 350 ? 0.522 -22.274 22.655 1.00 82.88 350 PRO A N 1
ATOM 2605 C CA . PRO A 1 350 ? -0.017 -20.972 22.266 1.00 82.88 350 PRO A CA 1
ATOM 2606 C C . PRO A 1 350 ? -1.490 -21.049 21.865 1.00 82.88 350 PRO A C 1
ATOM 2608 O O . PRO A 1 350 ? -1.935 -22.068 21.325 1.00 82.88 350 PRO A O 1
ATOM 2611 N N . ALA A 1 351 ? -2.242 -19.972 22.093 1.00 77.25 351 ALA A N 1
ATOM 2612 C CA . ALA A 1 351 ? -3.576 -19.857 21.525 1.00 77.25 351 ALA A CA 1
ATOM 2613 C C . ALA A 1 351 ? -3.476 -20.071 20.012 1.00 77.25 351 ALA A C 1
ATOM 2615 O O . ALA A 1 351 ? -2.546 -19.571 19.369 1.00 77.25 351 ALA A O 1
ATOM 2616 N N . CYS A 1 352 ? -4.425 -20.812 19.442 1.00 65.69 352 CYS A N 1
ATOM 2617 C CA . CYS A 1 352 ? -4.541 -20.828 17.995 1.00 65.69 352 CYS A CA 1
ATOM 2618 C C . CYS A 1 352 ? -4.728 -19.400 17.489 1.00 65.69 352 CYS A C 1
ATOM 2620 O O . CYS A 1 352 ? -5.228 -18.528 18.214 1.00 65.69 352 CYS A O 1
ATOM 2622 N N . ALA A 1 353 ? -4.318 -19.161 16.242 1.00 58.28 353 ALA A N 1
ATOM 2623 C CA . ALA A 1 353 ? -4.784 -17.974 15.546 1.00 58.28 353 ALA A CA 1
ATOM 2624 C C . ALA A 1 353 ? -6.308 -17.919 15.743 1.00 58.28 353 ALA A C 1
ATOM 2626 O O . ALA A 1 353 ? -6.959 -18.959 15.590 1.00 58.28 353 ALA A O 1
ATOM 2627 N N . PRO A 1 354 ? -6.862 -16.790 16.213 1.00 46.88 354 PRO A N 1
ATOM 2628 C CA . PRO A 1 354 ? -8.277 -16.719 16.521 1.00 46.88 354 PRO A CA 1
ATOM 2629 C C . PRO A 1 354 ? -9.053 -17.123 15.267 1.00 46.88 354 PRO A C 1
ATOM 2631 O O . PRO A 1 354 ? -9.010 -16.430 14.254 1.00 46.88 354 PRO A O 1
ATOM 2634 N N . GLY A 1 355 ? -9.722 -18.279 15.327 1.00 36.12 355 GLY A N 1
ATOM 2635 C CA . GLY A 1 355 ? -10.705 -18.656 14.324 1.00 36.12 355 GLY A CA 1
ATOM 2636 C C . GLY A 1 355 ? -11.750 -17.554 14.309 1.00 36.12 355 GLY A C 1
ATOM 2637 O O . GLY A 1 355 ? -12.247 -17.197 15.377 1.00 36.12 355 GLY A O 1
ATOM 2638 N N . GLY A 1 356 ? -11.986 -16.975 13.130 1.00 39.28 356 GLY A N 1
ATOM 2639 C CA . GLY A 1 356 ? -12.723 -15.731 12.918 1.00 39.28 356 GLY A CA 1
ATOM 2640 C C . GLY A 1 356 ? -13.990 -15.608 13.760 1.00 39.28 356 GLY A C 1
ATOM 2641 O O . GLY A 1 356 ? -15.080 -15.990 13.343 1.00 39.28 356 GLY A O 1
ATOM 2642 N N . GLY A 1 357 ? -13.846 -15.021 14.945 1.00 28.05 357 GLY A N 1
ATOM 2643 C CA . GLY A 1 357 ? -14.929 -14.363 15.645 1.00 28.05 357 GLY A CA 1
ATOM 2644 C C . GLY A 1 357 ? -15.146 -13.038 14.938 1.00 28.05 357 GLY A C 1
ATOM 2645 O O . GLY A 1 357 ? -14.216 -12.244 14.846 1.00 28.05 357 GLY A O 1
ATOM 2646 N N . SER A 1 358 ? -16.349 -12.850 14.400 1.00 34.09 358 SER A N 1
ATOM 2647 C CA . SER A 1 358 ? -16.793 -11.686 13.631 1.00 34.09 358 SER A CA 1
ATOM 2648 C C . SER A 1 358 ? -16.360 -10.353 14.263 1.00 34.09 358 SER A C 1
ATOM 2650 O O . SER A 1 358 ? -17.087 -9.760 15.061 1.00 34.09 358 SER A O 1
ATOM 2652 N N . ILE A 1 359 ? -15.192 -9.849 13.866 1.00 37.06 359 ILE A N 1
ATOM 2653 C CA . ILE A 1 359 ? -14.864 -8.429 13.923 1.00 37.06 359 ILE A CA 1
ATOM 2654 C C . ILE A 1 359 ? -15.719 -7.773 12.846 1.00 37.06 359 ILE A C 1
ATOM 2656 O O . ILE A 1 359 ? -15.692 -8.186 11.692 1.00 37.06 359 ILE A O 1
ATOM 2660 N N . MET A 1 360 ? -16.537 -6.791 13.229 1.00 40.25 360 MET A N 1
ATOM 2661 C CA . MET A 1 360 ? -17.207 -5.925 12.258 1.00 40.25 360 MET A CA 1
ATOM 2662 C C . MET A 1 360 ? -16.146 -5.437 11.266 1.00 40.25 360 MET A C 1
ATOM 2664 O O . MET A 1 360 ? -15.206 -4.762 11.698 1.00 40.25 360 MET A O 1
ATOM 2668 N N . ALA A 1 361 ? -16.274 -5.795 9.984 1.00 53.12 361 ALA A N 1
ATOM 2669 C CA . ALA A 1 361 ? -15.384 -5.322 8.932 1.00 53.12 361 ALA A CA 1
ATOM 2670 C C . ALA A 1 361 ? -15.292 -3.795 9.040 1.00 53.12 361 ALA A C 1
ATOM 2672 O O . ALA A 1 361 ? -16.292 -3.085 8.903 1.00 53.12 361 ALA A O 1
ATOM 2673 N N . SER A 1 362 ? -14.115 -3.287 9.408 1.00 72.88 362 SER A N 1
ATOM 2674 C CA . SER A 1 362 ? -13.873 -1.853 9.324 1.00 72.88 362 SER A CA 1
ATOM 2675 C C . SER A 1 362 ? -13.585 -1.533 7.868 1.00 72.88 362 SER A C 1
ATOM 2677 O O . SER A 1 362 ? -13.121 -2.390 7.133 1.00 72.88 362 SER A O 1
ATOM 2679 N N . THR A 1 363 ? -13.855 -0.317 7.424 1.00 83.31 363 THR A N 1
ATOM 2680 C CA . THR A 1 363 ? -13.553 0.087 6.050 1.00 83.31 363 THR A CA 1
ATOM 2681 C C . THR A 1 363 ? -12.701 1.336 6.064 1.00 83.31 363 THR A C 1
ATOM 2683 O O . THR A 1 363 ? -12.871 2.165 6.957 1.00 83.31 363 THR A O 1
ATOM 2686 N N . THR A 1 364 ? -11.847 1.503 5.060 1.00 88.50 364 THR A N 1
ATOM 2687 C CA . THR A 1 364 ? -11.237 2.800 4.755 1.00 88.50 364 THR A CA 1
ATOM 2688 C C . THR A 1 364 ? -11.620 3.255 3.363 1.00 88.50 364 THR A C 1
ATOM 2690 O O . THR A 1 364 ? -11.790 2.437 2.464 1.00 88.50 364 THR A O 1
ATOM 2693 N N . THR A 1 365 ? -11.772 4.557 3.175 1.00 90.94 365 THR A N 1
ATOM 2694 C CA . THR A 1 365 ? -12.087 5.149 1.881 1.00 90.94 365 THR A CA 1
ATOM 2695 C C . THR A 1 365 ? -10.896 5.945 1.354 1.00 90.94 365 THR A C 1
ATOM 2697 O O . THR A 1 365 ? -10.389 6.845 2.020 1.00 90.94 365 THR A O 1
ATOM 2700 N N . VAL A 1 366 ? -10.473 5.639 0.133 1.00 93.25 366 VAL A N 1
ATOM 2701 C CA . VAL A 1 366 ? -9.325 6.235 -0.555 1.00 93.25 366 VAL A CA 1
ATOM 2702 C C . VAL A 1 366 ? -9.831 7.080 -1.713 1.00 93.25 366 VAL A C 1
ATOM 2704 O O . VAL A 1 366 ? -10.697 6.641 -2.472 1.00 93.25 366 VAL A O 1
ATOM 2707 N N . LEU A 1 367 ? -9.277 8.277 -1.871 1.00 91.62 367 LEU A N 1
ATOM 2708 C CA . LEU A 1 367 ? -9.500 9.141 -3.023 1.00 91.62 367 LEU A CA 1
ATOM 2709 C C . LEU A 1 367 ? -8.173 9.386 -3.751 1.00 91.62 367 LEU A C 1
ATOM 2711 O O . LEU A 1 367 ? -7.188 9.772 -3.130 1.00 91.62 367 LEU A O 1
ATOM 2715 N N . ASN A 1 368 ? -8.163 9.201 -5.066 1.00 90.00 368 ASN A N 1
ATOM 2716 C CA . ASN A 1 368 ? -7.076 9.581 -5.961 1.00 90.00 368 ASN A CA 1
ATOM 2717 C C . ASN A 1 368 ? -7.540 10.694 -6.907 1.00 90.00 368 ASN A C 1
ATOM 2719 O O . ASN A 1 368 ? -8.655 10.624 -7.443 1.00 90.00 368 ASN A O 1
ATOM 2723 N N . GLY A 1 369 ? -6.692 11.695 -7.142 1.00 84.62 369 GLY A N 1
ATOM 2724 C CA . GLY A 1 369 ? -6.914 12.605 -8.260 1.00 84.62 369 GLY A CA 1
ATOM 2725 C C . GLY A 1 369 ? -5.888 13.716 -8.457 1.00 84.62 369 GLY A C 1
ATOM 2726 O O . GLY A 1 369 ? -5.289 14.234 -7.517 1.00 84.62 369 GLY A O 1
ATOM 2727 N N . THR A 1 370 ? -5.798 14.170 -9.699 1.00 82.44 370 THR A N 1
ATOM 2728 C CA . THR A 1 370 ? -4.968 15.297 -10.144 1.00 82.44 370 THR A CA 1
ATOM 2729 C C . THR A 1 370 ? -5.613 16.642 -9.806 1.00 82.44 370 THR A C 1
ATOM 2731 O O . THR A 1 370 ? -6.832 16.787 -9.924 1.00 82.44 370 THR A O 1
ATOM 2734 N N . VAL A 1 371 ? -4.845 17.641 -9.350 1.00 76.94 371 VAL A N 1
ATOM 2735 C CA . VAL A 1 371 ? -5.435 18.900 -8.843 1.00 76.94 371 VAL A CA 1
ATOM 2736 C C . VAL A 1 371 ? -5.930 19.842 -9.944 1.00 76.94 371 VAL A C 1
ATOM 2738 O O . VAL A 1 371 ? -6.977 20.441 -9.700 1.00 76.94 371 VAL A O 1
ATOM 2741 N N . GLY A 1 372 ? -5.295 19.877 -11.124 1.00 58.56 372 GLY A N 1
ATOM 2742 C CA . GLY A 1 372 ? -5.769 20.590 -12.327 1.00 58.56 372 GLY A CA 1
ATOM 2743 C C . GLY A 1 372 ? -5.935 22.103 -12.187 1.00 58.56 372 GLY A C 1
ATOM 2744 O O . GLY A 1 372 ? -6.912 22.541 -11.534 1.00 58.56 372 GLY A O 1
#

Solvent-accessible surface area (backbone atoms only — not comparable to full-atom values): 19561 Å² total; per-residue (Å²): 95,58,73,49,71,61,56,84,61,44,36,39,24,33,21,71,36,96,52,48,70,63,54,30,46,72,37,74,40,70,77,43,45,71,42,50,54,59,86,62,59,18,12,19,43,35,34,33,58,90,52,32,42,76,76,43,82,67,48,65,48,76,75,44,71,45,100,89,40,56,14,28,38,22,39,34,33,32,29,34,64,87,71,63,52,38,29,32,45,32,16,24,23,45,36,89,54,75,50,39,50,71,50,14,46,51,56,49,50,61,54,54,75,67,54,56,89,83,46,42,43,38,40,26,24,41,46,53,38,51,84,83,32,47,13,50,47,52,36,39,76,73,22,72,26,66,42,73,43,56,38,35,40,36,34,12,65,42,51,67,76,48,70,44,56,42,90,28,65,88,18,94,47,46,30,35,37,39,32,28,49,42,66,70,74,80,76,75,92,80,82,83,91,80,93,69,86,78,83,76,49,54,46,74,39,74,37,18,35,50,58,72,58,61,42,85,88,62,72,82,41,76,35,96,44,50,68,53,27,19,45,52,15,52,73,36,87,69,36,48,16,28,27,20,31,75,85,79,28,36,25,46,42,13,54,48,74,91,44,68,65,42,85,32,85,57,19,29,17,34,21,22,40,48,92,84,83,77,82,43,58,47,74,39,79,30,26,33,46,48,67,56,53,74,56,97,64,58,48,80,42,95,46,58,65,55,32,19,44,52,17,54,76,32,90,72,39,35,11,33,28,23,32,66,91,72,30,30,26,37,40,13,58,40,73,73,43,60,75,38,86,35,82,55,20,35,16,31,22,18,36,49,80,78,73,86,70,87,60,79,71,37,70,49,27,40,36,28,38,50,58,101

Organism: NCBI:txid1333877

Sequence (372 aa):
ARLRGARPFDLLGLQECENVSQTLAKSGLDSFEHFQGPPKNPCPLAWDGEVFEALSEPNASTIATDAHGERHFSWVRLRHRRSGRTLVFANTHGPLGGCEDSLGQRWLDSVRAQMQPGDAAILSGDFNCLAGTPALAVLKAQLPEGLDGGLDHIFSTEQVVDGGAFPGFPSDHPLVKGTFSLGETPRAVDDIAAPEKEIECGKVEEDTDYSGGNLHGAEVIFTGDARSCSQACRSYVGCLAFTYSKSSGGCYLKRTRDLHGYSDGCCTSGTPACEDMQDCGAVEEGIDYNGGNLETGPRMVGNSSECAELCRDTPGCMSFTFTKAASGCYLKRDKQGRKKKNGDCISGTPACAPGGGSIMASTTTVLNGTVG

Nearest PDB structures (foldseek):
  3mpr-assembly1_B  TM=7.337E-01  e=1.055E-07  Bacteroides thetaiotaomicron
  6bt1-assembly1_A  TM=6.944E-01  e=1.402E-07  Homo sapiens
  6bt2-assembly2_B  TM=6.922E-01  e=1.760E-07  Homo sapiens
  6bt2-assembly1_A  TM=7.314E-01  e=4.372E-07  Homo sapiens
  6mal-assembly1_A  TM=6.915E-01  e=5.809E-07  Homo sapiens

Secondary structure (DSSP, 8-state):
-HHHHT---SEEEEES-S-HHHHHHHTT-TTEEEE--PSSS---EEEETTTEEESS--EEEEEEEETTEEEEEEEEEEEETTT--EEEEEEEE--SS--SHHHHHHHHHHHHTT--TT-EEEEEEE-S--TTSHHHHHHHTTS-EEEE-SSEEEEESSPEEEEEEE--TTSSSPEEEEEEEESS----TTSS---------S-EETTEEE-S-BPTT---EE-SSHHHHHHHHHHSTT--EEEEETTT-EEEEES-S---EEE-TTEEEEPPPPS-----S-EEEEEEEES-BSSSSPEE-SSHHHHHHHHHTSTT--EEEEETTTTEEEEESSSS-EEEEEEEEEEEPPPPS--------EEEEEEEEE--

Foldseek 3Di:
DQLLVPDDFFKEKAWPPQDVCVVCVVSVNNQWDKDQADDDTTTIITGRCVQKDFPDDKYKDFLDADPVGTWMKIWTWIQGPPQRAIAIEMETEAYQDPLALSSLVSNVVVRVVPDDQRYKYKYWYQHNDAPPRNSVVSQCVPQVAWEGQGSTIIGIPFHFPDWYWACRPVDPGTKTKTKTWDDDDRPDPPPDDDDDDDLDADDKAAQKDQPDQFDPPDDFDAAPDVLRLLQVLQRDPQFFKWKAFPPRSTITGGNDPPGDIDRHNRIMMTGRHDPDDLQADFKDAQKDQPDQFPDPFFDADDDVLVLLQVLVVDPQFFKWKAFQVRSGIGTGNDVGHDIDGGNRIMMGGHHDPPPDDDDPGDMGMYMYYYPD

pLDDT: mean 83.12, std 15.4, range [28.05, 98.81]

Mean predicted aligned error: 16.89 Å